Protein AF-0000000074121815 (afdb_homodimer)

Radius of gyration: 27.44 Å; Cα contacts (8 Å, |Δi|>4): 1946; chains: 2; bounding box: 55×80×61 Å

Foldseek 3Di:
DPPPPPVPCPVDPDDDQAPDPPLDDWDQDPFWIKFKKKFKFFPWLVQDDPPDDQKGKMFMWMWMWTAGPVQRAIDIGTPDAPVPTQIEMDNDFDPNDWDRWQAWEQASSFIWTAIQWQQFIWTDDPSYIDTQEWACFAQRPHPTGHRFQEWEDDPSKIKTAAFLWADDDLFQHGDGRRRQKMWIAHPNGDIGIDRCNVLSVLQCVQVVQDPQWTWTWREWYAAPLVQWIKTFTFFTDNDHHHNQCRLQGAAQWMWTAHPSSPDIDIAGADDSPRSNWHWRYKDQDPPPSSFKMKTKTWGDHPNWIWIWIWMAGPNRHTNGPTDTRDRPGHTRYMYGD/DPPPPPVVCCVPPDDDQAPDPPLDDWDQDPFWIKFKKKFKFAPWLVQDDPPDDQKGKMFMWMWMWTAGPVQRAIDIGTPDAPVPTQIEMDNDFDPNDWDRWQAWEQASSFIWTAIQWQQFIWTDDPSYIDTQEWACFAQRPHPTGHRFQEWEDDPSKIKTAAFLWADDDLFQHGDGRRRQKMWIAHPNGDIGIDRCNVLSVLQCVQVVQDPVWTWTWREWYAAPLVQWIKTFTFFTDNDHHHNQCRLQGAAQWMWTAHPSSPDIDIAGADDSPRSNWHWRYKDQDPPPSSFKMKTKTWGDHPNWIWIWIWMAGPNRHTNGPTDTRDRPGHTRYMYGD

InterPro domains:
  IPR009283 Apyrase [PF06079] (44-337)
  IPR009283 Apyrase [PTHR13023] (10-337)
  IPR036258 Apyrase superfamily [G3DSA:2.120.10.100] (3-337)
  IPR036258 Apyrase superfamily [SSF101887] (17-337)

Sequence (674 aa):
MGGQHTEVQILQKVTSYNTTYPLTRPIVTSQGMTMRIGMITDMDVSSRSGNKTYEWRSYIRYGWLSFNNRTLSISIKWEQDDVDAVEIVSGYSNHGRGMEMSEMVVFDGKVLVVDDRTGIVYHVIGNRIAPWVILSDGDGTKAKGFKGEWMTIKDETLIVGAAGKEWTTRHGVFMHRDPQWVKTIDKYGAVRHFDWTTNYRSMQRASGHLSPGYIIHESCAWSKIHNAWFFLPRRVSSLRYNDVLDQQRGGNILFKCNHDFTSVQVITIGDTTHRERGYSSFKFIPGTNDGVIVALKTVELNARTQTYVTSFTLEGNILLPDTLVSDNYKFEGFEFLMGGQHTEVQILQKVTSYNTTYPLTRPIVTSQGMTMRIGMITDMDVSSRSGNKTYEWRSYIRYGWLSFNNRTLSISIKWEQDDVDAVEIVSGYSNHGRGMEMSEMVVFDGKVLVVDDRTGIVYHVIGNRIAPWVILSDGDGTKAKGFKGEWMTIKDETLIVGAAGKEWTTRHGVFMHRDPQWVKTIDKYGAVRHFDWTTNYRSMQRASGHLSPGYIIHESCAWSKIHNAWFFLPRRVSSLRYNDVLDQQRGGNILFKCNHDFTSVQVITIGDTTHRERGYSSFKFIPGTNDGVIVALKTVELNARTQTYVTSFTLEGNILLPDTLVSDNYKFEGFEFL

Nearest PDB structures (foldseek):
  1s1d-assembly2_B  TM=9.889E-01  e=2.492E-47  Homo sapiens
  2h2u-assembly1_A  TM=9.905E-01  e=7.680E-46  Homo sapiens
  5ezo-assembly1_A  TM=4.607E-01  e=4.870E-02  Plasmodium falciparum 3D7
  3ugh-assembly2_B  TM=3.621E-01  e=2.092E+00  Pachysandra terminalis
  5i0k-assembly1_A-2  TM=1.882E-01  e=8.171E-01  Mycobacterium tuberculosis

Solvent-accessible surface area (backbone atoms only — not comparable to full-atom values): 33007 Å² total; per-residue (Å²): 135,84,76,76,74,67,60,68,57,85,59,72,78,82,71,79,82,42,80,64,72,47,72,43,80,62,50,76,56,100,55,30,42,35,33,38,31,40,33,28,20,33,47,57,81,68,7,48,43,90,85,44,88,48,31,16,29,32,37,39,43,46,31,34,41,34,41,28,72,80,78,55,39,65,49,77,49,64,76,54,55,73,92,62,32,46,65,33,61,44,36,50,24,33,55,76,34,23,42,25,23,22,23,36,42,72,56,64,70,36,43,36,36,26,17,37,46,43,14,35,32,26,39,54,54,88,70,38,42,12,49,54,37,37,36,24,22,40,85,46,70,30,64,49,34,18,44,32,21,21,54,30,58,55,93,82,23,42,35,36,28,23,37,47,32,67,40,47,50,65,71,41,48,82,75,50,58,44,33,21,26,33,36,40,31,41,94,50,42,26,55,47,67,42,83,35,56,67,48,46,47,38,53,24,58,68,70,64,24,45,85,61,14,40,48,35,31,21,17,38,41,54,36,79,84,74,54,28,38,35,36,38,30,19,27,47,35,68,51,63,49,32,67,73,64,52,41,54,23,27,35,42,44,36,39,43,21,39,85,59,38,83,46,64,45,78,39,63,33,77,73,78,85,59,23,43,38,16,29,25,22,53,43,59,42,87,92,46,80,68,40,33,38,41,33,32,26,31,30,64,52,96,91,40,35,27,16,27,38,32,25,28,35,82,85,30,50,74,50,31,66,83,35,83,67,30,74,79,44,35,45,24,11,46,31,63,47,136,82,76,76,75,66,59,70,56,85,60,72,77,82,73,81,81,40,80,62,72,47,71,43,80,62,50,74,55,97,57,30,41,34,35,40,31,38,31,28,20,33,47,57,82,69,7,48,44,89,86,42,88,48,32,16,29,32,36,38,42,47,30,35,40,34,41,26,72,82,78,54,39,67,50,75,48,65,76,53,55,72,93,63,32,47,64,33,61,45,36,49,25,34,57,76,34,23,43,25,23,22,25,38,41,73,55,66,68,37,45,34,36,27,17,36,48,43,13,35,30,26,37,53,55,88,71,38,43,12,51,54,38,38,37,24,22,41,84,45,71,30,65,50,34,19,44,32,20,21,54,32,59,55,94,82,23,42,36,36,29,23,37,47,32,67,39,47,51,65,73,42,49,81,73,52,56,43,33,20,25,34,36,40,31,40,92,49,43,26,55,48,68,41,84,36,56,67,49,47,47,38,53,24,58,65,70,64,24,44,85,61,14,41,51,33,32,20,18,38,39,55,36,79,85,74,55,27,37,35,36,37,30,18,27,47,35,68,50,62,50,30,66,72,63,50,43,54,22,28,34,42,46,36,39,44,21,39,86,60,38,85,46,63,46,79,37,63,34,77,75,77,85,60,23,43,37,16,29,24,22,52,44,60,40,86,92,46,80,69,41,34,37,41,34,30,26,31,32,64,54,96,92,42,33,27,16,27,38,32,25,28,34,82,85,29,51,73,49,32,68,83,34,86,70,30,74,80,44,34,46,23,11,47,32,64,47

pLDDT: mean 94.13, std 12.13, range [22.83, 98.94]

Secondary structure (DSSP, 8-state):
--------------PPP---SSSSPPEE-SSEEEEEEEEEE--GGGGB-SSSTT-EEEEEEEEEEEEETTTTEEEEEESS-GGGPEEEEE-EEETTB---EEEEEEETTEEEEEETTT-EEEEEETTEEEEEEE-BSTTTT-SSBP---EEEEETTEEEEE---SPEE-TT--EEE-GGGEEEEE-TT--EEEEE-HHHHHHHHHHHT--TT-EEE---EEEETTTTEEEE--SEEESSPP-TTGGGG-B--EEEEE-TTSSSEEEEE-S-SS-TTEEEEEEEEPTTSTT-EEEEEEEEEETTEEEEEEEEEETT--EEEEEEEEESS--EEEEEE-/--------------PPP----SSSPPEE-SSEEEEEEEEEE--GGGGB-SSSTT-EEEEEEEEEEEEETTTTEEEEEESS-GGGPEEEEE-EEETTB---EEEEEEETTEEEEEETTT-EEEEEETTEEEEEEE-BSTTTT-SSBP---EEEEETTEEEEE---SPEE-TT--EEE-GGGEEEEE-TT--EEEEE-HHHHHHHHHHHT--TT-EEE---EEEETTTTEEEE--SEEESSPP-TTGGGG-B--EEEEE-TTSSSEEEEE-S-SS-TTEEEEEEEEPTTSTT-EEEEEEEEEETTEEEEEEEEEETT--EEEEEEEEESS--EEEEEE-

Structure (mmCIF, N/CA/C/O backbone):
data_AF-0000000074121815-model_v1
#
loop_
_entity.id
_entity.type
_entity.pdbx_description
1 polymer 'Soluble calcium-activated nucleotidase 1'
#
loop_
_atom_site.group_PDB
_atom_site.id
_atom_site.type_symbol
_atom_site.label_atom_id
_atom_site.label_alt_id
_atom_site.label_comp_id
_atom_site.label_asym_id
_atom_site.label_entity_id
_atom_site.label_seq_id
_atom_site.pdbx_PDB_ins_code
_atom_site.Cartn_x
_atom_site.Cartn_y
_atom_site.Cartn_z
_atom_site.occupancy
_atom_site.B_iso_or_equiv
_atom_site.auth_seq_id
_atom_site.auth_comp_id
_atom_site.auth_asym_id
_atom_site.auth_atom_id
_atom_site.pdbx_PDB_model_num
ATOM 1 N N . MET A 1 1 ? 18.266 37.719 -19.984 1 22.83 1 MET A N 1
ATOM 2 C CA . MET A 1 1 ? 18.578 36.531 -19.172 1 22.83 1 MET A CA 1
ATOM 3 C C . MET A 1 1 ? 17.328 35.719 -18.875 1 22.83 1 MET A C 1
ATOM 5 O O . MET A 1 1 ? 16.422 36.219 -18.172 1 22.83 1 MET A O 1
ATOM 9 N N . GLY A 1 2 ? 16.797 34.938 -19.781 1 24.73 2 GLY A N 1
ATOM 10 C CA . GLY A 1 2 ? 15.539 34.219 -20.016 1 24.73 2 GLY A CA 1
ATOM 11 C C . GLY A 1 2 ? 15.312 33.094 -19.031 1 24.73 2 GLY A C 1
ATOM 12 O O . GLY A 1 2 ? 16 32.062 -19.109 1 24.73 2 GLY A O 1
ATOM 13 N N . GLY A 1 3 ? 15.156 33.406 -17.734 1 25.3 3 GLY A N 1
ATOM 14 C CA . GLY A 1 3 ? 15.031 32.438 -16.672 1 25.3 3 GLY A CA 1
ATOM 15 C C . GLY A 1 3 ? 14.016 31.344 -16.969 1 25.3 3 GLY A C 1
ATOM 16 O O . GLY A 1 3 ? 12.883 31.641 -17.359 1 25.3 3 GLY A O 1
ATOM 17 N N . GLN A 1 4 ? 14.477 30.188 -17.438 1 26.53 4 GLN A N 1
ATOM 18 C CA . GLN A 1 4 ? 13.719 28.969 -17.703 1 26.53 4 GLN A CA 1
ATOM 19 C C . GLN A 1 4 ? 12.836 28.594 -16.516 1 26.53 4 GLN A C 1
ATOM 21 O O . GLN A 1 4 ? 13.336 28.406 -15.406 1 26.53 4 GLN A O 1
ATOM 26 N N . HIS A 1 5 ? 11.672 29.094 -16.438 1 30.09 5 HIS A N 1
ATOM 27 C CA . HIS A 1 5 ? 10.578 28.734 -15.539 1 30.09 5 HIS A CA 1
ATOM 28 C C . HIS A 1 5 ? 10.445 27.219 -15.398 1 30.09 5 HIS A C 1
ATOM 30 O O . HIS A 1 5 ? 10.094 26.531 -16.375 1 30.09 5 HIS A O 1
ATOM 36 N N . THR A 1 6 ? 11.453 26.594 -14.836 1 32.53 6 THR A N 1
ATOM 37 C CA . THR A 1 6 ? 11.211 25.172 -14.609 1 32.53 6 THR A CA 1
ATOM 38 C C . THR A 1 6 ? 9.859 24.953 -13.93 1 32.53 6 THR A C 1
ATOM 40 O O . THR A 1 6 ? 9.68 25.312 -12.766 1 32.53 6 THR A O 1
ATOM 43 N N . GLU A 1 7 ? 8.82 25.297 -14.508 1 34.03 7 GLU A N 1
ATOM 44 C CA . GLU A 1 7 ? 7.516 24.859 -14.023 1 34.03 7 GLU A CA 1
ATOM 45 C C . GLU A 1 7 ? 7.621 23.531 -13.281 1 34.03 7 GLU A C 1
ATOM 47 O O . GLU A 1 7 ? 8.18 22.562 -13.805 1 34.03 7 GLU A O 1
ATOM 52 N N . VAL A 1 8 ? 7.84 23.516 -12.094 1 39.16 8 VAL A N 1
ATOM 53 C CA . VAL A 1 8 ? 7.668 22.281 -11.344 1 39.16 8 VAL A CA 1
ATOM 54 C C . VAL A 1 8 ? 6.582 21.422 -11.992 1 39.16 8 VAL A C 1
ATOM 56 O O . VAL A 1 8 ? 5.391 21.688 -11.812 1 39.16 8 VAL A O 1
ATOM 59 N N . GLN A 1 9 ? 6.648 21.281 -13.32 1 42 9 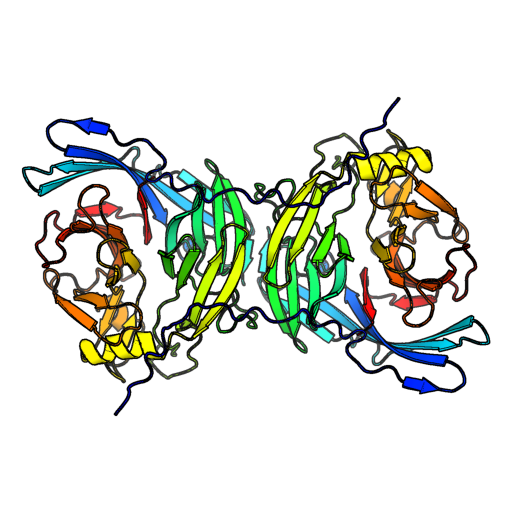GLN A N 1
ATOM 60 C CA . GLN A 1 9 ? 5.672 20.5 -14.078 1 42 9 GLN A CA 1
ATOM 61 C C . GLN A 1 9 ? 5.504 19.094 -13.477 1 42 9 GLN A C 1
ATOM 63 O O . GLN A 1 9 ? 6.434 18.297 -13.508 1 42 9 GLN A O 1
ATOM 68 N N . ILE A 1 10 ? 4.875 19.047 -12.414 1 48.5 10 ILE A N 1
ATOM 69 C CA . ILE A 1 10 ? 4.355 17.719 -12.078 1 48.5 10 ILE A CA 1
ATOM 70 C C . ILE A 1 10 ? 3.982 16.969 -13.359 1 48.5 10 ILE A C 1
ATOM 72 O O . ILE A 1 10 ? 2.801 16.844 -13.688 1 48.5 10 ILE A O 1
ATOM 76 N N . LEU A 1 11 ? 4.48 17.562 -14.602 1 48.75 11 LEU A N 1
ATOM 77 C CA . LEU A 1 11 ? 4.09 16.797 -15.789 1 48.75 11 LEU A CA 1
ATOM 78 C C . LEU A 1 11 ? 4.781 15.445 -15.812 1 48.75 11 LEU A C 1
ATOM 80 O O . LEU A 1 11 ? 6.012 15.367 -15.781 1 48.75 11 LEU A O 1
ATOM 84 N N . GLN A 1 12 ? 4.074 14.648 -15.398 1 53.44 12 GLN A N 1
ATOM 85 C CA . GLN A 1 12 ? 4.48 13.25 -15.398 1 53.44 12 GLN A CA 1
ATOM 86 C C . GLN A 1 12 ? 4.938 12.805 -16.781 1 53.44 12 GLN A C 1
ATOM 88 O O . GLN A 1 12 ? 4.188 12.922 -17.75 1 53.44 12 GLN A O 1
ATOM 93 N N . LYS A 1 13 ? 6.273 12.922 -17.094 1 56.97 13 LYS A N 1
ATOM 94 C CA . LYS A 1 13 ? 6.688 12.273 -18.344 1 56.97 13 LYS A CA 1
ATOM 95 C C . LYS A 1 13 ? 6.125 10.859 -18.438 1 56.97 13 LYS A C 1
ATOM 97 O O . LYS A 1 13 ? 6.309 10.055 -17.516 1 56.97 13 LYS A O 1
ATOM 102 N N . VAL A 1 14 ? 5.121 10.672 -19.234 1 69.69 14 VAL A N 1
ATOM 103 C CA . VAL A 1 14 ? 4.586 9.352 -19.531 1 69.69 14 VAL A CA 1
ATOM 104 C C . VAL A 1 14 ? 5.672 8.492 -20.172 1 69.69 14 VAL A C 1
ATOM 106 O O . VAL A 1 14 ? 6.262 8.875 -21.188 1 69.69 14 VAL A O 1
ATOM 109 N N . THR A 1 15 ? 6.266 7.531 -19.328 1 83 15 THR A N 1
ATOM 110 C CA . THR A 1 15 ? 7.246 6.605 -19.891 1 83 15 THR A CA 1
ATOM 111 C C . THR A 1 15 ? 6.559 5.387 -20.484 1 83 15 THR A C 1
ATOM 113 O O . THR A 1 15 ? 5.469 5.004 -20.062 1 83 15 THR A O 1
ATOM 116 N N . SER A 1 16 ? 7.18 4.918 -21.547 1 93.5 16 SER A N 1
ATOM 117 C CA . SER A 1 16 ? 6.664 3.709 -22.172 1 93.5 16 SER A CA 1
ATOM 118 C C . SER A 1 16 ? 6.867 2.49 -21.281 1 93.5 16 SER A C 1
ATOM 120 O O . SER A 1 16 ? 7.797 2.453 -20.469 1 93.5 16 SER A O 1
ATOM 122 N N . TYR A 1 17 ? 5.965 1.554 -21.406 1 96.44 17 TYR A N 1
ATOM 123 C C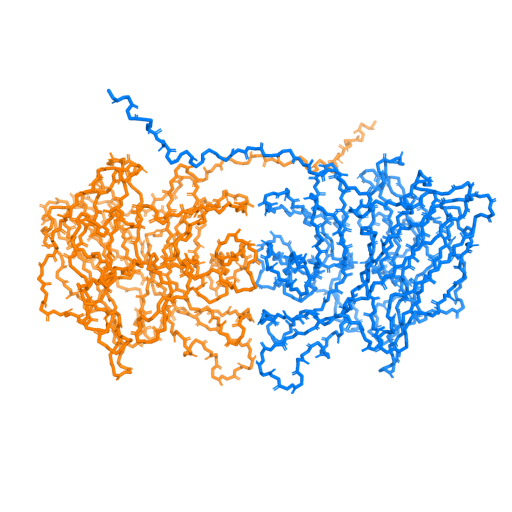A . TYR A 1 17 ? 6.066 0.274 -20.719 1 96.44 17 TYR A CA 1
ATOM 124 C C . TYR A 1 17 ? 7.312 -0.485 -21.156 1 96.44 17 TYR A C 1
ATOM 126 O O . TYR A 1 17 ? 7.586 -0.601 -22.359 1 96.44 17 TYR A O 1
ATOM 134 N N . ASN A 1 18 ? 8.156 -0.914 -20.234 1 97.69 18 ASN A N 1
ATOM 135 C CA . ASN A 1 18 ? 9.336 -1.726 -20.531 1 97.69 18 ASN A CA 1
ATOM 136 C C . ASN A 1 18 ? 8.953 -3.174 -20.828 1 97.69 18 ASN A C 1
ATOM 138 O O . ASN A 1 18 ? 8.578 -3.92 -19.922 1 97.69 18 ASN A O 1
ATOM 142 N N . THR A 1 19 ? 9.133 -3.631 -22.047 1 96.56 19 THR A N 1
ATOM 143 C CA . THR A 1 19 ? 8.672 -4.941 -22.5 1 96.56 19 THR A CA 1
ATOM 144 C C . THR A 1 19 ? 9.789 -5.977 -22.375 1 96.56 19 THR A C 1
ATOM 146 O O . THR A 1 19 ? 9.617 -7.129 -22.781 1 96.56 19 THR A O 1
ATOM 149 N N . THR A 1 20 ? 10.93 -5.609 -21.812 1 97.44 20 THR A N 1
ATOM 150 C CA . THR A 1 20 ? 12.055 -6.543 -21.719 1 97.44 20 THR A CA 1
ATOM 151 C C . THR A 1 20 ? 11.672 -7.773 -20.906 1 97.44 20 THR A C 1
ATOM 153 O O . THR A 1 20 ? 11.266 -7.652 -19.734 1 97.44 20 THR A O 1
ATOM 156 N N . TYR A 1 21 ? 11.836 -9.008 -21.516 1 97.5 21 TYR A N 1
ATOM 157 C CA . TYR A 1 21 ? 11.523 -10.266 -20.844 1 97.5 21 TYR A CA 1
ATOM 158 C C . TYR A 1 21 ? 12.141 -11.445 -21.594 1 97.5 21 TYR A C 1
ATOM 160 O O . TYR A 1 21 ? 11.969 -11.586 -22.797 1 97.5 21 TYR A O 1
ATOM 168 N N . PRO A 1 22 ? 12.875 -12.305 -20.922 1 97.94 22 PRO A N 1
ATOM 169 C CA . PRO A 1 22 ? 13.375 -12.133 -19.547 1 97.94 22 PRO A CA 1
ATOM 170 C C . PRO A 1 22 ? 14.281 -10.914 -19.406 1 97.94 22 PRO A C 1
ATOM 172 O O . PRO A 1 22 ? 14.742 -10.359 -20.406 1 97.94 22 PRO A O 1
ATOM 175 N N . LEU A 1 23 ? 14.492 -10.461 -18.203 1 98.12 23 LEU A N 1
ATOM 176 C CA . LEU A 1 23 ? 15.32 -9.289 -17.953 1 98.12 23 LEU A CA 1
ATOM 177 C C . LEU A 1 23 ? 16.781 -9.57 -18.297 1 98.12 23 LEU A C 1
ATOM 179 O O . LEU A 1 23 ? 17.484 -8.695 -18.797 1 98.12 23 LEU A O 1
ATOM 183 N N . THR A 1 24 ? 17.219 -10.758 -17.906 1 97.81 24 THR A N 1
ATOM 184 C CA . THR A 1 24 ? 18.547 -11.219 -18.312 1 97.81 24 THR A CA 1
ATOM 185 C C . THR A 1 24 ? 18.516 -11.812 -19.719 1 97.81 24 THR A C 1
ATOM 187 O O . THR A 1 24 ? 17.688 -12.672 -20.016 1 97.81 24 THR A O 1
ATOM 190 N N . ARG A 1 25 ? 19.406 -11.383 -20.547 1 97.06 25 ARG A N 1
ATOM 191 C CA . ARG A 1 25 ? 19.438 -11.883 -21.906 1 97.06 25 ARG A CA 1
ATOM 192 C C . ARG A 1 25 ? 19.625 -13.398 -21.922 1 97.06 25 ARG A C 1
ATOM 194 O O . ARG A 1 25 ? 20.578 -13.922 -21.359 1 97.06 25 ARG A O 1
ATOM 201 N N . PRO A 1 26 ? 18.75 -14.094 -22.578 1 97.06 26 PRO A N 1
ATOM 202 C CA . PRO A 1 26 ? 18.906 -15.547 -22.688 1 97.06 26 PRO A CA 1
ATOM 203 C C . PRO A 1 26 ? 20.172 -15.945 -23.453 1 97.06 26 PRO A C 1
ATOM 205 O O . PRO A 1 26 ? 20.594 -15.234 -24.359 1 97.06 26 PRO A O 1
ATOM 208 N N . ILE A 1 27 ? 20.75 -17.047 -23.078 1 96.88 27 ILE A N 1
ATOM 209 C CA . ILE A 1 27 ? 21.844 -17.641 -23.828 1 96.88 27 ILE A CA 1
ATOM 210 C C . ILE A 1 27 ? 21.297 -18.609 -24.891 1 96.88 27 ILE A C 1
ATOM 212 O O . ILE A 1 27 ? 20.719 -19.641 -24.547 1 96.88 27 ILE A O 1
ATOM 216 N N . VAL A 1 28 ? 21.516 -18.266 -26.109 1 94.88 28 VAL A N 1
ATOM 217 C CA . VAL A 1 28 ? 20.953 -19.047 -27.203 1 94.88 28 VAL A CA 1
ATOM 218 C C . VAL A 1 28 ? 22.062 -19.859 -27.875 1 94.88 28 VAL A C 1
ATOM 220 O O . VAL A 1 28 ? 23.125 -19.328 -28.172 1 94.88 28 VAL A O 1
ATOM 223 N N . THR A 1 29 ? 21.781 -21.125 -27.984 1 91.44 29 THR A N 1
ATOM 224 C CA . THR A 1 29 ? 22.672 -22.016 -28.734 1 91.44 29 THR A CA 1
ATOM 225 C C . THR A 1 29 ? 21.906 -22.734 -29.844 1 91.44 29 THR A C 1
ATOM 227 O O . THR A 1 29 ? 20.703 -22.531 -30.016 1 91.44 29 THR A O 1
ATOM 230 N N . SER A 1 30 ? 22.609 -23.578 -30.625 1 90.69 30 SER A N 1
ATOM 231 C CA . SER A 1 30 ? 21.969 -24.359 -31.672 1 90.69 30 SER A CA 1
ATOM 232 C C . SER A 1 30 ? 20.984 -25.375 -31.094 1 90.69 30 SER A C 1
ATOM 234 O O . SER A 1 30 ? 20.047 -25.812 -31.766 1 90.69 30 SER A O 1
ATOM 236 N N . GLN A 1 31 ? 21.141 -25.688 -29.828 1 88.81 31 GLN A N 1
ATOM 237 C CA . GLN A 1 31 ? 20.328 -26.734 -29.203 1 88.81 31 GLN A CA 1
ATOM 238 C C . GLN A 1 31 ? 19.109 -26.125 -28.5 1 88.81 31 GLN A C 1
ATOM 240 O O . GLN A 1 31 ? 18.125 -26.828 -28.25 1 88.81 31 GLN A O 1
ATOM 245 N N . GLY A 1 32 ? 19.266 -24.906 -28.094 1 92.5 32 GLY A N 1
ATOM 246 C CA . GLY A 1 32 ? 18.156 -24.312 -27.344 1 92.5 32 GLY A CA 1
ATOM 247 C C . GLY A 1 32 ? 18.531 -23.031 -26.625 1 92.5 32 GLY A C 1
ATOM 248 O O . GLY A 1 32 ? 19.344 -22.266 -27.125 1 92.5 32 GLY A O 1
ATOM 249 N N . MET A 1 33 ? 17.812 -22.797 -25.594 1 95.88 33 MET A N 1
ATOM 250 C CA . MET A 1 33 ? 17.969 -21.547 -24.875 1 95.88 33 MET A CA 1
ATOM 251 C C . MET A 1 33 ? 18.094 -21.781 -23.375 1 95.88 33 MET A C 1
ATOM 253 O O . MET A 1 33 ? 17.469 -22.688 -22.828 1 95.88 33 MET A O 1
ATOM 257 N N . THR A 1 34 ? 18.984 -20.984 -22.734 1 98.06 34 THR A N 1
ATOM 258 C CA . THR A 1 34 ? 19.156 -20.984 -21.297 1 98.06 34 THR A CA 1
ATOM 259 C C . THR A 1 34 ? 18.781 -19.625 -20.703 1 98.06 34 THR A C 1
ATOM 261 O O . THR A 1 34 ? 19.234 -18.578 -21.203 1 98.06 34 THR A O 1
ATOM 264 N N . MET A 1 35 ? 17.953 -19.656 -19.688 1 98.62 35 MET A N 1
ATOM 265 C CA . MET A 1 35 ? 17.406 -18.422 -19.125 1 98.62 35 MET A CA 1
ATOM 266 C C . MET A 1 35 ? 17.531 -18.422 -17.594 1 98.62 35 MET A C 1
ATOM 268 O O . MET A 1 35 ? 17.375 -19.453 -16.953 1 98.62 35 MET A O 1
ATOM 272 N N . ARG A 1 36 ? 17.797 -17.234 -17.062 1 98.69 36 ARG A N 1
ATOM 273 C CA . ARG A 1 36 ? 17.859 -17.094 -15.609 1 98.69 36 ARG A CA 1
ATOM 274 C C . ARG A 1 36 ? 16.484 -17.156 -14.977 1 98.69 36 ARG A C 1
ATOM 276 O O . ARG A 1 36 ? 15.523 -16.578 -15.508 1 98.69 36 ARG A O 1
ATOM 283 N N . ILE A 1 37 ? 16.391 -17.844 -13.859 1 98.75 37 ILE A N 1
ATOM 284 C CA . ILE A 1 37 ? 15.109 -17.984 -13.18 1 98.75 37 ILE A CA 1
ATOM 285 C C . ILE A 1 37 ? 15.266 -17.641 -11.703 1 98.75 37 ILE A C 1
ATOM 287 O O . ILE A 1 37 ? 16.375 -17.625 -11.18 1 98.75 37 ILE A O 1
ATOM 291 N N . GLY A 1 38 ? 14.195 -17.25 -11.086 1 98.44 38 GLY A N 1
ATOM 292 C CA . GLY A 1 38 ? 14.086 -17.062 -9.648 1 98.44 38 GLY A CA 1
ATOM 293 C C . GLY A 1 38 ? 12.836 -17.672 -9.055 1 98.44 38 GLY A C 1
ATOM 294 O O . GLY A 1 38 ? 11.789 -17.703 -9.703 1 98.44 38 GLY A O 1
ATOM 295 N N . MET A 1 39 ? 12.961 -18.203 -7.844 1 98.25 39 MET A N 1
ATOM 296 C CA . MET A 1 39 ? 11.844 -18.688 -7.043 1 98.25 39 MET A CA 1
ATOM 297 C C . MET A 1 39 ? 11.82 -18.016 -5.676 1 98.25 39 MET A C 1
ATOM 299 O O . MET A 1 39 ? 12.867 -17.672 -5.125 1 98.25 39 MET A O 1
ATOM 303 N N . ILE A 1 40 ? 10.648 -17.859 -5.133 1 98.44 40 ILE A N 1
ATOM 304 C CA . ILE A 1 40 ? 10.547 -17.188 -3.84 1 98.44 40 ILE A CA 1
ATOM 305 C C . ILE A 1 40 ? 9.664 -18 -2.904 1 98.44 40 ILE A C 1
ATOM 307 O O . ILE A 1 40 ? 8.742 -18.688 -3.354 1 98.44 40 ILE A O 1
ATOM 311 N N . THR A 1 41 ? 9.891 -17.859 -1.562 1 97.88 41 THR A N 1
ATOM 312 C CA . THR A 1 41 ? 9.25 -18.75 -0.602 1 97.88 41 THR A CA 1
ATOM 313 C C . THR A 1 41 ? 8.039 -18.078 0.04 1 97.88 41 THR A C 1
ATOM 315 O O . THR A 1 41 ? 8.016 -16.844 0.198 1 97.88 41 THR A O 1
ATOM 318 N N . ASP A 1 42 ? 7.105 -18.812 0.343 1 97.56 42 ASP A N 1
ATOM 319 C CA . ASP A 1 42 ? 6.086 -18.594 1.36 1 97.56 42 ASP A CA 1
ATOM 320 C C . ASP A 1 42 ? 6.289 -19.531 2.553 1 97.56 42 ASP A C 1
ATOM 322 O O . ASP A 1 42 ? 5.996 -20.719 2.473 1 97.56 42 ASP A O 1
ATOM 326 N N . MET A 1 43 ? 6.688 -18.938 3.633 1 93.38 43 MET A N 1
ATOM 327 C CA . MET A 1 43 ? 7.008 -19.781 4.781 1 93.38 43 MET A CA 1
ATOM 328 C C . MET A 1 43 ? 5.918 -19.703 5.844 1 93.38 43 MET A C 1
ATOM 330 O O . MET A 1 43 ? 6.129 -20.094 6.992 1 93.38 43 MET A O 1
ATOM 334 N N . ASP A 1 44 ? 4.789 -19.141 5.496 1 92.56 44 ASP A N 1
ATOM 335 C CA . ASP A 1 44 ? 3.686 -18.953 6.434 1 92.56 44 ASP A CA 1
ATOM 336 C C . ASP A 1 44 ? 4.18 -18.344 7.742 1 92.56 44 ASP A C 1
ATOM 338 O O . ASP A 1 44 ? 4.836 -17.297 7.742 1 92.56 44 ASP A O 1
ATOM 342 N N . VAL A 1 45 ? 3.871 -18.875 8.875 1 88.62 45 VAL A N 1
ATOM 343 C CA . VAL A 1 45 ? 4.18 -18.312 10.188 1 88.62 45 VAL A CA 1
ATOM 344 C C . VAL A 1 45 ? 5.688 -18.344 10.422 1 88.62 45 VAL A C 1
ATOM 346 O O . VAL A 1 45 ? 6.215 -17.547 11.195 1 88.62 45 VAL A O 1
ATOM 349 N N . SER A 1 46 ? 6.359 -19.203 9.695 1 88.38 46 SER A N 1
ATOM 350 C CA . SER A 1 46 ? 7.801 -19.328 9.875 1 88.38 46 SER A CA 1
ATOM 351 C C . SER A 1 46 ? 8.539 -18.172 9.203 1 88.38 46 SER A C 1
ATOM 353 O O . SER A 1 46 ? 9.766 -18.062 9.32 1 88.38 46 SER A O 1
ATOM 355 N N . SER A 1 47 ? 7.793 -17.344 8.539 1 92.31 47 SER A N 1
ATOM 356 C CA . SER A 1 47 ? 8.391 -16.141 7.965 1 92.31 47 SER A CA 1
ATOM 357 C C . SER A 1 47 ? 8.883 -15.188 9.047 1 92.31 47 SER A C 1
ATOM 359 O O . SER A 1 47 ? 9.695 -14.297 8.781 1 92.31 47 SER A O 1
ATOM 361 N N . ARG A 1 48 ? 8.336 -15.242 10.227 1 92.38 48 ARG A N 1
ATOM 362 C CA . ARG A 1 48 ? 8.773 -14.398 11.336 1 92.38 48 ARG A CA 1
ATOM 363 C C . ARG A 1 48 ? 10.234 -14.664 11.688 1 92.38 48 ARG A C 1
ATOM 365 O O . ARG A 1 48 ? 10.648 -15.82 11.781 1 92.38 48 ARG A O 1
ATOM 372 N N . SER A 1 49 ? 10.922 -13.555 11.773 1 87.31 49 SER A N 1
ATOM 373 C CA . SER A 1 49 ? 12.328 -13.703 12.117 1 87.31 49 SER A CA 1
ATOM 374 C C . SER A 1 49 ? 12.5 -14.188 13.555 1 87.31 49 SER A C 1
ATOM 376 O O . SER A 1 49 ? 11.789 -13.75 14.453 1 87.31 49 SER A O 1
ATOM 378 N N . GLY A 1 50 ? 13.219 -15.195 13.773 1 74.62 50 GLY A N 1
ATOM 379 C CA . GLY A 1 50 ? 13.445 -15.75 15.094 1 74.62 50 GLY A CA 1
ATOM 380 C C . GLY A 1 50 ? 14.219 -14.82 16.016 1 74.62 50 GLY A C 1
ATOM 381 O O . GLY A 1 50 ? 14 -14.82 17.234 1 74.62 50 GLY A O 1
ATOM 382 N N . ASN A 1 51 ? 15 -13.961 15.508 1 74.56 51 ASN A N 1
ATOM 383 C CA . ASN A 1 51 ? 15.938 -13.211 16.328 1 74.56 51 ASN A CA 1
ATOM 384 C C . ASN A 1 51 ? 15.523 -11.75 16.469 1 74.56 51 ASN A C 1
ATOM 386 O O . ASN A 1 51 ? 15.977 -11.047 17.375 1 74.56 51 ASN A O 1
ATOM 390 N N . LYS A 1 52 ? 14.797 -11.242 15.57 1 80.12 52 LYS A N 1
ATOM 391 C CA . LYS A 1 52 ? 14.406 -9.836 15.609 1 80.12 52 LYS A CA 1
ATOM 392 C C . LYS A 1 52 ? 12.891 -9.688 15.703 1 80.12 52 LYS A C 1
ATOM 394 O O . LYS A 1 52 ? 12.156 -10.297 14.922 1 80.12 52 LYS A O 1
ATOM 399 N N . THR A 1 53 ? 12.648 -8.805 16.625 1 85.12 53 THR A N 1
ATOM 400 C CA . THR A 1 53 ? 11.227 -8.531 16.844 1 85.12 53 THR A CA 1
ATOM 401 C C . THR A 1 53 ? 10.664 -7.68 15.711 1 85.12 53 THR A C 1
ATOM 403 O O . THR A 1 53 ? 11.344 -6.781 15.203 1 85.12 53 THR A O 1
ATOM 406 N N . TYR A 1 54 ? 9.602 -8.164 14.984 1 92.31 54 TYR A N 1
ATOM 407 C CA . TYR A 1 54 ? 8.805 -7.438 14 1 92.31 54 TYR A CA 1
ATOM 408 C C . TYR A 1 54 ? 9.492 -7.43 12.641 1 92.31 54 TYR A C 1
ATOM 410 O O . TYR A 1 54 ? 9.523 -6.398 11.961 1 92.31 54 TYR A O 1
ATOM 418 N N . GLU A 1 55 ? 10.242 -8.414 12.352 1 96 55 GLU A N 1
ATOM 419 C CA . GLU A 1 55 ? 10.797 -8.648 11.023 1 96 55 GLU A CA 1
ATOM 420 C C . GLU A 1 55 ? 10.336 -9.984 10.453 1 96 55 GLU A C 1
ATOM 422 O O . GLU A 1 55 ? 10.203 -10.969 11.188 1 96 55 GLU A O 1
ATOM 427 N N . TRP A 1 56 ? 10.133 -10.023 9.242 1 97.56 56 TRP A N 1
ATOM 428 C CA . TRP A 1 56 ? 9.719 -11.219 8.516 1 97.56 56 TRP A CA 1
ATOM 429 C C . TRP A 1 56 ? 10.609 -11.445 7.293 1 97.56 56 TRP A C 1
ATOM 431 O O . TRP A 1 56 ? 11.164 -10.492 6.738 1 97.56 56 TRP A O 1
ATOM 441 N N . ARG A 1 57 ? 10.711 -12.664 6.902 1 97.06 57 ARG A N 1
ATOM 442 C CA . ARG A 1 57 ? 11.672 -12.945 5.844 1 97.06 57 ARG A CA 1
ATOM 443 C C . ARG A 1 57 ? 11.094 -13.922 4.824 1 97.06 57 ARG A C 1
ATOM 445 O O . ARG A 1 57 ? 10.172 -14.68 5.137 1 97.06 57 ARG A O 1
ATOM 452 N N . SER A 1 58 ? 11.531 -13.914 3.678 1 97.5 58 SER A N 1
ATOM 453 C CA . SER A 1 58 ? 11.398 -14.867 2.584 1 97.5 58 SER A CA 1
ATOM 454 C C . SER A 1 58 ? 12.75 -15.148 1.922 1 97.5 58 SER A C 1
ATOM 456 O O . SER A 1 58 ? 13.75 -14.508 2.254 1 97.5 58 SER A O 1
ATOM 458 N N . TYR A 1 59 ? 12.797 -16.156 1.101 1 97.38 59 TYR A N 1
ATOM 459 C CA . TYR A 1 59 ? 14.031 -16.531 0.43 1 97.38 59 TYR A CA 1
ATOM 460 C C . TYR A 1 59 ? 13.836 -16.609 -1.079 1 97.38 59 TYR A C 1
ATOM 462 O O . TYR A 1 59 ? 12.805 -17.094 -1.555 1 97.38 59 TYR A O 1
ATOM 470 N N . ILE A 1 60 ? 14.812 -16.078 -1.797 1 98.12 60 ILE A N 1
ATOM 471 C CA . ILE A 1 60 ? 14.836 -16.203 -3.25 1 98.12 60 ILE A CA 1
ATOM 472 C C . ILE A 1 60 ? 15.969 -17.141 -3.674 1 98.12 60 ILE A C 1
ATOM 474 O O . ILE A 1 60 ? 17.125 -16.938 -3.275 1 98.12 60 ILE A O 1
ATOM 478 N N . ARG A 1 61 ? 15.641 -18.109 -4.434 1 97.94 61 ARG A N 1
ATOM 479 C CA . ARG A 1 61 ? 16.625 -19 -5.047 1 97.94 61 ARG A CA 1
ATOM 480 C C . ARG A 1 61 ? 16.734 -18.734 -6.543 1 97.94 61 ARG A C 1
ATOM 482 O O . ARG A 1 61 ? 15.727 -18.625 -7.242 1 97.94 61 ARG A O 1
ATOM 489 N N . TYR A 1 62 ? 17.953 -18.609 -6.988 1 98 62 TYR A N 1
ATOM 490 C CA . TYR A 1 62 ? 18.219 -18.328 -8.398 1 98 62 TYR A CA 1
ATOM 491 C C . TYR A 1 62 ? 18.781 -19.547 -9.102 1 98 62 TYR A C 1
ATOM 493 O O . TYR A 1 62 ? 19.391 -20.422 -8.469 1 98 62 TYR A O 1
ATOM 501 N N . GLY A 1 63 ? 18.562 -19.594 -10.375 1 98.19 63 GLY A N 1
ATOM 502 C CA . GLY A 1 63 ? 19.078 -20.641 -11.219 1 98.19 63 GLY A CA 1
ATOM 503 C C . GLY A 1 63 ? 18.984 -20.328 -12.703 1 98.19 63 GLY A C 1
ATOM 504 O O . GLY A 1 63 ? 18.719 -19.188 -13.078 1 98.19 63 GLY A O 1
ATOM 505 N N . TRP A 1 64 ? 19.312 -21.344 -13.477 1 98.44 64 TRP A N 1
ATOM 506 C CA . TRP A 1 64 ? 19.234 -21.266 -14.93 1 98.44 64 TRP A CA 1
ATOM 507 C C . TRP A 1 64 ? 18.453 -22.453 -15.5 1 98.44 64 TRP A C 1
ATOM 509 O O . TRP A 1 64 ? 18.766 -23.609 -15.195 1 98.44 64 TRP A O 1
ATOM 519 N N . LEU A 1 65 ? 17.422 -22.156 -16.25 1 98.56 65 LEU A N 1
ATOM 520 C CA . LEU A 1 65 ? 16.641 -23.188 -16.938 1 98.56 65 LEU A CA 1
ATOM 521 C C . LEU A 1 65 ? 17.047 -23.281 -18.406 1 98.56 65 LEU A C 1
ATOM 523 O O . LEU A 1 65 ? 17.062 -22.281 -19.125 1 98.56 65 LEU A O 1
ATOM 527 N N . SER A 1 66 ? 17.391 -24.516 -18.828 1 98.06 66 SER A N 1
ATOM 528 C CA . SER A 1 66 ? 17.734 -24.781 -20.219 1 98.06 66 SER A CA 1
ATOM 529 C C . SER A 1 66 ? 16.641 -25.594 -20.906 1 98.06 66 SER A C 1
ATOM 531 O O . SER A 1 66 ? 16.234 -26.641 -20.406 1 98.06 66 SER A O 1
ATOM 533 N N . PHE A 1 67 ? 16.234 -25.078 -21.984 1 97.69 67 PHE A N 1
ATOM 534 C CA . PHE A 1 67 ? 15.25 -25.766 -22.812 1 97.69 67 PHE A CA 1
ATOM 535 C C . PHE A 1 67 ? 15.844 -26.156 -24.156 1 97.69 67 PHE A C 1
ATOM 537 O O . PHE A 1 67 ? 16.375 -25.297 -24.875 1 97.69 67 PHE A O 1
ATOM 544 N N . ASN A 1 68 ? 15.766 -27.422 -24.484 1 95.5 68 ASN A N 1
ATOM 545 C CA . ASN A 1 68 ? 16.219 -27.938 -25.766 1 95.5 68 ASN A CA 1
ATOM 546 C C . ASN A 1 68 ? 15.055 -28.094 -26.75 1 95.5 68 ASN A C 1
ATOM 548 O O . ASN A 1 68 ? 14.188 -28.938 -26.562 1 95.5 68 ASN A O 1
ATOM 552 N N . ASN A 1 69 ? 15.07 -27.375 -27.766 1 89.81 69 ASN A N 1
ATOM 553 C CA . ASN A 1 69 ? 13.977 -27.344 -28.719 1 89.81 69 ASN A CA 1
ATOM 554 C C . ASN A 1 69 ? 13.914 -28.625 -29.547 1 89.81 69 ASN A C 1
ATOM 556 O O . ASN A 1 69 ? 12.844 -29 -30.047 1 89.81 69 ASN A O 1
ATOM 560 N N . ARG A 1 70 ? 15.016 -29.234 -29.703 1 90.44 70 ARG A N 1
ATOM 561 C CA . ARG A 1 70 ? 15.07 -30.438 -30.531 1 90.44 70 ARG A CA 1
ATOM 562 C C . ARG A 1 70 ? 14.578 -31.656 -29.75 1 90.44 70 ARG A C 1
ATOM 564 O O . ARG A 1 70 ? 13.75 -32.406 -30.25 1 90.44 70 ARG A O 1
ATOM 571 N N . THR A 1 71 ? 15.016 -31.797 -28.594 1 91.94 71 THR A N 1
ATOM 572 C CA . THR A 1 71 ? 14.688 -33 -27.812 1 91.94 71 THR A CA 1
ATOM 573 C C . THR A 1 71 ? 13.523 -32.719 -26.875 1 91.94 71 THR A C 1
ATOM 575 O O . THR A 1 71 ? 13.031 -33.625 -26.203 1 91.94 71 THR A O 1
ATOM 578 N N . LEU A 1 72 ? 13.117 -31.469 -26.734 1 91.88 72 LEU A N 1
ATOM 579 C CA . LEU A 1 72 ? 12.07 -31.031 -25.797 1 91.88 72 LEU A CA 1
ATOM 580 C C . LEU A 1 72 ? 12.422 -31.438 -24.375 1 91.88 72 LEU A C 1
ATOM 582 O O . LEU A 1 72 ? 11.594 -32.031 -23.672 1 91.88 72 LEU A O 1
ATOM 586 N N . SER A 1 73 ? 13.609 -31.25 -24.016 1 94.75 73 SER A N 1
ATOM 587 C CA . SER A 1 73 ? 14.086 -31.547 -22.672 1 94.75 73 SER A CA 1
ATOM 588 C C . SER A 1 73 ? 14.406 -30.281 -21.891 1 94.75 73 SER A C 1
ATOM 590 O O . SER A 1 73 ? 14.734 -29.25 -22.484 1 94.75 73 SER A O 1
ATOM 592 N N . ILE A 1 74 ? 14.273 -30.422 -20.594 1 96.75 74 ILE A N 1
ATOM 593 C CA . ILE A 1 74 ? 14.484 -29.297 -19.688 1 96.75 74 ILE A CA 1
ATOM 594 C C . ILE A 1 74 ? 15.469 -29.688 -18.594 1 96.75 74 ILE A C 1
ATOM 596 O O . ILE A 1 74 ? 15.422 -30.812 -18.078 1 96.75 74 ILE A O 1
ATOM 600 N N . SER A 1 75 ? 16.375 -28.797 -18.328 1 96.12 75 SER A N 1
ATOM 601 C CA . SER A 1 75 ? 17.25 -28.953 -17.188 1 96.12 75 SER A CA 1
ATOM 602 C C . SER A 1 75 ? 17.391 -27.641 -16.422 1 96.12 75 SER A C 1
ATOM 604 O O . SER A 1 75 ? 17.281 -26.562 -17 1 96.12 75 SER A O 1
ATOM 606 N N . ILE A 1 76 ? 17.594 -27.75 -15.125 1 97.56 76 ILE A N 1
ATOM 607 C CA . ILE A 1 76 ? 17.781 -26.578 -14.273 1 97.56 76 ILE A CA 1
ATOM 608 C C . ILE A 1 76 ? 19.094 -26.703 -13.492 1 97.56 76 ILE A C 1
ATOM 610 O O . ILE A 1 76 ? 19.359 -27.75 -12.898 1 97.56 76 ILE A O 1
ATOM 614 N N . LYS A 1 77 ? 19.906 -25.656 -13.57 1 97.5 77 LYS A N 1
ATOM 615 C CA . LYS A 1 77 ? 21.094 -25.516 -12.742 1 97.5 77 LYS A CA 1
ATOM 616 C C . LYS A 1 77 ? 20.922 -24.391 -11.727 1 97.5 77 LYS A C 1
ATOM 618 O O . LYS A 1 77 ? 20.734 -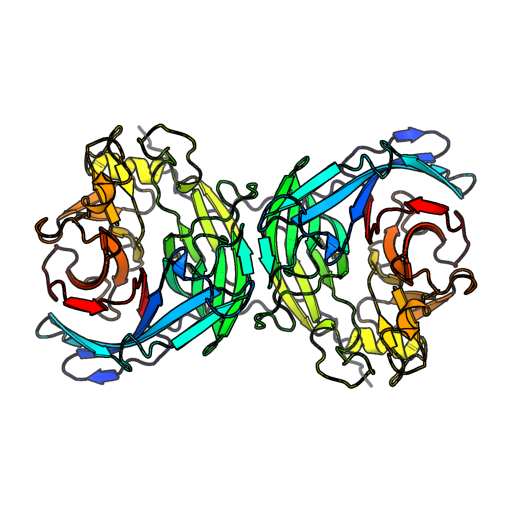23.234 -12.102 1 97.5 77 LYS A O 1
ATOM 623 N N . TRP A 1 78 ? 21.078 -24.75 -10.508 1 97.25 78 TRP A N 1
ATOM 624 C CA . TRP A 1 78 ? 20.875 -23.766 -9.453 1 97.25 78 TRP A CA 1
ATOM 625 C C . TRP A 1 78 ? 22.156 -23.016 -9.148 1 97.25 78 TRP A C 1
ATOM 627 O O . TRP A 1 78 ? 23.25 -23.594 -9.203 1 97.25 78 TRP A O 1
ATOM 637 N N . GLU A 1 79 ? 22.016 -21.75 -8.812 1 96.12 79 GLU A N 1
ATOM 638 C CA . GLU A 1 79 ? 23.172 -20.938 -8.461 1 96.12 79 GLU A CA 1
ATOM 639 C C . GLU A 1 79 ? 23.656 -21.234 -7.043 1 96.12 79 GLU A C 1
ATOM 641 O O . GLU A 1 79 ? 24.828 -21.016 -6.719 1 96.12 79 GLU A O 1
ATOM 646 N N . GLN A 1 80 ? 22.781 -21.688 -6.223 1 93.44 80 GLN A N 1
ATOM 647 C CA . GLN A 1 80 ? 23.094 -21.969 -4.824 1 93.44 80 GLN A CA 1
ATOM 648 C C . GLN A 1 80 ? 22.266 -23.141 -4.297 1 93.44 80 GLN A C 1
ATOM 650 O O . GLN A 1 80 ? 21.266 -23.531 -4.91 1 93.44 80 GLN A O 1
ATOM 655 N N . ASP A 1 81 ? 22.797 -23.609 -3.164 1 91.81 81 ASP A N 1
ATOM 656 C CA . ASP A 1 81 ? 21.969 -24.547 -2.445 1 91.81 81 ASP A CA 1
ATOM 657 C C . ASP A 1 81 ? 20.734 -23.859 -1.867 1 91.81 81 ASP A C 1
ATOM 659 O O . ASP A 1 81 ? 20.734 -22.656 -1.634 1 91.81 81 ASP A O 1
ATOM 663 N N . ASP A 1 82 ? 19.672 -24.672 -1.695 1 88.56 82 ASP A N 1
ATOM 664 C CA . ASP A 1 82 ? 18.4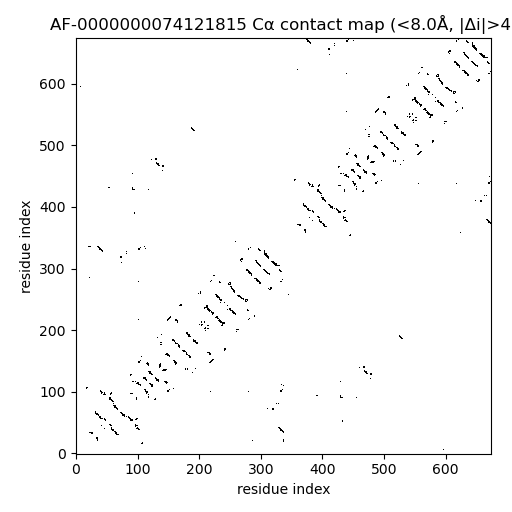22 -24.062 -1.227 1 88.56 82 ASP A CA 1
ATOM 665 C C . ASP A 1 82 ? 18.609 -23.406 0.138 1 88.56 82 ASP A C 1
ATOM 667 O O . ASP A 1 82 ? 18.047 -22.344 0.4 1 88.56 82 ASP A O 1
ATOM 671 N N . VAL A 1 83 ? 19.516 -23.938 0.986 1 90 83 VAL A N 1
ATOM 672 C CA . VAL A 1 83 ? 19.766 -23.406 2.322 1 90 83 VAL A CA 1
ATOM 673 C C . VAL A 1 83 ? 20.547 -22.094 2.223 1 90 83 VAL A C 1
ATOM 675 O O . VAL A 1 83 ? 20.609 -21.328 3.184 1 90 83 VAL A O 1
ATOM 678 N N . ASP A 1 84 ? 21.125 -21.859 1.033 1 93.31 84 ASP A N 1
ATOM 679 C CA . ASP A 1 84 ? 21.922 -20.641 0.813 1 93.31 84 ASP A CA 1
ATOM 680 C C . ASP A 1 84 ? 21.156 -19.641 -0.048 1 93.31 84 ASP A C 1
ATOM 682 O O . ASP A 1 84 ? 21.75 -18.734 -0.622 1 93.31 84 ASP A O 1
ATOM 686 N N . ALA A 1 85 ? 19.828 -19.891 -0.137 1 95.44 85 ALA A N 1
ATOM 687 C CA . ALA A 1 85 ? 19 -18.953 -0.876 1 95.44 85 ALA A CA 1
ATOM 688 C C . ALA A 1 85 ? 19.109 -17.547 -0.291 1 95.44 85 ALA A C 1
ATOM 690 O O . ALA A 1 85 ? 19.453 -17.375 0.88 1 95.44 85 ALA A O 1
ATOM 691 N N . VAL A 1 86 ? 18.875 -16.562 -1.094 1 96.81 86 VAL A N 1
ATOM 692 C CA . VAL A 1 86 ? 19.016 -15.164 -0.705 1 96.81 86 VAL A CA 1
ATOM 693 C C . VAL A 1 86 ? 17.859 -14.75 0.205 1 96.81 86 VAL A C 1
ATOM 695 O O . VAL A 1 86 ? 16.703 -14.852 -0.181 1 96.81 86 VAL A O 1
ATOM 698 N N . GLU A 1 87 ? 18.25 -14.273 1.367 1 95.88 87 GLU A N 1
ATOM 699 C CA . GLU A 1 87 ? 17.234 -13.844 2.326 1 95.88 87 GLU A CA 1
ATOM 700 C C . GLU A 1 87 ? 16.812 -12.398 2.059 1 95.88 87 GLU A C 1
ATOM 702 O O . GLU A 1 87 ? 17.641 -11.516 1.883 1 95.88 87 GLU A O 1
ATOM 707 N N . ILE A 1 88 ? 15.562 -12.195 1.938 1 96.62 88 ILE A N 1
ATOM 708 C CA . ILE A 1 88 ? 14.992 -10.859 1.852 1 96.62 88 ILE A CA 1
ATOM 709 C C . ILE A 1 88 ? 14.117 -10.586 3.074 1 96.62 88 ILE A C 1
ATOM 711 O O . ILE A 1 88 ? 13.367 -11.453 3.516 1 96.62 88 ILE A O 1
ATOM 715 N N . VAL A 1 89 ? 14.219 -9.367 3.633 1 96.38 89 VAL A N 1
ATOM 716 C CA . VAL A 1 89 ? 13.594 -9.062 4.914 1 96.38 89 VAL A CA 1
ATOM 717 C C . VAL A 1 89 ? 12.734 -7.805 4.785 1 96.38 89 VAL A C 1
ATOM 719 O O . VAL A 1 89 ? 13.062 -6.895 4.02 1 96.38 89 VAL A O 1
ATOM 722 N N . SER A 1 90 ? 11.648 -7.781 5.484 1 97.5 90 SER A N 1
ATOM 723 C CA . SER A 1 90 ? 10.781 -6.609 5.574 1 97.5 90 SER A CA 1
ATOM 724 C C . SER A 1 90 ? 10.227 -6.434 6.984 1 97.5 90 SER A C 1
ATOM 726 O O . SER A 1 90 ? 10.109 -7.406 7.734 1 97.5 90 SER A O 1
ATOM 728 N N . GLY A 1 91 ? 9.922 -5.215 7.352 1 97.31 91 GLY A N 1
ATOM 729 C CA . GLY A 1 91 ? 9.273 -4.926 8.625 1 97.31 91 GLY A CA 1
ATOM 730 C C . GLY A 1 91 ? 7.762 -4.871 8.523 1 97.31 91 GLY A C 1
ATOM 731 O O . GLY A 1 91 ? 7.07 -4.746 9.539 1 97.31 91 GLY A O 1
ATOM 732 N N . TYR A 1 92 ? 7.223 -4.949 7.324 1 98.38 92 TYR A N 1
ATOM 733 C CA . TYR A 1 92 ? 5.777 -4.848 7.145 1 98.38 92 TYR A CA 1
ATOM 734 C C . TYR A 1 92 ? 5.078 -6.129 7.578 1 98.38 92 TYR A C 1
ATOM 736 O O . TYR A 1 92 ? 5.559 -7.23 7.297 1 98.38 92 TYR A O 1
ATOM 744 N N . SER A 1 93 ? 4.016 -5.977 8.289 1 97.5 93 SER A N 1
ATOM 745 C CA . SER A 1 93 ? 3.158 -7.102 8.648 1 97.5 93 SER A CA 1
ATOM 746 C C . SER A 1 93 ? 1.707 -6.66 8.812 1 97.5 93 SER A C 1
ATOM 748 O O . SER A 1 93 ? 1.421 -5.465 8.883 1 97.5 93 SER A O 1
ATOM 750 N N . ASN A 1 94 ? 0.816 -7.52 8.695 1 97.81 94 ASN A N 1
ATOM 751 C CA . ASN A 1 94 ? -0.588 -7.395 9.07 1 97.81 94 ASN A CA 1
ATOM 752 C C . ASN A 1 94 ? -0.99 -8.461 10.094 1 97.81 94 ASN A C 1
ATOM 754 O O . ASN A 1 94 ? -0.942 -9.656 9.797 1 97.81 94 ASN A O 1
ATOM 758 N N . HIS A 1 95 ? -1.266 -8 11.281 1 96.19 95 HIS A N 1
ATOM 759 C CA . HIS A 1 95 ? -1.593 -8.859 12.414 1 96.19 95 HIS A CA 1
ATOM 760 C C . HIS A 1 95 ? -0.486 -9.883 12.664 1 96.19 95 HIS A C 1
ATOM 762 O O . HIS A 1 95 ? -0.762 -11.062 12.891 1 96.19 95 HIS A O 1
ATOM 768 N N . GLY A 1 96 ? 0.692 -9.453 12.477 1 94.81 96 GLY A N 1
ATOM 769 C CA . GLY A 1 96 ? 1.85 -10.227 12.898 1 94.81 96 GLY A CA 1
ATOM 770 C C . GLY A 1 96 ? 2.359 -11.172 11.828 1 94.81 96 GLY A C 1
ATOM 771 O O . GLY A 1 96 ? 3.209 -12.023 12.094 1 94.81 96 GLY A O 1
ATOM 772 N N . ARG A 1 97 ? 1.854 -11.07 10.633 1 96.75 97 ARG A N 1
ATOM 773 C CA . ARG A 1 97 ? 2.297 -11.93 9.539 1 96.75 97 ARG A CA 1
ATOM 774 C C . ARG A 1 97 ? 2.725 -11.102 8.328 1 96.75 97 ARG A C 1
ATOM 776 O O . ARG A 1 97 ? 2.102 -10.086 8.008 1 96.75 97 ARG A O 1
ATOM 783 N N . GLY A 1 98 ? 3.852 -11.516 7.77 1 97.88 98 GLY A N 1
ATOM 784 C CA . GLY A 1 98 ? 4.395 -10.828 6.605 1 97.88 98 GLY A CA 1
ATOM 785 C C . GLY A 1 98 ? 5.422 -11.648 5.852 1 97.88 98 GLY A C 1
ATOM 786 O O . GLY A 1 98 ? 5.879 -12.68 6.34 1 97.88 98 GLY A O 1
ATOM 787 N N . MET A 1 99 ? 5.66 -11.258 4.633 1 98.31 99 MET A N 1
ATOM 788 C CA . MET A 1 99 ? 6.672 -11.844 3.76 1 98.31 99 MET A CA 1
ATOM 789 C C . MET A 1 99 ? 6.309 -13.273 3.387 1 98.31 99 MET A C 1
ATOM 791 O O . MET A 1 99 ? 7.184 -14.141 3.281 1 98.31 99 MET A O 1
ATOM 795 N N . GLU A 1 100 ? 5.051 -13.586 3.291 1 98.31 100 GLU A N 1
ATOM 796 C CA . GLU A 1 100 ? 4.562 -14.852 2.752 1 98.31 100 GLU A CA 1
ATOM 797 C C . GLU A 1 100 ? 4.277 -14.742 1.256 1 98.31 100 GLU A C 1
ATOM 799 O O . GLU A 1 100 ? 3.131 -14.547 0.85 1 98.31 100 GLU A O 1
ATOM 804 N N . MET A 1 101 ? 5.32 -14.93 0.469 1 98.75 101 MET A N 1
ATOM 805 C CA . MET A 1 101 ? 5.293 -14.555 -0.942 1 98.75 101 MET A CA 1
ATOM 806 C C . MET A 1 101 ? 4.723 -15.68 -1.793 1 98.75 101 MET A C 1
ATOM 808 O O . MET A 1 101 ? 5.254 -16.797 -1.788 1 98.75 101 MET A O 1
ATOM 812 N N . SER A 1 102 ? 3.699 -15.336 -2.596 1 98.62 102 SER A N 1
ATOM 813 C CA . SER A 1 102 ? 2.939 -16.359 -3.291 1 98.62 102 SER A CA 1
ATOM 814 C C . SER A 1 102 ? 3.27 -16.391 -4.781 1 98.62 102 SER A C 1
ATOM 816 O O . SER A 1 102 ? 2.957 -17.359 -5.48 1 98.62 102 SER A O 1
ATOM 818 N N . GLU A 1 103 ? 3.812 -15.344 -5.289 1 98.88 103 GLU A N 1
ATOM 819 C CA . GLU A 1 103 ? 4.098 -15.281 -6.723 1 98.88 103 GLU A CA 1
ATOM 820 C C . GLU A 1 103 ? 5.195 -14.266 -7.02 1 98.88 103 GLU A C 1
ATOM 822 O O . GLU A 1 103 ? 5.453 -13.367 -6.215 1 98.88 103 GLU A O 1
ATOM 827 N N . MET A 1 104 ? 5.828 -14.438 -8.141 1 98.88 104 MET A N 1
ATOM 828 C CA . MET A 1 104 ? 6.867 -13.562 -8.672 1 98.88 104 MET A CA 1
ATOM 829 C C . MET A 1 104 ? 6.652 -13.297 -10.156 1 98.88 104 MET A C 1
ATOM 831 O O . MET A 1 104 ? 6.324 -14.211 -10.914 1 98.88 104 MET A O 1
ATOM 835 N N . VAL A 1 105 ? 6.797 -12.023 -10.625 1 98.88 105 VAL A N 1
ATOM 836 C CA . VAL A 1 105 ? 6.637 -11.711 -12.039 1 98.88 105 VAL A CA 1
ATOM 837 C C . VAL A 1 105 ? 7.594 -10.586 -12.43 1 98.88 105 VAL A C 1
ATOM 839 O O . VAL A 1 105 ? 8.047 -9.82 -11.578 1 98.88 105 VAL A O 1
ATOM 842 N N . VAL A 1 106 ? 7.941 -10.578 -13.664 1 98.75 106 VAL A N 1
ATOM 843 C CA . VAL A 1 106 ? 8.578 -9.406 -14.258 1 98.75 106 VAL A CA 1
ATOM 844 C C . VAL A 1 106 ? 7.523 -8.5 -14.883 1 98.75 106 VAL A C 1
ATOM 846 O O . VAL A 1 106 ? 6.762 -8.938 -15.758 1 98.75 106 VAL A O 1
ATOM 849 N N . PHE A 1 107 ? 7.414 -7.277 -14.43 1 98.81 107 PHE A N 1
ATOM 850 C CA . PHE A 1 107 ? 6.445 -6.289 -14.891 1 98.81 107 PHE A CA 1
ATOM 851 C C . PHE A 1 107 ? 7.105 -4.93 -15.078 1 98.81 107 PHE A C 1
ATOM 853 O O . PHE A 1 107 ? 7.672 -4.371 -14.141 1 98.81 107 PHE A O 1
ATOM 860 N N . ASP A 1 108 ? 7.109 -4.391 -16.312 1 98.25 108 ASP A N 1
ATOM 861 C CA . ASP A 1 108 ? 7.645 -3.07 -16.625 1 98.25 108 ASP A CA 1
ATOM 862 C C . ASP A 1 108 ? 9.117 -2.961 -16.234 1 98.25 108 ASP A C 1
ATOM 864 O O . ASP A 1 108 ? 9.531 -1.966 -15.641 1 98.25 108 ASP A O 1
ATOM 868 N N . GLY A 1 109 ? 9.82 -4.031 -16.469 1 97.81 109 GLY A N 1
ATOM 869 C CA . GLY A 1 109 ? 11.258 -4.051 -16.234 1 97.81 109 GLY A CA 1
ATOM 870 C C . GLY A 1 109 ? 11.625 -4.258 -14.773 1 97.81 109 GLY A C 1
ATOM 871 O O . GLY A 1 109 ? 12.789 -4.094 -14.391 1 97.81 109 GLY A O 1
ATOM 872 N N . LYS A 1 110 ? 10.664 -4.613 -13.922 1 97.94 110 LYS A N 1
ATOM 873 C CA . LYS A 1 110 ? 10.875 -4.801 -12.484 1 97.94 110 LYS A CA 1
ATOM 874 C C . LYS A 1 110 ? 10.453 -6.199 -12.047 1 97.94 110 LYS A C 1
ATOM 876 O O . LYS A 1 110 ? 9.531 -6.785 -12.625 1 97.94 110 LYS A O 1
ATOM 881 N N . VAL A 1 111 ? 11.18 -6.754 -11.047 1 98.75 111 VAL A N 1
ATOM 882 C CA . VAL A 1 111 ? 10.766 -8.008 -10.43 1 98.75 111 VAL A CA 1
ATOM 883 C C . VAL A 1 111 ? 9.82 -7.719 -9.266 1 98.75 111 VAL A C 1
ATOM 885 O O . VAL A 1 111 ? 10.18 -7.016 -8.32 1 98.75 111 VAL A O 1
ATOM 888 N N . LEU A 1 112 ? 8.609 -8.203 -9.359 1 98.88 112 LEU A N 1
ATOM 889 C CA . LEU A 1 112 ? 7.598 -7.988 -8.336 1 98.88 112 LEU A CA 1
ATOM 890 C C . LEU A 1 112 ? 7.254 -9.289 -7.625 1 98.88 112 LEU A C 1
ATOM 892 O O . LEU A 1 112 ? 7.305 -10.367 -8.234 1 98.88 112 LEU A O 1
ATOM 896 N N . VAL A 1 113 ? 6.961 -9.195 -6.379 1 98.88 113 VAL A N 1
ATOM 897 C CA . VAL A 1 113 ? 6.457 -10.305 -5.586 1 98.88 113 VAL A CA 1
ATOM 898 C C . VAL A 1 113 ? 5.238 -9.859 -4.781 1 98.88 113 VAL A C 1
ATOM 900 O O . VAL A 1 113 ? 5.074 -8.672 -4.5 1 98.88 113 VAL A O 1
ATOM 903 N N . VAL A 1 114 ? 4.348 -10.773 -4.438 1 98.94 114 VAL A N 1
ATOM 904 C CA . VAL A 1 114 ? 3.131 -10.406 -3.719 1 98.94 114 VAL A CA 1
ATOM 905 C C . VAL A 1 114 ? 3.025 -11.211 -2.426 1 98.94 114 VAL A C 1
ATOM 907 O O . VAL A 1 114 ? 3.279 -12.422 -2.418 1 98.94 114 VAL A O 1
ATOM 910 N N . ASP A 1 115 ? 2.754 -10.516 -1.341 1 98.75 115 ASP A N 1
ATOM 911 C CA . ASP A 1 115 ? 2.549 -11.094 -0.015 1 98.75 115 ASP A CA 1
ATOM 912 C C . ASP A 1 115 ? 1.078 -11.438 0.212 1 98.75 115 ASP A C 1
ATOM 914 O O . ASP A 1 115 ? 0.216 -10.555 0.182 1 98.75 115 ASP A O 1
ATOM 918 N N . ASP A 1 116 ? 0.744 -12.688 0.507 1 98.06 116 ASP A N 1
ATOM 919 C CA . ASP A 1 116 ? -0.65 -13.117 0.577 1 98.06 116 ASP A CA 1
ATOM 920 C C . ASP A 1 116 ? -1.245 -12.828 1.953 1 98.06 116 ASP A C 1
ATOM 922 O O . ASP A 1 116 ? -2.342 -13.289 2.27 1 98.06 116 ASP A O 1
ATOM 926 N N . ARG A 1 117 ? -0.51 -12.102 2.822 1 98.06 117 ARG A N 1
ATOM 927 C CA . ARG A 1 117 ? -1.02 -11.688 4.125 1 98.06 117 ARG A CA 1
ATOM 928 C C . ARG A 1 117 ? -1.279 -10.188 4.168 1 98.06 117 ARG A C 1
ATOM 930 O O . ARG A 1 117 ? -2.393 -9.75 4.473 1 98.06 117 ARG A O 1
ATOM 937 N N . THR A 1 118 ? -0.286 -9.461 3.797 1 98.5 118 THR A N 1
ATOM 938 C CA . THR A 1 118 ? -0.406 -8.008 3.857 1 98.5 118 THR A CA 1
ATOM 939 C C . THR A 1 118 ? -1.101 -7.469 2.611 1 98.5 118 THR A C 1
ATOM 941 O O . THR A 1 118 ? -1.659 -6.371 2.631 1 98.5 118 THR A O 1
ATOM 944 N N . GLY A 1 119 ? -1.045 -8.195 1.535 1 98.81 119 GLY A N 1
ATOM 945 C CA . GLY A 1 119 ? -1.547 -7.695 0.266 1 98.81 119 GLY A CA 1
ATOM 946 C C . GLY A 1 119 ? -0.587 -6.742 -0.421 1 98.81 119 GLY A C 1
ATOM 947 O O . GLY A 1 119 ? -0.914 -6.164 -1.46 1 98.81 119 GLY A O 1
ATOM 948 N N . ILE A 1 120 ? 0.606 -6.598 0.097 1 98.94 120 ILE A N 1
ATOM 949 C CA . ILE A 1 120 ? 1.584 -5.688 -0.493 1 98.94 120 ILE A CA 1
ATOM 950 C C . ILE A 1 120 ? 2.277 -6.371 -1.67 1 98.94 120 ILE A C 1
ATOM 952 O O . ILE A 1 120 ? 2.668 -7.539 -1.576 1 98.94 120 ILE A O 1
ATOM 956 N N . VAL A 1 121 ? 2.318 -5.711 -2.795 1 98.94 121 VAL A N 1
ATOM 957 C CA . VAL A 1 121 ? 3.205 -6.047 -3.904 1 98.94 121 VAL A CA 1
ATOM 958 C C . VAL A 1 121 ? 4.527 -5.293 -3.754 1 98.94 121 VAL A C 1
ATOM 960 O O . VAL A 1 121 ? 4.539 -4.066 -3.645 1 98.94 121 VAL A O 1
ATOM 963 N N . TYR A 1 122 ? 5.602 -6.051 -3.748 1 98.88 122 TYR A N 1
ATOM 964 C CA . TYR A 1 122 ? 6.922 -5.465 -3.545 1 98.88 122 TYR A CA 1
ATOM 965 C C . TYR A 1 122 ? 7.727 -5.465 -4.84 1 98.88 122 TYR A C 1
ATOM 967 O O . TYR A 1 122 ? 7.57 -6.359 -5.676 1 98.88 122 TYR A O 1
ATOM 975 N N . HIS A 1 123 ? 8.586 -4.461 -4.926 1 98.38 123 HIS A N 1
ATOM 976 C CA . HIS A 1 123 ? 9.703 -4.492 -5.859 1 98.38 123 HIS A CA 1
ATOM 977 C C . HIS A 1 123 ? 10.922 -5.172 -5.242 1 98.38 123 HIS A C 1
ATOM 979 O O . HIS A 1 123 ? 11.367 -4.793 -4.156 1 98.38 123 HIS A O 1
ATOM 985 N N . VAL A 1 124 ? 11.375 -6.145 -5.93 1 98.38 124 VAL A N 1
ATOM 986 C CA . VAL A 1 124 ? 12.648 -6.73 -5.523 1 98.38 124 VAL A CA 1
ATOM 987 C C . VAL A 1 124 ? 13.797 -5.941 -6.137 1 98.38 124 VAL A C 1
ATOM 989 O O . VAL A 1 124 ? 13.914 -5.844 -7.359 1 98.38 124 VAL A O 1
ATOM 992 N N . ILE A 1 125 ? 14.625 -5.387 -5.359 1 96.56 125 ILE A N 1
ATOM 993 C CA . ILE A 1 125 ? 15.773 -4.582 -5.773 1 96.56 125 ILE A CA 1
ATOM 994 C C . ILE A 1 125 ? 17.047 -5.164 -5.184 1 96.56 125 ILE A C 1
ATOM 996 O O . ILE A 1 125 ? 17.438 -4.832 -4.055 1 96.56 125 ILE A O 1
ATOM 1000 N N . GLY A 1 126 ? 17.734 -5.93 -5.988 1 92.81 126 GLY A N 1
ATOM 1001 C CA . GLY A 1 126 ? 18.859 -6.668 -5.426 1 92.81 126 GLY A CA 1
ATOM 1002 C C . GLY A 1 126 ? 18.453 -7.625 -4.324 1 92.81 126 GLY A C 1
ATOM 1003 O O . GLY A 1 126 ? 17.625 -8.516 -4.543 1 92.81 126 GLY A O 1
ATOM 1004 N N . ASN A 1 127 ? 18.953 -7.375 -3.125 1 93.69 127 ASN A N 1
ATOM 1005 C CA . ASN A 1 127 ? 18.625 -8.234 -1.989 1 93.69 127 ASN A CA 1
ATOM 1006 C C . ASN A 1 127 ? 17.688 -7.535 -1.008 1 93.69 127 ASN A C 1
ATOM 1008 O O . ASN A 1 127 ? 17.641 -7.887 0.172 1 93.69 127 ASN A O 1
ATOM 1012 N N . ARG A 1 128 ? 17.047 -6.547 -1.514 1 95.94 128 ARG A N 1
ATOM 1013 C CA . ARG A 1 128 ? 16.078 -5.816 -0.705 1 95.94 128 ARG A CA 1
ATOM 1014 C C . ARG A 1 128 ? 14.719 -5.773 -1.389 1 95.94 128 ARG A C 1
ATOM 1016 O O . ARG A 1 128 ? 14.594 -6.137 -2.561 1 95.94 128 ARG A O 1
ATOM 1023 N N . ILE A 1 129 ? 13.781 -5.387 -0.591 1 97.44 129 ILE A N 1
ATOM 1024 C CA . ILE A 1 129 ? 12.453 -5.219 -1.175 1 97.44 129 ILE A CA 1
ATOM 1025 C C . ILE A 1 129 ? 11.875 -3.865 -0.765 1 97.44 129 ILE A C 1
ATOM 1027 O O . ILE A 1 129 ? 12.141 -3.379 0.336 1 97.44 129 ILE A O 1
ATOM 1031 N N . ALA A 1 130 ? 11.188 -3.273 -1.618 1 98.38 130 ALA A N 1
ATOM 1032 C CA . ALA A 1 130 ? 10.477 -2.02 -1.389 1 98.38 130 ALA A CA 1
ATOM 1033 C C . ALA A 1 130 ? 8.984 -2.178 -1.661 1 98.38 130 ALA A C 1
ATOM 1035 O O . ALA A 1 130 ? 8.594 -2.727 -2.691 1 98.38 130 ALA A O 1
ATOM 1036 N N . PRO A 1 131 ? 8.125 -1.709 -0.707 1 98.81 131 PRO A N 1
ATOM 1037 C CA . PRO A 1 131 ? 6.691 -1.773 -1.002 1 98.81 131 PRO A CA 1
ATOM 1038 C C . PRO A 1 131 ? 6.289 -0.885 -2.178 1 98.81 131 PRO A C 1
ATOM 1040 O O . PRO A 1 131 ? 6.781 0.239 -2.303 1 98.81 131 PRO A O 1
ATOM 1043 N N . TRP A 1 132 ? 5.398 -1.403 -3.062 1 98.69 132 TRP A N 1
ATOM 1044 C CA . TRP A 1 132 ? 5.008 -0.662 -4.258 1 98.69 132 TRP A CA 1
ATOM 1045 C C . TRP A 1 132 ? 3.514 -0.352 -4.238 1 98.69 132 TRP A C 1
ATOM 1047 O O . TRP A 1 132 ? 3.113 0.814 -4.293 1 98.69 132 TRP A O 1
ATOM 1057 N N . VAL A 1 133 ? 2.738 -1.368 -4.066 1 98.75 133 VAL A N 1
ATOM 1058 C CA . VAL A 1 133 ? 1.283 -1.259 -4.023 1 98.75 133 VAL A CA 1
ATOM 1059 C C . VAL A 1 133 ? 0.737 -2.094 -2.867 1 98.75 133 VAL A C 1
ATOM 1061 O O . VAL A 1 133 ? 1.333 -3.104 -2.486 1 98.75 133 VAL A O 1
ATOM 1064 N N . ILE A 1 134 ? -0.354 -1.621 -2.303 1 98.88 134 ILE A N 1
ATOM 1065 C CA . ILE A 1 134 ? -1.049 -2.4 -1.284 1 98.88 134 ILE A CA 1
ATOM 1066 C C . ILE A 1 134 ? -2.477 -2.691 -1.74 1 98.88 134 ILE A C 1
ATOM 1068 O O . ILE A 1 134 ? -3.172 -1.799 -2.23 1 98.88 134 ILE A O 1
ATOM 1072 N N . LEU A 1 135 ? -2.879 -3.908 -1.654 1 98.88 135 LEU A N 1
ATOM 1073 C CA . LEU A 1 135 ? -4.18 -4.359 -2.141 1 98.88 135 LEU A CA 1
ATOM 1074 C C . LEU A 1 135 ? -5.09 -4.742 -0.979 1 98.88 135 LEU A C 1
ATOM 1076 O O . LEU A 1 135 ? -4.77 -5.648 -0.206 1 98.88 135 LEU A O 1
ATOM 1080 N N . SER A 1 136 ? -6.195 -4.094 -0.896 1 98.44 136 SER A N 1
ATOM 1081 C CA . SER A 1 136 ? -7.23 -4.449 0.069 1 98.44 136 SER A CA 1
ATOM 1082 C C . SER A 1 136 ? -8.094 -5.598 -0.442 1 98.44 136 SER A C 1
ATOM 1084 O O . SER A 1 136 ? -8.367 -5.691 -1.641 1 98.44 136 SER A O 1
ATOM 1086 N N . ASP A 1 137 ? -8.57 -6.422 0.478 1 98.25 137 ASP A N 1
ATOM 1087 C CA . ASP A 1 137 ? -9.359 -7.59 0.112 1 98.25 137 ASP A CA 1
ATOM 1088 C C . ASP A 1 137 ? -10.711 -7.18 -0.466 1 98.25 137 ASP A C 1
ATOM 1090 O O . ASP A 1 137 ? -11.125 -6.027 -0.326 1 98.25 137 ASP A O 1
ATOM 1094 N N . GLY A 1 138 ? -11.312 -8.102 -1.217 1 97.88 138 GLY A N 1
ATOM 1095 C CA . GLY A 1 138 ? -12.648 -7.879 -1.763 1 97.88 138 GLY A CA 1
ATOM 1096 C C . GLY A 1 138 ? -12.711 -6.723 -2.74 1 97.88 138 GLY A C 1
ATOM 1097 O O . GLY A 1 138 ? -11.914 -6.652 -3.678 1 97.88 138 GLY A O 1
ATOM 1098 N N . ASP A 1 139 ? -13.648 -5.828 -2.469 1 97.19 139 ASP A N 1
ATOM 1099 C CA . ASP A 1 139 ? -13.93 -4.727 -3.389 1 97.19 139 ASP A CA 1
ATOM 1100 C C . ASP A 1 139 ? -13.008 -3.537 -3.113 1 97.19 139 ASP A C 1
ATOM 1102 O O . ASP A 1 139 ? -13.25 -2.434 -3.607 1 97.19 139 ASP A O 1
ATOM 1106 N N . GLY A 1 140 ? -12.039 -3.721 -2.307 1 96.94 140 GLY A N 1
ATOM 1107 C CA . GLY A 1 140 ? -11.078 -2.662 -2.039 1 96.94 140 GLY A CA 1
ATOM 1108 C C . GLY A 1 140 ? -11.414 -1.854 -0.799 1 96.94 140 GLY A C 1
ATOM 1109 O O . GLY A 1 140 ? -10.742 -0.861 -0.501 1 96.94 140 GLY A O 1
ATOM 1110 N N . THR A 1 141 ? -12.383 -2.264 0.005 1 96.81 141 THR A N 1
ATOM 1111 C CA . THR A 1 141 ? -12.805 -1.472 1.155 1 96.81 141 THR A CA 1
ATOM 1112 C C . THR A 1 141 ? -12.594 -2.246 2.453 1 96.81 141 THR A C 1
ATOM 1114 O O . THR A 1 141 ? -13.078 -1.841 3.51 1 96.81 141 THR A O 1
ATOM 1117 N N . LYS A 1 142 ? -11.93 -3.377 2.352 1 97.12 142 LYS A N 1
ATOM 1118 C CA . LYS A 1 142 ? -11.727 -4.223 3.523 1 97.12 142 LYS A CA 1
ATOM 1119 C C . LYS A 1 142 ? -10.469 -3.809 4.285 1 97.12 142 LYS A C 1
ATOM 1121 O O . LYS A 1 142 ? -9.492 -3.361 3.684 1 97.12 142 LYS A O 1
ATOM 1126 N N . ALA A 1 143 ? -10.508 -3.996 5.586 1 95.69 143 ALA A N 1
ATOM 1127 C CA . ALA A 1 143 ? -9.336 -3.764 6.426 1 95.69 143 ALA A CA 1
ATOM 1128 C C . ALA A 1 143 ? -8.273 -4.836 6.199 1 95.69 143 ALA A C 1
ATOM 1130 O O . ALA A 1 143 ? -7.078 -4.578 6.344 1 95.69 143 ALA A O 1
ATOM 1131 N N . LYS A 1 144 ? -8.742 -5.934 5.797 1 96.25 144 LYS A N 1
ATOM 1132 C CA . LYS A 1 144 ? -7.863 -7.066 5.531 1 96.25 144 LYS A CA 1
ATOM 1133 C C . LYS A 1 144 ? -7.121 -6.891 4.207 1 96.25 144 LYS A C 1
ATOM 1135 O O . LYS A 1 144 ? -7.664 -6.324 3.256 1 96.25 144 LYS A O 1
ATOM 1140 N N . GLY A 1 145 ? -5.852 -7.395 4.18 1 98.12 145 GLY A N 1
ATOM 1141 C CA . GLY A 1 145 ? -5.09 -7.395 2.941 1 98.12 145 GLY A CA 1
ATOM 1142 C C . GLY A 1 145 ? -5.559 -8.445 1.951 1 98.12 145 GLY A C 1
ATOM 1143 O O . GLY A 1 145 ? -6.031 -9.516 2.348 1 98.12 145 GLY A O 1
ATOM 1144 N N . PHE A 1 146 ? -5.438 -8.094 0.672 1 98.69 146 PHE A N 1
ATOM 1145 C CA . PHE A 1 146 ? -5.758 -9.039 -0.395 1 98.69 146 PHE A CA 1
ATOM 1146 C C . PHE A 1 146 ? -4.809 -10.227 -0.368 1 98.69 146 PHE A C 1
ATOM 1148 O O . PHE A 1 146 ? -3.592 -10.062 -0.285 1 98.69 146 PHE A O 1
ATOM 1155 N N . LYS A 1 147 ? -5.348 -11.438 -0.359 1 98.5 147 LYS A N 1
ATOM 1156 C CA . LYS A 1 147 ? -4.523 -12.641 -0.398 1 98.5 147 LYS A CA 1
ATOM 1157 C C . LYS A 1 147 ? -4.07 -12.953 -1.821 1 98.5 147 LYS A C 1
ATOM 1159 O O . LYS A 1 147 ? -4.57 -13.891 -2.447 1 98.5 147 LYS A O 1
ATOM 1164 N N . GLY A 1 148 ? -3.152 -12.18 -2.355 1 98.75 148 GLY A N 1
ATOM 1165 C CA . GLY A 1 148 ? -2.646 -12.414 -3.699 1 98.75 148 GLY A CA 1
ATOM 1166 C C . GLY A 1 148 ? -1.931 -13.742 -3.844 1 98.75 148 GLY A C 1
ATOM 1167 O O . GLY A 1 148 ? -0.903 -13.969 -3.203 1 98.75 148 GLY A O 1
ATOM 1168 N N . GLU A 1 149 ? -2.459 -14.625 -4.707 1 98.75 149 GLU A N 1
ATOM 1169 C CA . GLU A 1 149 ? -1.922 -15.969 -4.879 1 98.75 149 GLU A CA 1
ATOM 1170 C C . GLU A 1 149 ? -1.203 -16.109 -6.215 1 98.75 149 GLU A C 1
ATOM 1172 O O . GLU A 1 149 ? -0.29 -16.922 -6.352 1 98.75 149 GLU A O 1
ATOM 1177 N N . TRP A 1 150 ? -1.656 -15.367 -7.184 1 98.88 150 TRP A N 1
ATOM 1178 C CA . TRP A 1 150 ? -1.053 -15.43 -8.508 1 98.88 150 TRP A CA 1
ATOM 1179 C C . TRP A 1 150 ? -1.018 -14.055 -9.156 1 98.88 150 TRP A C 1
ATOM 1181 O O . TRP A 1 150 ? -1.783 -13.164 -8.781 1 98.88 150 TRP A O 1
ATOM 1191 N N . MET A 1 151 ? -0.095 -13.867 -10.008 1 98.94 151 MET A N 1
ATOM 1192 C CA . MET A 1 151 ? 0.062 -12.648 -10.797 1 98.94 151 MET A CA 1
ATOM 1193 C C . MET A 1 151 ? 0.356 -12.984 -12.258 1 98.94 151 MET A C 1
ATOM 1195 O O . MET A 1 151 ? 1.078 -13.938 -12.547 1 98.94 151 MET A O 1
ATOM 1199 N N . THR A 1 152 ? -0.198 -12.211 -13.133 1 98.81 152 THR A N 1
ATOM 1200 C CA . THR A 1 152 ? 0.108 -12.312 -14.555 1 98.81 152 THR A CA 1
ATOM 1201 C C . THR A 1 152 ? -0.045 -10.961 -15.242 1 98.81 152 THR A C 1
ATOM 1203 O O . THR A 1 152 ? -0.503 -9.992 -14.633 1 98.81 152 THR A O 1
ATOM 1206 N N . ILE A 1 153 ? 0.477 -10.875 -16.453 1 98.56 153 ILE A N 1
ATOM 1207 C CA . ILE A 1 153 ? 0.435 -9.617 -17.203 1 98.56 153 ILE A CA 1
ATOM 1208 C C . ILE A 1 153 ? -0.498 -9.766 -18.406 1 98.56 153 ILE A C 1
ATOM 1210 O O . ILE A 1 153 ? -0.389 -10.727 -19.172 1 98.56 153 ILE A O 1
ATOM 1214 N N . LYS A 1 154 ? -1.395 -8.914 -18.531 1 98 154 LYS A N 1
ATOM 1215 C CA . LYS A 1 154 ? -2.242 -8.797 -19.719 1 98 154 LYS A CA 1
ATOM 1216 C C . LYS A 1 154 ? -2.328 -7.348 -20.188 1 98 154 LYS A C 1
ATOM 1218 O O . LYS A 1 154 ? -2.715 -6.461 -19.422 1 98 154 LYS A O 1
ATOM 1223 N N . ASP A 1 155 ? -1.945 -7.031 -21.438 1 96.31 155 ASP A N 1
ATOM 1224 C CA . ASP A 1 155 ? -2.064 -5.707 -22.047 1 96.31 155 ASP A CA 1
ATOM 1225 C C . ASP A 1 155 ? -1.36 -4.648 -21.203 1 96.31 155 ASP A C 1
ATOM 1227 O O . ASP A 1 155 ? -1.948 -3.617 -20.875 1 96.31 155 ASP A O 1
ATOM 1231 N N . GLU A 1 156 ? -0.166 -4.953 -20.797 1 97.19 156 GLU A N 1
ATOM 1232 C CA . GLU A 1 156 ? 0.701 -4.051 -20.047 1 97.19 156 GLU A CA 1
ATOM 1233 C C . GLU A 1 156 ? 0.093 -3.705 -18.688 1 97.19 156 GLU A C 1
ATOM 1235 O O . GLU A 1 156 ? 0.288 -2.6 -18.188 1 97.19 156 GLU A O 1
ATOM 1240 N N . THR A 1 157 ? -0.689 -4.621 -18.203 1 98.31 157 THR A N 1
ATOM 1241 C CA . THR A 1 157 ? -1.346 -4.492 -16.906 1 98.31 157 THR A CA 1
ATOM 1242 C C . THR A 1 157 ? -1.081 -5.719 -16.047 1 98.31 157 THR A C 1
ATOM 1244 O O . THR A 1 157 ? -1.192 -6.852 -16.516 1 98.31 157 THR A O 1
ATOM 1247 N N . LEU A 1 158 ? -0.653 -5.434 -14.844 1 98.81 158 LEU A N 1
ATOM 1248 C CA . LEU A 1 158 ? -0.494 -6.52 -13.883 1 98.81 158 LEU A CA 1
ATOM 1249 C C . LEU A 1 158 ? -1.846 -6.957 -13.336 1 98.81 158 LEU A C 1
ATOM 1251 O O . LEU A 1 158 ? -2.654 -6.125 -12.922 1 98.81 158 LEU A O 1
ATOM 1255 N N . ILE A 1 159 ? -2.119 -8.227 -13.391 1 98.88 159 ILE A N 1
ATOM 1256 C CA . ILE A 1 159 ? -3.336 -8.805 -12.82 1 98.88 159 ILE A CA 1
ATOM 1257 C C . ILE A 1 159 ? -2.982 -9.688 -11.633 1 98.88 159 ILE A C 1
ATOM 1259 O O . ILE A 1 159 ? -2.074 -10.516 -11.711 1 98.88 159 ILE A O 1
ATOM 1263 N N . VAL A 1 160 ? -3.59 -9.438 -10.523 1 98.94 160 VAL A N 1
ATOM 1264 C CA . VAL A 1 160 ? -3.355 -10.195 -9.305 1 98.94 160 VAL A CA 1
ATOM 1265 C C . VAL A 1 160 ? -4.652 -10.867 -8.852 1 98.94 160 VAL A C 1
ATOM 1267 O O . VAL A 1 160 ? -5.691 -10.211 -8.75 1 98.94 160 VAL A O 1
ATOM 1270 N N . GLY A 1 161 ? -4.586 -12.125 -8.602 1 98.88 161 GLY A N 1
ATOM 1271 C CA . GLY A 1 161 ? -5.758 -12.836 -8.117 1 98.88 161 GLY A CA 1
ATOM 1272 C C . GLY A 1 161 ? -5.504 -13.602 -6.828 1 98.88 161 GLY A C 1
ATOM 1273 O O . GLY A 1 161 ? -4.355 -13.797 -6.434 1 98.88 161 GLY A O 1
ATOM 1274 N N . ALA A 1 162 ? -6.613 -13.891 -6.156 1 98.56 162 ALA A N 1
ATOM 1275 C CA . ALA A 1 162 ? -6.59 -14.727 -4.957 1 98.56 162 ALA A CA 1
ATOM 1276 C C . ALA A 1 162 ? -6.918 -16.172 -5.293 1 98.56 162 ALA A C 1
ATOM 1278 O O . ALA A 1 162 ? -6.633 -16.641 -6.398 1 98.56 162 ALA A O 1
ATOM 1279 N N . ALA A 1 163 ? -7.406 -16.922 -4.305 1 98.31 163 ALA A N 1
ATOM 1280 C CA . ALA A 1 163 ? -7.551 -18.375 -4.445 1 98.31 163 ALA A CA 1
ATOM 1281 C C . ALA A 1 163 ? -8.75 -18.719 -5.332 1 98.31 163 ALA A C 1
ATOM 1283 O O . ALA A 1 163 ? -8.867 -19.859 -5.805 1 98.31 163 ALA A O 1
ATOM 1284 N N . GLY A 1 164 ? -9.648 -17.812 -5.535 1 98.44 164 GLY A N 1
ATOM 1285 C CA . GLY A 1 164 ? -10.789 -18.016 -6.418 1 98.44 164 GLY A CA 1
ATOM 1286 C C . GLY A 1 164 ? -11.859 -18.891 -5.809 1 98.44 164 GLY A C 1
ATOM 1287 O O . GLY A 1 164 ? -12.953 -19.031 -6.363 1 98.44 164 GLY A O 1
ATOM 1288 N N . LYS A 1 165 ? -11.555 -19.531 -4.742 1 97.75 165 LYS A N 1
ATOM 1289 C CA . LYS A 1 165 ? -12.539 -20.266 -3.957 1 97.75 165 LYS A CA 1
ATOM 1290 C C . LYS A 1 165 ? -13.258 -19.344 -2.979 1 97.75 165 LYS A C 1
ATOM 1292 O O . LYS A 1 165 ? -12.672 -18.375 -2.484 1 97.75 165 LYS A O 1
ATOM 1297 N N . GLU A 1 166 ? -14.547 -19.672 -2.736 1 97 166 GLU A N 1
ATOM 1298 C CA . GLU A 1 166 ? -15.227 -18.969 -1.653 1 97 166 GLU A CA 1
ATOM 1299 C C . GLU A 1 166 ? -14.484 -19.141 -0.33 1 97 166 GLU A C 1
ATOM 1301 O O . GLU A 1 166 ? -13.922 -20.203 -0.064 1 97 166 GLU A O 1
ATOM 1306 N N . TRP A 1 167 ? -14.578 -18.125 0.435 1 96.75 167 TRP A N 1
ATOM 1307 C CA . TRP A 1 167 ? -14.031 -18.25 1.783 1 96.75 167 TRP A CA 1
ATOM 1308 C C . TRP A 1 167 ? -14.977 -19.062 2.67 1 96.75 167 TRP A C 1
ATOM 1310 O O . TRP A 1 167 ? -16.172 -18.766 2.768 1 96.75 167 TRP A O 1
ATOM 1320 N N . THR A 1 168 ? -14.461 -20.078 3.297 1 97.12 168 THR A N 1
ATOM 1321 C CA . THR A 1 168 ? -15.242 -20.969 4.148 1 97.12 168 THR A CA 1
ATOM 1322 C C . THR A 1 168 ? -14.547 -21.188 5.488 1 97.12 168 THR A C 1
ATOM 1324 O O . THR A 1 168 ? -13.375 -20.844 5.645 1 97.12 168 THR A O 1
ATOM 1327 N N . THR A 1 169 ? -15.297 -21.688 6.41 1 97.06 169 THR A N 1
ATOM 1328 C CA . THR A 1 169 ? -14.664 -22.188 7.625 1 97.06 169 THR A CA 1
ATOM 1329 C C . THR A 1 169 ? -13.781 -23.391 7.328 1 97.06 169 THR A C 1
ATOM 1331 O O . THR A 1 169 ? -13.742 -23.875 6.191 1 97.06 169 THR A O 1
ATOM 1334 N N . ARG A 1 170 ? -13.125 -23.953 8.383 1 95.31 170 ARG A N 1
ATOM 1335 C CA . ARG A 1 170 ? -12.25 -25.125 8.234 1 95.31 170 ARG A CA 1
ATOM 1336 C C . ARG A 1 170 ? -13.055 -26.359 7.852 1 95.31 170 ARG A C 1
ATOM 1338 O O . ARG A 1 170 ? -12.484 -27.359 7.414 1 95.31 170 ARG A O 1
ATOM 1345 N N . HIS A 1 171 ? -14.406 -26.203 7.984 1 95.19 171 HIS A N 1
ATOM 1346 C CA . HIS A 1 171 ? -15.266 -27.344 7.676 1 95.19 171 HIS A CA 1
ATOM 1347 C C . HIS A 1 171 ? -16.109 -27.094 6.434 1 95.19 171 HIS A C 1
ATOM 1349 O O . HIS A 1 171 ? -17.031 -27.844 6.137 1 95.19 171 HIS A O 1
ATOM 1355 N N . GLY A 1 172 ? -15.859 -26.016 5.809 1 95.38 172 GLY A N 1
ATOM 1356 C CA . GLY A 1 172 ? -16.422 -25.828 4.48 1 95.38 172 GLY A CA 1
ATOM 1357 C C . GLY A 1 172 ? -17.719 -25.016 4.488 1 95.38 172 GLY A C 1
ATOM 1358 O O . GLY A 1 172 ? -18.438 -24.984 3.496 1 95.38 172 GLY A O 1
ATOM 1359 N N . VAL A 1 173 ? -18.031 -24.344 5.605 1 96.31 173 VAL A N 1
ATOM 1360 C CA . VAL A 1 173 ? -19.234 -23.5 5.652 1 96.31 173 VAL A CA 1
ATOM 1361 C C . VAL A 1 173 ? -18.938 -22.156 5.004 1 96.31 173 VAL A C 1
ATOM 1363 O O . VAL A 1 173 ? -17.984 -21.469 5.379 1 96.31 173 VAL A O 1
ATOM 1366 N N . PHE A 1 174 ? -19.844 -21.766 4.043 1 96.44 174 PHE A N 1
ATOM 1367 C CA . PHE A 1 174 ? -19.688 -20.547 3.266 1 96.44 174 PHE A CA 1
ATOM 1368 C C . PHE A 1 174 ? -19.672 -19.328 4.176 1 96.44 174 PHE A C 1
ATOM 1370 O O . PHE A 1 174 ? -20.5 -19.203 5.074 1 96.44 174 PHE A O 1
ATOM 1377 N N . MET A 1 175 ? -18.688 -18.328 3.92 1 97.38 175 MET A N 1
ATOM 1378 C CA . MET A 1 175 ? -18.641 -17.062 4.66 1 97.38 175 MET A CA 1
ATOM 1379 C C . MET A 1 175 ? -18.797 -15.875 3.723 1 97.38 175 MET A C 1
ATOM 1381 O O . MET A 1 175 ? -19.734 -15.086 3.869 1 97.38 175 MET A O 1
ATOM 1385 N N . HIS A 1 176 ? -17.953 -15.688 2.783 1 97.12 176 HIS A N 1
ATOM 1386 C CA . HIS A 1 176 ? -18.016 -14.602 1.813 1 97.12 176 HIS A CA 1
ATOM 1387 C C . HIS A 1 176 ? -17.234 -14.93 0.548 1 97.12 176 HIS A C 1
ATOM 1389 O O . HIS A 1 176 ? -16.641 -16 0.453 1 97.12 176 HIS A O 1
ATOM 1395 N N . ARG A 1 177 ? -17.203 -14.055 -0.494 1 98 177 ARG A N 1
ATOM 1396 C CA . ARG A 1 177 ? -16.609 -14.352 -1.797 1 98 177 ARG A CA 1
ATOM 1397 C C . ARG A 1 177 ? -15.438 -13.422 -2.09 1 98 177 ARG A C 1
ATOM 1399 O O . ARG A 1 177 ? -15.008 -13.297 -3.238 1 98 177 ARG A O 1
ATOM 1406 N N . ASP A 1 178 ? -14.805 -12.805 -1.065 1 98.06 178 ASP A N 1
ATOM 1407 C CA . ASP A 1 178 ? -13.734 -11.836 -1.271 1 98.06 178 ASP A CA 1
ATOM 1408 C C . ASP A 1 178 ? -12.57 -12.453 -2.035 1 98.06 178 ASP A C 1
ATOM 1410 O O . ASP A 1 178 ? -11.953 -11.797 -2.881 1 98.06 178 ASP A O 1
ATOM 1414 N N . PRO A 1 179 ? -12.32 -13.766 -1.867 1 98.25 179 PRO A N 1
ATOM 1415 C CA . PRO A 1 179 ? -11.195 -14.367 -2.588 1 98.25 179 PRO A CA 1
ATOM 1416 C C . PRO A 1 179 ? -11.461 -14.492 -4.086 1 98.25 179 PRO A C 1
ATOM 1418 O O . PRO A 1 179 ? -10.594 -14.961 -4.832 1 98.25 179 PRO A O 1
ATOM 1421 N N . GLN A 1 180 ? -12.648 -14.102 -4.52 1 98.69 180 GLN A N 1
ATOM 1422 C CA . GLN A 1 180 ? -12.984 -14.242 -5.934 1 98.69 180 GLN A CA 1
ATOM 1423 C C . GLN A 1 180 ? -12.828 -12.922 -6.672 1 98.69 180 GLN A C 1
ATOM 1425 O O . GLN A 1 180 ? -13.148 -12.82 -7.855 1 98.69 180 GLN A O 1
ATOM 1430 N N . TRP A 1 181 ? -12.328 -11.945 -5.988 1 98.56 181 TRP A N 1
ATOM 1431 C CA . TRP A 1 181 ? -11.984 -10.68 -6.637 1 98.56 181 TRP A CA 1
ATOM 1432 C C . TRP A 1 181 ? -10.602 -10.758 -7.277 1 98.56 181 TRP A C 1
ATOM 1434 O O . TRP A 1 181 ? -9.758 -11.555 -6.859 1 98.56 181 TRP A O 1
ATOM 1444 N N . VAL A 1 182 ? -10.422 -9.953 -8.289 1 98.62 182 VAL A N 1
ATOM 1445 C CA . VAL A 1 182 ? -9.148 -9.781 -8.984 1 98.62 182 VAL A CA 1
ATOM 1446 C C . VAL A 1 182 ? -8.797 -8.297 -9.055 1 98.62 182 VAL A C 1
ATOM 1448 O O . VAL A 1 182 ? -9.688 -7.445 -9.156 1 98.62 182 VAL A O 1
ATOM 1451 N N . LYS A 1 183 ? -7.477 -8.039 -8.945 1 98.75 183 LYS A N 1
ATOM 1452 C CA . LYS A 1 183 ? -6.977 -6.668 -9.023 1 98.75 183 LYS A CA 1
ATOM 1453 C C . LYS A 1 183 ? -6.195 -6.438 -10.312 1 98.75 183 LYS A C 1
ATOM 1455 O O . LYS A 1 183 ? -5.445 -7.312 -10.758 1 98.75 183 LYS A O 1
ATOM 1460 N N . THR A 1 184 ? -6.406 -5.305 -10.93 1 98.56 184 THR A N 1
ATOM 1461 C CA . THR A 1 184 ? -5.516 -4.855 -11.992 1 98.56 184 THR A CA 1
ATOM 1462 C C . THR A 1 184 ? -4.676 -3.668 -11.531 1 98.56 184 THR A C 1
ATOM 1464 O O . THR A 1 184 ? -5.164 -2.807 -10.797 1 98.56 184 THR A O 1
ATOM 1467 N N . ILE A 1 185 ? -3.451 -3.641 -11.914 1 98.62 185 ILE A N 1
ATOM 1468 C CA . ILE A 1 185 ? -2.504 -2.602 -11.523 1 98.62 185 ILE A CA 1
ATOM 1469 C C . ILE A 1 185 ? -1.761 -2.094 -12.758 1 98.62 185 ILE A C 1
ATOM 1471 O O . ILE A 1 185 ? -1.132 -2.873 -13.477 1 98.62 185 ILE A O 1
ATOM 1475 N N . ASP A 1 186 ? -1.789 -0.851 -13.055 1 97.19 186 ASP A N 1
ATOM 1476 C CA . ASP A 1 186 ? -1.01 -0.333 -14.18 1 97.19 186 ASP A CA 1
ATOM 1477 C C . ASP A 1 186 ? 0.419 -0.007 -13.75 1 97.19 186 ASP A C 1
ATOM 1479 O O . ASP A 1 186 ? 0.786 -0.206 -12.586 1 97.19 186 ASP A O 1
ATOM 1483 N N . LYS A 1 187 ? 1.23 0.415 -14.672 1 96.81 187 LYS A N 1
ATOM 1484 C CA . LYS A 1 187 ? 2.662 0.541 -14.414 1 96.81 187 LYS A CA 1
ATOM 1485 C C . LYS A 1 187 ? 2.947 1.656 -13.414 1 96.81 187 LYS A C 1
ATOM 1487 O O . LYS A 1 187 ? 4.062 1.771 -12.906 1 96.81 187 LYS A O 1
ATOM 1492 N N . TYR A 1 188 ? 1.922 2.479 -13.086 1 95.25 188 TYR A N 1
ATOM 1493 C CA . TYR A 1 188 ? 2.1 3.561 -12.117 1 95.25 188 TYR A CA 1
ATOM 1494 C C . TYR A 1 188 ? 1.514 3.184 -10.766 1 95.25 188 TYR A C 1
ATOM 1496 O O . TYR A 1 188 ? 1.6 3.957 -9.805 1 95.25 188 TYR A O 1
ATOM 1504 N N . GLY A 1 189 ? 0.872 2.037 -10.703 1 97.69 189 GLY A N 1
ATOM 1505 C CA . GLY A 1 189 ? 0.385 1.535 -9.43 1 97.69 189 GLY A CA 1
ATOM 1506 C C . GLY A 1 189 ? -1.093 1.798 -9.211 1 97.69 189 GLY A C 1
ATOM 1507 O O . GLY A 1 189 ? -1.61 1.584 -8.109 1 97.69 189 GLY A O 1
ATOM 1508 N N . ALA A 1 190 ? -1.774 2.297 -10.25 1 97.38 190 ALA A N 1
ATOM 1509 C CA . ALA A 1 190 ? -3.221 2.461 -10.133 1 97.38 190 ALA A CA 1
ATOM 1510 C C . ALA A 1 190 ? -3.916 1.107 -10 1 97.38 190 ALA A C 1
ATOM 1512 O O . ALA A 1 190 ? -3.668 0.196 -10.789 1 97.38 190 ALA A O 1
ATOM 1513 N N . VAL A 1 191 ? -4.824 0.972 -9.031 1 98.19 191 VAL A N 1
ATOM 1514 C CA . VAL A 1 191 ? -5.449 -0.312 -8.734 1 98.19 191 VAL A CA 1
ATOM 1515 C C . VAL A 1 191 ? -6.941 -0.242 -9.039 1 98.19 191 VAL A C 1
ATOM 1517 O O . VAL A 1 191 ? -7.613 0.731 -8.68 1 98.19 191 VAL A O 1
ATOM 1520 N N . ARG A 1 192 ? -7.41 -1.256 -9.695 1 97.06 192 ARG A N 1
ATOM 1521 C CA . ARG A 1 192 ? -8.844 -1.466 -9.891 1 97.06 192 ARG A CA 1
ATOM 1522 C C . ARG A 1 192 ? -9.266 -2.848 -9.414 1 97.06 192 ARG A C 1
ATOM 1524 O O . ARG A 1 192 ? -8.453 -3.771 -9.367 1 97.06 192 ARG A O 1
ATOM 1531 N N . HIS A 1 193 ? -10.531 -2.965 -9.016 1 97.62 193 HIS A N 1
ATOM 1532 C CA . HIS A 1 193 ? -11.086 -4.184 -8.43 1 97.62 193 HIS A CA 1
ATOM 1533 C C . HIS A 1 193 ? -12.172 -4.777 -9.32 1 97.62 193 HIS A C 1
ATOM 1535 O O . HIS A 1 193 ? -13.078 -4.066 -9.758 1 97.62 193 HIS A O 1
ATOM 1541 N N . PHE A 1 194 ? -12.047 -6.078 -9.562 1 97.56 194 PHE A N 1
ATOM 1542 C CA . PHE A 1 194 ? -13.023 -6.738 -10.422 1 97.56 194 PHE A CA 1
ATOM 1543 C C . PHE A 1 194 ? -13.562 -8 -9.758 1 97.56 194 PHE A C 1
ATOM 1545 O O . PHE A 1 194 ? -12.805 -8.789 -9.195 1 97.56 194 PHE A O 1
ATOM 1552 N N . ASP A 1 195 ? -14.875 -8.164 -9.836 1 97.94 195 ASP A N 1
ATOM 1553 C CA . ASP A 1 195 ? -15.523 -9.375 -9.336 1 97.94 195 ASP A CA 1
ATOM 1554 C C . ASP A 1 195 ? -15.469 -10.492 -10.375 1 97.94 195 ASP A C 1
ATOM 1556 O O . ASP A 1 195 ? -16.141 -10.422 -11.406 1 97.94 195 ASP A O 1
ATOM 1560 N N . TRP A 1 196 ? -14.734 -11.617 -10.117 1 98.38 196 TRP A N 1
ATOM 1561 C CA . TRP A 1 196 ? -14.547 -12.727 -11.055 1 98.38 196 TRP A CA 1
ATOM 1562 C C . TRP A 1 196 ? -15.359 -13.945 -10.625 1 98.38 196 TRP A C 1
ATOM 1564 O O . TRP A 1 196 ? -15.086 -15.062 -11.047 1 98.38 196 TRP A O 1
ATOM 1574 N N . THR A 1 197 ? -16.344 -13.75 -9.82 1 98 197 THR A N 1
ATOM 1575 C CA . THR A 1 197 ? -17.172 -14.844 -9.336 1 98 197 THR A CA 1
ATOM 1576 C C . THR A 1 197 ? -17.672 -15.695 -10.508 1 98 197 THR A C 1
ATOM 1578 O O . THR A 1 197 ? -17.547 -16.922 -10.469 1 98 197 THR A O 1
ATOM 1581 N N . THR A 1 198 ? -18.172 -15.062 -11.555 1 97.75 198 THR A N 1
ATOM 1582 C CA . THR A 1 198 ? -18.719 -15.789 -12.695 1 97.75 198 THR A CA 1
ATOM 1583 C C . THR A 1 198 ? -17.609 -16.531 -13.445 1 97.75 198 THR A C 1
ATOM 1585 O O . THR A 1 198 ? -17.828 -17.641 -13.945 1 97.75 198 THR A O 1
ATOM 1588 N N . ASN A 1 199 ? -16.469 -15.938 -13.531 1 98.31 199 ASN A N 1
ATOM 1589 C CA . ASN A 1 199 ? -15.344 -16.578 -14.195 1 98.31 199 ASN A CA 1
ATOM 1590 C C . ASN A 1 199 ? -14.922 -17.859 -13.492 1 98.31 199 ASN A C 1
ATOM 1592 O O . ASN A 1 199 ? -14.742 -18.891 -14.133 1 98.31 199 ASN A O 1
ATOM 1596 N N . TYR A 1 200 ? -14.805 -17.781 -12.172 1 98.44 200 TYR A N 1
ATOM 1597 C CA . TYR A 1 200 ? -14.414 -18.953 -11.398 1 98.44 200 TYR A CA 1
ATOM 1598 C C . TYR A 1 200 ? -15.484 -20.031 -11.469 1 98.44 200 TYR A C 1
ATOM 1600 O O . TYR A 1 200 ? -15.172 -21.219 -11.539 1 98.44 200 TYR A O 1
ATOM 1608 N N . ARG A 1 201 ? -16.719 -19.641 -11.492 1 97.69 201 ARG A N 1
ATOM 1609 C CA . ARG A 1 201 ? -17.812 -20.594 -11.594 1 97.69 201 ARG A CA 1
ATOM 1610 C C . ARG A 1 201 ? -17.797 -21.312 -12.938 1 97.69 201 ARG A C 1
ATOM 1612 O O . ARG A 1 201 ? -18.141 -22.5 -13.023 1 97.69 201 ARG A O 1
ATOM 1619 N N . SER A 1 202 ? -17.438 -20.578 -13.977 1 98.5 202 SER A N 1
ATOM 1620 C CA . SER A 1 202 ? -17.328 -21.188 -15.297 1 98.5 202 SER A CA 1
ATOM 1621 C C . SER A 1 202 ? -16.312 -22.328 -15.297 1 98.5 202 SER A C 1
ATOM 1623 O O . SER A 1 202 ? -16.547 -23.375 -15.898 1 98.5 202 SER A O 1
ATOM 1625 N N . MET A 1 203 ? -15.273 -22.172 -14.617 1 98.62 203 MET A N 1
ATOM 1626 C CA . MET A 1 203 ? -14.258 -23.219 -14.531 1 98.62 203 MET A CA 1
ATOM 1627 C C . MET A 1 203 ? -14.766 -24.391 -13.703 1 98.62 203 MET A C 1
ATOM 1629 O O . MET A 1 203 ? -14.523 -25.562 -14.047 1 98.62 203 MET A O 1
ATOM 1633 N N . GLN A 1 204 ? -15.445 -24.062 -12.625 1 98.44 204 GLN A N 1
ATOM 1634 C CA . GLN A 1 204 ? -16.031 -25.125 -11.82 1 98.44 204 GLN A CA 1
ATOM 1635 C C . GLN A 1 204 ? -17.016 -25.953 -12.641 1 98.44 204 GLN A C 1
ATOM 1637 O O . GLN A 1 204 ? -17.016 -27.188 -12.57 1 98.44 204 GLN A O 1
ATOM 1642 N N . ARG A 1 205 ? -17.828 -25.266 -13.414 1 98.12 205 ARG A N 1
ATOM 1643 C CA . ARG A 1 205 ? -18.812 -25.938 -14.242 1 98.12 205 ARG A CA 1
ATOM 1644 C C . ARG A 1 205 ? -18.141 -26.844 -15.281 1 98.12 205 ARG A C 1
ATOM 1646 O O . ARG A 1 205 ? -18.516 -28 -15.445 1 98.12 205 ARG A O 1
ATOM 1653 N N . ALA A 1 206 ? -17.188 -26.328 -15.938 1 98.5 206 ALA A N 1
ATOM 1654 C CA . ALA A 1 206 ? -16.516 -27.047 -17.016 1 98.5 206 ALA A CA 1
ATOM 1655 C C . ALA A 1 206 ? -15.836 -28.312 -16.484 1 98.5 206 ALA A C 1
ATOM 1657 O O . ALA A 1 206 ? -15.75 -29.312 -17.188 1 98.5 206 ALA A O 1
ATOM 1658 N N . SER A 1 207 ? -15.336 -28.266 -15.273 1 97.94 207 SER A N 1
ATOM 1659 C CA . SER A 1 207 ? -14.586 -29.391 -14.727 1 97.94 207 SER A CA 1
ATOM 1660 C C . SER A 1 207 ? -15.484 -30.297 -13.883 1 97.94 207 SER A C 1
ATOM 1662 O O . SER A 1 207 ? -15.047 -31.344 -13.414 1 97.94 207 SER A O 1
ATOM 1664 N N . GLY A 1 208 ? -16.688 -29.844 -13.586 1 97.25 208 GLY A N 1
ATOM 1665 C CA . GLY A 1 208 ? -17.625 -30.656 -12.82 1 97.25 208 GLY A CA 1
ATOM 1666 C C . GLY A 1 208 ? -17.406 -30.562 -11.32 1 97.25 208 GLY A C 1
ATOM 1667 O O . GLY A 1 208 ? -17.781 -31.453 -10.57 1 97.25 208 GLY A O 1
ATOM 1668 N N . HIS A 1 209 ? -16.781 -29.547 -10.844 1 97.81 209 HIS A N 1
ATOM 1669 C CA . HIS A 1 209 ? -16.5 -29.375 -9.422 1 97.81 209 HIS A CA 1
ATOM 1670 C C . HIS A 1 209 ? -17.359 -28.266 -8.82 1 97.81 209 HIS A C 1
ATOM 1672 O O . HIS A 1 209 ? -16.844 -27.375 -8.141 1 97.81 209 HIS A O 1
ATOM 1678 N N . LEU A 1 210 ? -18.609 -28.359 -9.008 1 95.94 210 LEU A N 1
ATOM 1679 C CA . LEU A 1 210 ? -19.562 -27.406 -8.469 1 95.94 210 LEU A CA 1
ATOM 1680 C C . LEU A 1 210 ? -19.781 -27.641 -6.977 1 95.94 210 LEU A C 1
ATOM 1682 O O . LEU A 1 210 ? -19.375 -28.688 -6.445 1 95.94 210 LEU A O 1
ATOM 1686 N N . SER A 1 211 ? -20.422 -26.703 -6.371 1 91.5 211 SER A N 1
ATOM 1687 C CA . SER A 1 211 ? -20.75 -26.844 -4.953 1 91.5 211 SER A CA 1
ATOM 1688 C C . SER A 1 211 ? -21.438 -28.172 -4.672 1 91.5 211 SER A C 1
ATOM 1690 O O . SER A 1 211 ? -22.328 -28.578 -5.41 1 91.5 211 SER A O 1
ATOM 1692 N N . PRO A 1 212 ? -20.969 -28.922 -3.633 1 95.06 212 PRO A N 1
ATOM 1693 C CA . PRO A 1 212 ? -20.094 -28.484 -2.539 1 95.06 212 PRO A CA 1
ATOM 1694 C C . PRO A 1 212 ? -18.609 -28.625 -2.883 1 95.06 212 PRO A C 1
ATOM 1696 O O . PRO A 1 212 ? -17.75 -28.375 -2.039 1 95.06 212 PRO A O 1
ATOM 1699 N N . GLY A 1 213 ? -18.297 -29.078 -4.141 1 97.31 213 GLY A N 1
ATOM 1700 C CA . GLY A 1 213 ? -16.906 -29.141 -4.578 1 97.31 213 GLY A CA 1
ATOM 1701 C C . GLY A 1 213 ? -16.25 -27.781 -4.656 1 97.31 213 GLY A C 1
ATOM 1702 O O . GLY A 1 213 ? -16.875 -26.75 -4.367 1 97.31 213 GLY A O 1
ATOM 1703 N N . TYR A 1 214 ? -14.977 -27.812 -4.945 1 98.19 214 TYR A N 1
ATOM 1704 C CA . TYR A 1 214 ? -14.273 -26.531 -5.008 1 98.19 214 TYR A CA 1
ATOM 1705 C C . TYR A 1 214 ? -12.977 -26.672 -5.797 1 98.19 214 TYR A C 1
ATOM 1707 O O . TYR A 1 214 ? -12.508 -27.781 -6.047 1 98.19 214 TYR A O 1
ATOM 1715 N N . ILE A 1 215 ? -12.508 -25.594 -6.258 1 98.62 215 ILE A N 1
ATOM 1716 C CA . ILE A 1 215 ? -11.203 -25.469 -6.891 1 98.62 215 ILE A CA 1
ATOM 1717 C C . ILE A 1 215 ? -10.43 -24.312 -6.254 1 98.62 215 ILE A C 1
ATOM 1719 O O . ILE A 1 215 ? -10.977 -23.219 -6.059 1 98.62 215 ILE A O 1
ATOM 1723 N N . ILE A 1 216 ? -9.172 -24.516 -5.832 1 98.62 216 ILE A N 1
ATOM 1724 C CA . ILE A 1 216 ? -8.297 -23.469 -5.324 1 98.62 216 ILE A CA 1
ATOM 1725 C C . ILE A 1 216 ? -7.246 -23.109 -6.375 1 98.62 216 ILE A C 1
ATOM 1727 O O . ILE A 1 216 ? -6.453 -23.969 -6.777 1 98.62 216 ILE A O 1
ATOM 1731 N N . HIS A 1 217 ? -7.312 -21.906 -6.809 1 98.69 217 HIS A N 1
ATOM 1732 C CA . HIS A 1 217 ? -6.391 -21.422 -7.828 1 98.69 217 HIS A CA 1
ATOM 1733 C C . HIS A 1 217 ? -5.219 -20.672 -7.203 1 98.69 217 HIS A C 1
ATOM 1735 O O . HIS A 1 217 ? -5.414 -19.641 -6.543 1 98.69 217 HIS A O 1
ATOM 1741 N N . GLU A 1 218 ? -3.967 -21.094 -7.41 1 98.25 218 GLU A N 1
ATOM 1742 C CA . GLU A 1 218 ? -2.791 -20.391 -6.906 1 98.25 218 GLU A CA 1
ATOM 1743 C C . GLU A 1 218 ? -1.804 -20.094 -8.031 1 98.25 218 GLU A C 1
ATOM 1745 O O . GLU A 1 218 ? -0.688 -19.625 -7.777 1 98.25 218 GLU A O 1
ATOM 1750 N N . SER A 1 219 ? -2.215 -20.344 -9.289 1 98.62 219 SER A N 1
ATOM 1751 C CA . SER A 1 219 ? -1.38 -20.031 -10.445 1 98.62 219 SER A CA 1
ATOM 1752 C C . SER A 1 219 ? -2.229 -19.703 -11.664 1 98.62 219 SER A C 1
ATOM 1754 O O . SER A 1 219 ? -3.246 -20.359 -11.914 1 98.62 219 SER A O 1
ATOM 1756 N N . CYS A 1 220 ? -1.838 -18.719 -12.359 1 98.75 220 CYS A N 1
ATOM 1757 C CA . CYS A 1 220 ? -2.555 -18.219 -13.523 1 98.75 220 CYS A CA 1
ATOM 1758 C C . CYS A 1 220 ? -1.621 -17.438 -14.445 1 98.75 220 CYS A C 1
ATOM 1760 O O . CYS A 1 220 ? -0.7 -16.766 -13.984 1 98.75 220 CYS A O 1
ATOM 1762 N N . ALA A 1 221 ? -1.87 -17.594 -15.742 1 98.75 221 ALA A N 1
ATOM 1763 C CA . ALA A 1 221 ? -1.17 -16.781 -16.734 1 98.75 221 ALA A CA 1
ATOM 1764 C C . ALA A 1 221 ? -2.082 -16.438 -17.906 1 98.75 221 ALA A C 1
ATOM 1766 O O . ALA A 1 221 ? -2.959 -17.219 -18.266 1 98.75 221 ALA A O 1
ATOM 1767 N N . TRP A 1 222 ? -1.895 -15.297 -18.438 1 98.69 222 TRP A N 1
ATOM 1768 C CA . TRP A 1 222 ? -2.471 -14.922 -19.719 1 98.69 222 TRP A CA 1
ATOM 1769 C C . TRP A 1 222 ? -1.475 -15.156 -20.844 1 98.69 222 TRP A C 1
ATOM 1771 O O . TRP A 1 222 ? -0.299 -14.805 -20.734 1 98.69 222 TRP A O 1
ATOM 1781 N N . SER A 1 223 ? -1.94 -15.727 -21.906 1 98.69 223 SER A N 1
ATOM 1782 C CA . SER A 1 223 ? -1.12 -15.898 -23.109 1 98.69 223 SER A CA 1
ATOM 1783 C C . SER A 1 223 ? -1.617 -15.023 -24.25 1 98.69 223 SER A C 1
ATOM 1785 O O . SER A 1 223 ? -2.699 -15.25 -24.781 1 98.69 223 SER A O 1
ATOM 1787 N N . LYS A 1 224 ? -0.801 -14.109 -24.594 1 97.44 224 LYS A N 1
ATOM 1788 C CA . LYS A 1 224 ? -1.128 -13.289 -25.75 1 97.44 224 LYS A CA 1
ATOM 1789 C C . LYS A 1 224 ? -1.157 -14.125 -27.031 1 97.44 224 LYS A C 1
ATOM 1791 O O . LYS A 1 224 ? -1.967 -13.867 -27.922 1 97.44 224 LYS A O 1
ATOM 1796 N N . ILE A 1 225 ? -0.337 -15.078 -27.109 1 98.06 225 ILE A N 1
ATOM 1797 C CA . ILE A 1 225 ? -0.216 -15.938 -28.281 1 98.06 225 ILE A CA 1
ATOM 1798 C C . ILE A 1 225 ? -1.505 -16.734 -28.469 1 98.06 225 ILE A C 1
ATOM 1800 O O . ILE A 1 225 ? -2.064 -16.766 -29.578 1 98.06 225 ILE A O 1
ATOM 1804 N N . HIS A 1 226 ? -1.967 -17.297 -27.422 1 98.31 226 HIS A N 1
ATOM 1805 C CA . HIS A 1 226 ? -3.172 -18.125 -27.5 1 98.31 226 HIS A CA 1
ATOM 1806 C C . HIS A 1 226 ? -4.422 -17.281 -27.266 1 98.31 226 HIS A C 1
ATOM 1808 O O . HIS A 1 226 ? -5.543 -17.766 -27.469 1 98.31 226 HIS A O 1
ATOM 1814 N N . ASN A 1 227 ? -4.199 -16.078 -26.875 1 98.12 227 ASN A N 1
ATOM 1815 C CA . ASN A 1 227 ? -5.309 -15.211 -26.484 1 98.12 227 ASN A CA 1
ATOM 1816 C C . ASN A 1 227 ? -6.246 -15.914 -25.5 1 98.12 227 ASN A C 1
ATOM 1818 O O . ASN A 1 227 ? -7.453 -15.992 -25.734 1 98.12 227 ASN A O 1
ATOM 1822 N N . ALA A 1 228 ? -5.645 -16.359 -24.391 1 98.69 228 ALA A N 1
ATOM 1823 C CA . ALA A 1 228 ? -6.398 -17.188 -23.453 1 98.69 228 ALA A CA 1
ATOM 1824 C C . ALA A 1 228 ? -5.801 -17.109 -22.047 1 98.69 228 ALA A C 1
ATOM 1826 O O . ALA A 1 228 ? -4.605 -16.859 -21.891 1 98.69 228 ALA A O 1
ATOM 1827 N N . TRP A 1 229 ? -6.691 -17.328 -21.094 1 98.81 229 TRP A N 1
ATOM 1828 C CA . TRP A 1 229 ? -6.289 -17.531 -19.703 1 98.81 229 TRP A CA 1
ATOM 1829 C C . TRP A 1 229 ? -5.938 -19 -19.453 1 98.81 229 TRP A C 1
ATOM 1831 O O . TRP A 1 229 ? -6.625 -19.891 -19.938 1 98.81 229 TRP A O 1
ATOM 1841 N N . PHE A 1 230 ? -4.895 -19.188 -18.719 1 98.94 230 PHE A N 1
ATOM 1842 C CA . PHE A 1 230 ? -4.523 -20.531 -18.281 1 98.94 230 PHE A CA 1
ATOM 1843 C C . PHE A 1 230 ? -4.465 -20.594 -16.75 1 98.94 230 PHE A C 1
ATOM 1845 O O . PHE A 1 230 ? -3.908 -19.703 -16.109 1 98.94 230 PHE A O 1
ATOM 1852 N N . PHE A 1 231 ? -5.07 -21.578 -16.188 1 98.88 231 PHE A N 1
ATOM 1853 C CA . PHE A 1 231 ? -5.023 -21.844 -14.75 1 98.88 231 PHE A CA 1
ATOM 1854 C C . PHE A 1 231 ? -4.535 -23.266 -14.477 1 98.88 231 PHE A C 1
ATOM 1856 O O . PHE A 1 231 ? -4.91 -24.203 -15.18 1 98.88 231 PHE A O 1
ATOM 1863 N N . LEU A 1 232 ? -3.695 -23.344 -13.578 1 98.44 232 LEU A N 1
ATOM 1864 C CA . LEU A 1 232 ? -3.248 -24.609 -13.008 1 98.44 232 LEU A CA 1
ATOM 1865 C C . LEU A 1 232 ? -3.574 -24.688 -11.516 1 98.44 232 LEU A C 1
ATOM 1867 O O . LEU A 1 232 ? -2.752 -24.312 -10.68 1 98.44 232 LEU A O 1
ATOM 1871 N N . PRO A 1 233 ? -4.746 -25.25 -11.164 1 98.38 233 PRO A N 1
ATOM 1872 C CA . PRO A 1 233 ? -5.223 -25.188 -9.773 1 98.38 233 PRO A CA 1
ATOM 1873 C C . PRO A 1 233 ? -4.32 -25.953 -8.805 1 98.38 233 PRO A C 1
ATOM 1875 O O . PRO A 1 233 ? -3.793 -27 -9.148 1 98.38 233 PRO A O 1
ATOM 1878 N N . ARG A 1 234 ? -4.25 -25.422 -7.609 1 98.31 234 ARG A N 1
ATOM 1879 C CA . ARG A 1 234 ? -3.539 -26.078 -6.516 1 98.31 234 ARG A CA 1
ATOM 1880 C C . ARG A 1 234 ? -4.32 -27.281 -5.988 1 98.31 234 ARG A C 1
ATOM 1882 O O . ARG A 1 234 ? -3.74 -28.328 -5.719 1 98.31 234 ARG A O 1
ATOM 1889 N N . ARG A 1 235 ? -5.598 -27.078 -5.785 1 98.31 235 ARG A N 1
ATOM 1890 C CA . ARG A 1 235 ? -6.488 -28.094 -5.227 1 98.31 235 ARG A CA 1
ATOM 1891 C C . ARG A 1 235 ? -7.762 -28.219 -6.051 1 98.31 235 ARG A C 1
ATOM 1893 O O . ARG A 1 235 ? -8.289 -27.219 -6.555 1 98.31 235 ARG A O 1
ATOM 1900 N N . VAL A 1 236 ? -8.234 -29.422 -6.172 1 97.88 236 VAL A N 1
ATOM 1901 C CA . VAL A 1 236 ? -9.492 -29.719 -6.852 1 97.88 236 VAL A CA 1
ATOM 1902 C C . VAL A 1 236 ? -10.234 -30.828 -6.105 1 97.88 236 VAL A C 1
ATOM 1904 O O . VAL A 1 236 ? -9.664 -31.891 -5.816 1 97.88 236 VAL A O 1
ATOM 1907 N N . SER A 1 237 ? -11.539 -30.547 -5.816 1 97.81 237 SER A N 1
ATOM 1908 C CA . SER A 1 237 ? -12.305 -31.562 -5.109 1 97.81 237 SER A CA 1
ATOM 1909 C C . SER A 1 237 ? -13.781 -31.5 -5.484 1 97.81 237 SER A C 1
ATOM 1911 O O . SER A 1 237 ? -14.336 -30.406 -5.664 1 97.81 237 SER A O 1
ATOM 1913 N N . SER A 1 238 ? -14.383 -32.656 -5.582 1 96.94 238 SER A N 1
ATOM 1914 C CA . SER A 1 238 ? -15.828 -32.75 -5.75 1 96.94 238 SER A CA 1
ATOM 1915 C C . SER A 1 238 ? -16.547 -32.75 -4.402 1 96.94 238 SER A C 1
ATOM 1917 O O . SER A 1 238 ? -17.766 -32.625 -4.336 1 96.94 238 SER A O 1
ATOM 1919 N N . LEU A 1 239 ? -15.734 -32.875 -3.354 1 97.06 239 LEU A N 1
ATOM 1920 C CA . LEU A 1 239 ? -16.266 -32.938 -1.998 1 97.06 239 LEU A CA 1
ATOM 1921 C C . LEU A 1 239 ? -16.109 -31.578 -1.311 1 97.06 239 LEU A C 1
ATOM 1923 O O . LEU A 1 239 ? -15.32 -30.734 -1.755 1 97.06 239 LEU A O 1
ATOM 1927 N N . ARG A 1 240 ? -16.797 -31.516 -0.194 1 97.31 240 ARG A N 1
ATOM 1928 C CA . ARG A 1 240 ? -16.781 -30.281 0.595 1 97.31 240 ARG A CA 1
ATOM 1929 C C . ARG A 1 240 ? -15.383 -30.031 1.167 1 97.31 240 ARG A C 1
ATOM 1931 O O . ARG A 1 240 ? -14.703 -30.969 1.592 1 97.31 240 ARG A O 1
ATOM 1938 N N . TYR A 1 241 ? -15.109 -28.781 1.264 1 97.81 241 TYR A N 1
ATOM 1939 C CA . TYR A 1 241 ? -13.805 -28.375 1.779 1 97.81 241 TYR A CA 1
ATOM 1940 C C . TYR A 1 241 ? -13.609 -28.859 3.213 1 97.81 241 TYR A C 1
ATOM 1942 O O . TYR A 1 241 ? -14.539 -28.797 4.027 1 97.81 241 TYR A O 1
ATOM 1950 N N . ASN A 1 242 ? -12.539 -29.359 3.459 1 97.12 242 ASN A N 1
ATOM 1951 C CA . ASN A 1 242 ? -11.984 -29.703 4.762 1 97.12 242 ASN A CA 1
ATOM 1952 C C . ASN A 1 242 ? -10.492 -29.406 4.828 1 97.12 242 ASN A C 1
ATOM 1954 O O . ASN A 1 242 ? -9.711 -29.938 4.031 1 97.12 242 ASN A O 1
ATOM 1958 N N . ASP A 1 243 ? -10.07 -28.594 5.836 1 94.5 243 ASP A N 1
ATOM 1959 C CA . ASP A 1 243 ? -8.719 -28.047 5.852 1 94.5 243 ASP A CA 1
ATOM 1960 C C . ASP A 1 243 ? -7.672 -29.156 5.941 1 94.5 243 ASP A C 1
ATOM 1962 O O . ASP A 1 243 ? -6.566 -29.016 5.418 1 94.5 243 ASP A O 1
ATOM 1966 N N . VAL A 1 244 ? -7.988 -30.234 6.543 1 93.81 244 VAL A N 1
ATOM 1967 C CA . VAL A 1 244 ? -7.062 -31.359 6.68 1 93.81 244 VAL A CA 1
ATOM 1968 C C . VAL A 1 244 ? -7.043 -32.188 5.391 1 93.81 244 VAL A C 1
ATOM 1970 O O . VAL A 1 244 ? -5.977 -32.469 4.852 1 93.81 244 VAL A O 1
ATOM 1973 N N . LEU A 1 245 ? -8.195 -32.531 4.812 1 95.38 245 LEU A N 1
ATOM 1974 C CA . LEU A 1 245 ? -8.305 -33.344 3.621 1 95.38 245 LEU A CA 1
ATOM 1975 C C . LEU A 1 245 ? -7.805 -32.625 2.387 1 95.38 245 LEU A C 1
ATOM 1977 O O . LEU A 1 245 ? -7.293 -33.219 1.45 1 95.38 245 LEU A O 1
ATOM 1981 N N . ASP A 1 246 ? -7.926 -31.328 2.451 1 96 246 ASP A N 1
ATOM 1982 C CA . ASP A 1 246 ? -7.531 -30.469 1.337 1 96 246 ASP A CA 1
ATOM 1983 C C . ASP A 1 246 ? -6.055 -30.656 1.001 1 96 246 ASP A C 1
ATOM 1985 O O . ASP A 1 246 ? -5.652 -30.5 -0.156 1 96 246 ASP A O 1
ATOM 1989 N N . GLN A 1 247 ? -5.223 -31.031 1.948 1 94.62 247 GLN A N 1
ATOM 1990 C CA . GLN A 1 247 ? -3.781 -31.156 1.776 1 94.62 247 GLN A CA 1
ATOM 1991 C C . GLN A 1 247 ? -3.443 -32.281 0.814 1 94.62 247 GLN A C 1
ATOM 1993 O O . GLN A 1 247 ? -2.322 -32.375 0.307 1 94.62 247 GLN A O 1
ATOM 1998 N N . GLN A 1 248 ? -4.438 -33.156 0.564 1 95.75 248 GLN A N 1
ATOM 1999 C CA . GLN A 1 248 ? -4.219 -34.281 -0.338 1 95.75 248 GLN A CA 1
ATOM 2000 C C . GLN A 1 248 ? -5.164 -34.219 -1.535 1 95.75 248 GLN A C 1
ATOM 2002 O O . GLN A 1 248 ? -5.609 -35.25 -2.039 1 95.75 248 GLN A O 1
ATOM 2007 N N . ARG A 1 249 ? -5.477 -33.062 -1.93 1 97 249 ARG A N 1
ATOM 2008 C CA . ARG A 1 249 ? -6.387 -32.906 -3.061 1 97 249 ARG A CA 1
ATOM 2009 C C . ARG A 1 249 ? -5.734 -32.062 -4.16 1 97 249 ARG A C 1
ATOM 2011 O O . ARG A 1 249 ? -6.383 -31.203 -4.754 1 97 249 ARG A O 1
ATOM 2018 N N . GLY A 1 250 ? -4.484 -32.312 -4.402 1 97.19 250 GLY A N 1
ATOM 2019 C CA . GLY A 1 250 ? -3.752 -31.656 -5.461 1 97.19 250 GLY A CA 1
ATOM 2020 C C . GLY A 1 250 ? -4.371 -31.844 -6.832 1 97.19 250 GLY A C 1
ATOM 2021 O O . GLY A 1 250 ? -4.844 -32.938 -7.16 1 97.19 250 GLY A O 1
ATOM 2022 N N . GLY A 1 251 ? -4.395 -30.75 -7.559 1 94.88 251 GLY A N 1
ATOM 2023 C CA . GLY A 1 251 ? -5.008 -30.781 -8.875 1 94.88 251 GLY A CA 1
ATOM 2024 C C . GLY A 1 251 ? -4.094 -31.344 -9.945 1 94.88 251 GLY A C 1
ATOM 2025 O O . GLY A 1 251 ? -2.871 -31.328 -9.789 1 94.88 251 GLY A O 1
ATOM 2026 N N . ASN A 1 252 ? -4.715 -31.875 -11.062 1 96.44 252 ASN A N 1
ATOM 2027 C CA . ASN A 1 252 ? -3.986 -32.312 -12.242 1 96.44 252 ASN A CA 1
ATOM 2028 C C . ASN A 1 252 ? -4.672 -31.875 -13.531 1 96.44 252 ASN A C 1
ATOM 2030 O O . ASN A 1 252 ? -4.715 -32.625 -14.508 1 96.44 252 ASN A O 1
ATOM 2034 N N . ILE A 1 253 ? -5.266 -30.719 -13.43 1 97 253 ILE A N 1
ATOM 2035 C CA . ILE A 1 253 ? -5.965 -30.219 -14.602 1 97 253 ILE A CA 1
ATOM 2036 C C . ILE A 1 253 ? -5.434 -28.828 -14.969 1 97 253 ILE A C 1
ATOM 2038 O O . ILE A 1 253 ? -5.039 -28.062 -14.086 1 97 253 ILE A O 1
ATOM 2042 N N . LEU A 1 254 ? -5.391 -28.594 -16.234 1 98.56 254 LEU A N 1
ATOM 2043 C CA . LEU A 1 254 ? -5.098 -27.281 -16.828 1 98.56 254 LEU A CA 1
ATOM 2044 C C . LEU A 1 254 ? -6.336 -26.703 -17.5 1 98.56 254 LEU A C 1
ATOM 2046 O O . LEU A 1 254 ? -6.984 -27.359 -18.312 1 98.56 254 LEU A O 1
ATOM 2050 N N . PHE A 1 255 ? -6.68 -25.484 -17.031 1 98.75 255 PHE A N 1
ATOM 2051 C CA . PHE A 1 255 ? -7.758 -24.781 -17.703 1 98.75 255 PHE A CA 1
ATOM 2052 C C . PHE A 1 255 ? -7.211 -23.875 -18.797 1 98.75 255 PHE A C 1
ATOM 2054 O O . PHE A 1 255 ? -6.191 -23.219 -18.609 1 98.75 255 PHE A O 1
ATOM 2061 N N . LYS A 1 256 ? -7.836 -23.922 -19.906 1 98.81 256 LYS A N 1
ATOM 2062 C CA . LYS A 1 256 ? -7.699 -22.938 -20.969 1 98.81 256 LYS A CA 1
ATOM 2063 C C . LYS A 1 256 ? -9.016 -22.219 -21.219 1 98.81 256 LYS A C 1
ATOM 2065 O O . LYS A 1 256 ? -9.992 -22.828 -21.656 1 98.81 256 LYS A O 1
ATOM 2070 N N . CYS A 1 257 ? -9.016 -20.922 -20.922 1 98.69 257 CYS A N 1
ATOM 2071 C CA . CYS A 1 257 ? -10.242 -20.125 -21 1 98.69 257 CYS A CA 1
ATOM 2072 C C . CYS A 1 257 ? -10.078 -18.969 -21.969 1 98.69 257 CYS A C 1
ATOM 2074 O O . CYS A 1 257 ? -9.031 -18.312 -22 1 98.69 257 CYS A O 1
ATOM 2076 N N . ASN A 1 258 ? -11.133 -18.75 -22.719 1 97.81 258 ASN A N 1
ATOM 2077 C CA . ASN A 1 258 ? -11.094 -17.531 -23.531 1 97.81 258 ASN A CA 1
ATOM 2078 C C . ASN A 1 258 ? -11.234 -16.281 -22.656 1 97.81 258 ASN A C 1
ATOM 2080 O O . ASN A 1 258 ? -11.281 -16.391 -21.438 1 97.81 258 ASN A O 1
ATOM 2084 N N . HIS A 1 259 ? -11.312 -15.133 -23.234 1 95.62 259 HIS A N 1
ATOM 2085 C CA . HIS A 1 259 ? -11.195 -13.852 -22.562 1 95.62 259 HIS A CA 1
ATOM 2086 C C . HIS A 1 259 ? -12.297 -13.672 -21.531 1 95.62 259 HIS A C 1
ATOM 2088 O O . HIS A 1 259 ? -12.07 -13.109 -20.453 1 95.62 259 HIS A O 1
ATOM 2094 N N . ASP A 1 260 ? -13.477 -14.164 -21.812 1 94.12 260 ASP A N 1
ATOM 2095 C CA . ASP A 1 260 ? -14.609 -13.906 -20.938 1 94.12 260 ASP A CA 1
ATOM 2096 C C . ASP A 1 260 ? -15.094 -15.195 -20.266 1 94.12 260 ASP A C 1
ATOM 2098 O O . ASP A 1 260 ? -16.172 -15.227 -19.688 1 94.12 260 ASP A O 1
ATOM 2102 N N . PHE A 1 261 ? -14.344 -16.312 -20.438 1 97.81 261 PHE A N 1
ATOM 2103 C CA . PHE A 1 261 ? -14.562 -17.594 -19.766 1 97.81 261 PHE A CA 1
ATOM 2104 C C . PHE A 1 261 ? -15.859 -18.234 -20.25 1 97.81 261 PHE A C 1
ATOM 2106 O O . PHE A 1 261 ? -16.453 -19.031 -19.531 1 97.81 261 PHE A O 1
ATOM 2113 N N . THR A 1 262 ? -16.344 -17.828 -21.406 1 96.88 262 THR A N 1
ATOM 2114 C CA . THR A 1 262 ? -17.516 -18.484 -22 1 96.88 262 THR A CA 1
ATOM 2115 C C . THR A 1 262 ? -17.125 -19.828 -22.625 1 96.88 262 THR A C 1
ATOM 2117 O O . THR A 1 262 ? -17.969 -20.688 -22.812 1 96.88 262 THR A O 1
ATOM 2120 N N . SER A 1 263 ? -15.914 -19.922 -22.984 1 98.12 263 SER A N 1
ATOM 2121 C CA . SER A 1 263 ? -15.336 -21.172 -23.453 1 98.12 263 SER A CA 1
ATOM 2122 C C . SER A 1 263 ? -14.188 -21.625 -22.547 1 98.12 263 SER A C 1
ATOM 2124 O O . SER A 1 263 ? -13.188 -20.922 -22.406 1 98.12 263 SER A O 1
ATOM 2126 N N . VAL A 1 264 ? -14.391 -22.812 -21.953 1 98.62 264 VAL A N 1
ATOM 2127 C CA . VAL A 1 264 ? -13.398 -23.344 -21.031 1 98.62 264 VAL A CA 1
ATOM 2128 C C . VAL A 1 264 ? -13.039 -24.766 -21.406 1 98.62 264 VAL A C 1
ATOM 2130 O O . VAL A 1 264 ? -13.922 -25.625 -21.5 1 98.62 264 VAL A O 1
ATOM 2133 N N . GLN A 1 265 ? -11.797 -24.953 -21.688 1 98.5 265 GLN A N 1
ATOM 2134 C CA . GLN A 1 265 ? -11.266 -26.281 -21.922 1 98.5 265 GLN A CA 1
ATOM 2135 C C . GLN A 1 265 ? -10.562 -26.828 -20.672 1 98.5 265 GLN A C 1
ATOM 2137 O O . GLN A 1 265 ? -9.844 -26.078 -20 1 98.5 265 GLN A O 1
ATOM 2142 N N . VAL A 1 266 ? -10.789 -28.094 -20.375 1 98.19 266 VAL A N 1
ATOM 2143 C CA . VAL A 1 266 ? -10.141 -28.766 -19.266 1 98.19 266 VAL A CA 1
ATOM 2144 C C . VAL A 1 266 ? -9.195 -29.844 -19.781 1 98.19 266 VAL A C 1
ATOM 2146 O O . VAL A 1 266 ? -9.617 -30.766 -20.484 1 98.19 266 VAL A O 1
ATOM 2149 N N . ILE A 1 267 ? -7.977 -29.719 -19.469 1 97.5 267 ILE A N 1
ATOM 2150 C CA . ILE A 1 267 ? -6.949 -30.641 -19.938 1 97.5 267 ILE A CA 1
ATOM 2151 C C . ILE A 1 267 ? -6.344 -31.375 -18.75 1 97.5 267 ILE A C 1
ATOM 2153 O O . ILE A 1 267 ? -5.93 -30.766 -17.766 1 97.5 267 ILE A O 1
ATOM 2157 N N . THR A 1 268 ? -6.254 -32.656 -18.828 1 96.62 268 THR A N 1
ATOM 2158 C CA . THR A 1 268 ? -5.645 -33.438 -17.75 1 96.62 268 THR A CA 1
ATOM 2159 C C . THR A 1 268 ? -4.125 -33.438 -17.891 1 96.62 268 THR A C 1
ATOM 2161 O O . THR A 1 268 ? -3.598 -33.656 -18.984 1 96.62 268 THR A O 1
ATOM 2164 N N . ILE A 1 269 ? -3.479 -33.219 -16.797 1 96.69 269 ILE A N 1
ATOM 2165 C CA . ILE A 1 269 ? -2.02 -33.219 -16.781 1 96.69 269 ILE A CA 1
ATOM 2166 C C . ILE A 1 269 ? -1.508 -34.344 -15.898 1 96.69 269 ILE A C 1
ATOM 2168 O O . ILE A 1 269 ? -1.711 -34.344 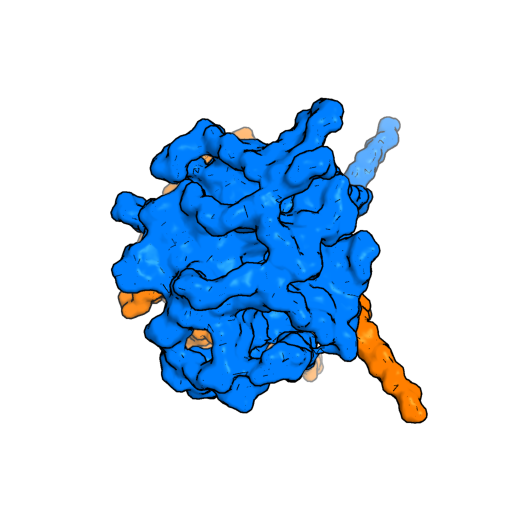-14.68 1 96.69 269 ILE A O 1
ATOM 2172 N N . GLY A 1 270 ? -0.792 -35.219 -16.516 1 93.06 270 GLY A N 1
ATOM 2173 C CA . GLY A 1 270 ? -0.18 -36.281 -15.727 1 93.06 270 GLY A CA 1
ATOM 2174 C C . GLY A 1 270 ? -1.189 -37.125 -14.961 1 93.06 270 GLY A C 1
ATOM 2175 O O . GLY A 1 270 ? -2.297 -37.375 -15.445 1 93.06 270 GLY A O 1
ATOM 2176 N N . ASP A 1 271 ? -0.675 -37.625 -13.734 1 89.94 271 ASP A N 1
ATOM 2177 C CA . ASP A 1 271 ? -1.527 -38.531 -12.961 1 89.94 271 ASP A CA 1
ATOM 2178 C C . ASP A 1 271 ? -1.771 -38 -11.555 1 89.94 271 ASP A C 1
ATOM 2180 O O . ASP A 1 271 ? -1.378 -36.875 -11.242 1 89.94 271 ASP A O 1
ATOM 2184 N N . THR A 1 272 ? -2.506 -38.75 -10.781 1 88.81 272 THR A N 1
ATOM 2185 C CA . THR A 1 272 ? -2.918 -38.312 -9.453 1 88.81 272 THR A CA 1
ATOM 2186 C C . THR A 1 272 ? -2.238 -39.156 -8.367 1 88.81 272 THR A C 1
ATOM 2188 O O . THR A 1 272 ? -2.818 -39.406 -7.309 1 88.81 272 THR A O 1
ATOM 2191 N N . THR A 1 273 ? -1.029 -39.594 -8.688 1 92.38 273 THR A N 1
ATOM 2192 C CA . THR A 1 273 ? -0.312 -40.438 -7.75 1 92.38 273 THR A CA 1
ATOM 2193 C C . THR A 1 273 ? 0.122 -39.656 -6.523 1 92.38 273 THR A C 1
ATOM 2195 O O . THR A 1 273 ? 0.116 -40.156 -5.406 1 92.38 273 THR A O 1
ATOM 2198 N N . HIS A 1 274 ? 0.493 -38.438 -6.68 1 94.44 274 HIS A N 1
ATOM 2199 C CA . HIS A 1 274 ? 0.989 -37.594 -5.605 1 94.44 274 HIS A CA 1
ATOM 2200 C C . HIS A 1 274 ? 0.049 -36.406 -5.359 1 94.44 274 HIS A C 1
ATOM 2202 O O . HIS A 1 274 ? 0.401 -35.25 -5.629 1 94.44 274 HIS A O 1
ATOM 2208 N N . ARG A 1 275 ? -0.979 -36.75 -4.617 1 95.44 275 ARG A N 1
ATOM 2209 C CA . ARG A 1 275 ? -2.061 -35.781 -4.438 1 95.44 275 ARG A CA 1
ATOM 2210 C C . ARG A 1 275 ? -1.702 -34.75 -3.375 1 95.44 275 ARG A C 1
ATOM 2212 O O . ARG A 1 275 ? -2.396 -33.75 -3.225 1 95.44 275 ARG A O 1
ATOM 2219 N N . GLU A 1 276 ? -0.641 -35 -2.67 1 96.44 276 GLU A N 1
ATOM 2220 C CA . GLU A 1 276 ? -0.167 -34 -1.705 1 96.44 276 GLU A CA 1
ATOM 2221 C C . GLU A 1 276 ? 0.531 -32.844 -2.404 1 96.44 276 GLU A C 1
ATOM 2223 O O . GLU A 1 276 ? 0.757 -31.781 -1.8 1 96.44 276 GLU A O 1
ATOM 2228 N N . ARG A 1 277 ? 0.907 -33.062 -3.697 1 96.94 277 ARG A N 1
ATOM 2229 C CA . ARG A 1 277 ? 1.557 -32 -4.473 1 96.94 277 ARG A CA 1
ATOM 2230 C C . ARG A 1 277 ? 0.526 -31.125 -5.164 1 96.94 277 ARG A C 1
ATOM 2232 O O . ARG A 1 277 ? -0.37 -31.625 -5.848 1 96.94 277 ARG A O 1
ATOM 2239 N N . GLY A 1 278 ? 0.582 -29.781 -4.91 1 97.12 278 GLY A N 1
ATOM 2240 C CA . GLY A 1 278 ? -0.298 -28.828 -5.562 1 97.12 278 GLY A CA 1
ATOM 2241 C C . GLY A 1 278 ? 0.451 -27.734 -6.297 1 97.12 278 GLY A C 1
ATOM 2242 O O . GLY A 1 278 ? 1.479 -27.25 -5.816 1 97.12 278 GLY A O 1
ATOM 2243 N N . TYR A 1 279 ? -0.064 -27.359 -7.453 1 98.38 279 TYR A N 1
ATOM 2244 C CA . TYR A 1 279 ? 0.577 -26.297 -8.234 1 98.38 279 TYR A CA 1
ATOM 2245 C C . TYR A 1 279 ? 0.52 -24.969 -7.504 1 98.38 279 TYR A C 1
ATOM 2247 O O . TYR A 1 279 ? -0.518 -24.594 -6.949 1 98.38 279 TYR A O 1
ATOM 2255 N N . SER A 1 280 ? 1.604 -24.25 -7.48 1 98.31 280 SER A N 1
ATOM 2256 C CA . SER A 1 280 ? 1.669 -22.969 -6.789 1 98.31 280 SER A CA 1
ATOM 2257 C C . SER A 1 280 ? 2.076 -21.859 -7.738 1 98.31 280 SER A C 1
ATOM 2259 O O . SER A 1 280 ? 1.926 -20.672 -7.414 1 98.31 280 SER A O 1
ATOM 2261 N N . SER A 1 281 ? 2.645 -22.156 -8.875 1 98.81 281 SER A N 1
ATOM 2262 C CA . SER A 1 281 ? 3.041 -21.188 -9.891 1 98.81 281 SER A CA 1
ATOM 2263 C C . SER A 1 281 ? 3.352 -21.875 -11.219 1 98.81 281 SER A C 1
ATOM 2265 O O . SER A 1 281 ? 3.723 -23.062 -11.242 1 98.81 281 SER A O 1
ATOM 2267 N N . PHE A 1 282 ? 3.213 -21.141 -12.281 1 98.81 282 PHE A N 1
ATOM 2268 C CA . PHE A 1 282 ? 3.719 -21.641 -13.562 1 98.81 282 PHE A CA 1
ATOM 2269 C C . PHE A 1 282 ? 4 -20.484 -14.508 1 98.81 282 PHE A C 1
ATOM 2271 O O . PHE A 1 282 ? 3.486 -19.375 -14.328 1 98.81 282 PHE A O 1
ATOM 2278 N N . LYS A 1 283 ? 4.832 -20.75 -15.484 1 98.88 283 LYS A N 1
ATOM 2279 C CA . LYS A 1 283 ? 5.16 -19.844 -16.578 1 98.88 283 LYS A CA 1
ATOM 2280 C C . LYS A 1 283 ? 5.242 -20.594 -17.906 1 98.88 283 LYS A C 1
ATOM 2282 O O . LYS A 1 283 ? 5.574 -21.781 -17.938 1 98.88 283 LYS A O 1
ATOM 2287 N N . PHE A 1 284 ? 4.898 -19.875 -18.953 1 98.69 284 PHE A N 1
ATOM 2288 C CA . PHE A 1 284 ? 5.273 -20.359 -20.281 1 98.69 284 PHE A CA 1
ATOM 2289 C C . PHE A 1 284 ? 6.766 -20.172 -20.516 1 98.69 284 PHE A C 1
ATOM 2291 O O . PHE A 1 284 ? 7.32 -19.109 -20.219 1 98.69 284 PHE A O 1
ATOM 2298 N N . ILE A 1 285 ? 7.359 -21.203 -21.031 1 98.25 285 ILE A N 1
ATOM 2299 C CA . ILE A 1 285 ? 8.781 -21.078 -21.328 1 98.25 285 ILE A CA 1
ATOM 2300 C C . ILE A 1 285 ? 8.984 -20.156 -22.531 1 98.25 285 ILE A C 1
ATOM 2302 O O . ILE A 1 285 ? 8.484 -20.438 -23.625 1 98.25 285 ILE A O 1
ATOM 2306 N N . PRO A 1 286 ? 9.75 -19.047 -22.297 1 96.56 286 PRO A N 1
ATOM 2307 C CA . PRO A 1 286 ? 10 -18.156 -23.422 1 96.56 286 PRO A CA 1
ATOM 2308 C C . PRO A 1 286 ? 10.609 -18.875 -24.625 1 96.56 286 PRO A C 1
ATOM 2310 O O . PRO A 1 286 ? 11.453 -19.75 -24.469 1 96.56 286 PRO A O 1
ATOM 2313 N N . GLY A 1 287 ? 10.133 -18.531 -25.906 1 93 287 GLY A N 1
ATOM 2314 C CA . GLY A 1 287 ? 10.656 -19.125 -27.125 1 93 287 GLY A CA 1
ATOM 2315 C C . GLY A 1 287 ? 9.859 -20.328 -27.594 1 93 287 GLY A C 1
ATOM 2316 O O . GLY A 1 287 ? 10.125 -20.859 -28.672 1 93 287 GLY A O 1
ATOM 2317 N N . THR A 1 288 ? 8.844 -20.719 -26.859 1 95.94 288 THR A N 1
ATOM 2318 C CA . THR A 1 288 ? 8.086 -21.922 -27.219 1 95.94 288 THR A CA 1
ATOM 2319 C C . THR A 1 288 ? 6.707 -21.547 -27.75 1 95.94 288 THR A C 1
ATOM 2321 O O . THR A 1 288 ? 5.816 -22.391 -27.828 1 95.94 288 THR A O 1
ATOM 2324 N N . ASN A 1 289 ? 6.484 -20.219 -28 1 96.75 289 ASN A N 1
ATOM 2325 C CA . ASN A 1 289 ? 5.172 -19.734 -28.406 1 96.75 289 ASN A CA 1
ATOM 2326 C C . ASN A 1 289 ? 4.078 -20.188 -27.438 1 96.75 289 ASN A C 1
ATOM 2328 O O . ASN A 1 289 ? 3.023 -20.656 -27.875 1 96.75 289 ASN A O 1
ATOM 2332 N N . ASP A 1 290 ? 4.418 -20.203 -26.172 1 98.06 290 ASP A N 1
ATOM 2333 C CA . ASP A 1 290 ? 3.525 -20.562 -25.078 1 98.06 290 ASP A CA 1
ATOM 2334 C C . ASP A 1 290 ? 2.992 -21.984 -25.234 1 98.06 290 ASP A C 1
ATOM 2336 O O . ASP A 1 290 ? 1.833 -22.266 -24.922 1 98.06 290 ASP A O 1
ATOM 2340 N N . GLY A 1 291 ? 3.859 -22.828 -25.734 1 97.62 291 GLY A N 1
ATOM 2341 C CA . GLY A 1 291 ? 3.471 -24.219 -25.922 1 97.62 291 GLY A CA 1
ATOM 2342 C C . GLY A 1 291 ? 3.988 -25.141 -24.828 1 97.62 291 GLY A C 1
ATOM 2343 O O . GLY A 1 291 ? 3.568 -26.297 -24.719 1 97.62 291 GLY A O 1
ATOM 2344 N N . VAL A 1 292 ? 4.93 -24.672 -24.031 1 98.06 292 VAL A N 1
ATOM 2345 C CA . VAL A 1 292 ? 5.527 -25.453 -22.953 1 98.06 292 VAL A CA 1
ATOM 2346 C C . VAL A 1 292 ? 5.457 -24.672 -21.641 1 98.06 292 VAL A C 1
ATOM 2348 O O . VAL A 1 292 ? 5.812 -23.5 -21.594 1 98.06 292 VAL A O 1
ATOM 2351 N N . ILE A 1 293 ? 4.988 -25.359 -20.609 1 98.5 293 ILE A N 1
ATOM 2352 C CA . ILE A 1 293 ? 4.844 -24.766 -19.281 1 98.5 293 ILE A CA 1
ATOM 2353 C C . ILE A 1 293 ? 5.891 -25.359 -18.344 1 98.5 293 ILE A C 1
ATOM 2355 O O . ILE A 1 293 ? 6.172 -26.562 -18.391 1 98.5 293 ILE A O 1
ATOM 2359 N N . VAL A 1 294 ? 6.539 -24.547 -17.578 1 98.75 294 VAL A N 1
ATOM 2360 C CA . VAL A 1 294 ? 7.234 -24.953 -16.375 1 98.75 294 VAL A CA 1
ATOM 2361 C C . VAL A 1 294 ? 6.414 -24.562 -15.148 1 98.75 294 VAL A C 1
ATOM 2363 O O . VAL A 1 294 ? 5.852 -23.469 -15.094 1 98.75 294 VAL A O 1
ATOM 2366 N N . ALA A 1 295 ? 6.258 -25.484 -14.164 1 98.69 295 ALA A N 1
ATOM 2367 C CA . ALA A 1 295 ? 5.387 -25.234 -13.016 1 98.69 295 ALA A CA 1
ATOM 2368 C C . ALA A 1 295 ? 6.039 -25.719 -11.727 1 98.69 295 ALA A C 1
ATOM 2370 O O . ALA A 1 295 ? 6.883 -26.609 -11.742 1 98.69 295 ALA A O 1
ATOM 2371 N N . LEU A 1 296 ? 5.645 -25.062 -10.648 1 98.62 296 LEU A N 1
ATOM 2372 C CA . LEU A 1 296 ? 6.016 -25.5 -9.305 1 98.62 296 LEU A CA 1
ATOM 2373 C C . LEU A 1 296 ? 4.863 -26.234 -8.633 1 98.62 296 LEU A C 1
ATOM 2375 O O . LEU A 1 296 ? 3.701 -25.844 -8.781 1 98.62 296 LEU A O 1
ATOM 2379 N N . LYS A 1 297 ? 5.215 -27.297 -7.957 1 97.62 297 LYS A N 1
ATOM 2380 C CA . LYS A 1 297 ? 4.312 -27.969 -7.031 1 97.62 297 LYS A CA 1
ATOM 2381 C C . LYS A 1 297 ? 4.855 -27.938 -5.605 1 97.62 297 LYS A C 1
ATOM 2383 O O . LYS A 1 297 ? 6.047 -28.156 -5.387 1 97.62 297 LYS A O 1
ATOM 2388 N N . THR A 1 298 ? 3.979 -27.625 -4.711 1 96.19 298 THR A N 1
ATOM 2389 C CA . THR A 1 298 ? 4.398 -27.531 -3.318 1 96.19 298 THR A CA 1
ATOM 2390 C C . THR A 1 298 ? 3.629 -28.516 -2.451 1 96.19 298 THR A C 1
ATOM 2392 O O . THR A 1 298 ? 2.451 -28.781 -2.697 1 96.19 298 THR A O 1
ATOM 2395 N N . VAL A 1 299 ? 4.348 -29.109 -1.501 1 95.12 299 VAL A N 1
ATOM 2396 C CA . VAL A 1 299 ? 3.768 -30.031 -0.53 1 95.12 299 VAL A CA 1
ATOM 2397 C C . VAL A 1 299 ? 3.766 -29.391 0.855 1 95.12 299 VAL A C 1
ATOM 2399 O O . VAL A 1 299 ? 4.77 -28.812 1.281 1 95.12 299 VAL A O 1
ATOM 2402 N N . GLU A 1 300 ? 2.643 -29.375 1.45 1 89.5 300 GLU A N 1
ATOM 2403 C CA . GLU A 1 300 ? 2.479 -29.047 2.865 1 89.5 300 GLU A CA 1
ATOM 2404 C C . GLU A 1 300 ? 1.713 -30.141 3.596 1 89.5 300 GLU A C 1
ATOM 2406 O O . GLU A 1 300 ? 0.48 -30.141 3.625 1 89.5 300 GLU A O 1
ATOM 2411 N N . LEU A 1 301 ? 2.432 -31.109 4.215 1 87.44 301 LEU A N 1
ATOM 2412 C CA . LEU A 1 301 ? 1.812 -32.25 4.863 1 87.44 301 LEU A CA 1
ATOM 2413 C C . LEU A 1 301 ? 2.525 -32.594 6.168 1 87.44 301 LEU A C 1
ATOM 2415 O O . LEU A 1 301 ? 3.729 -32.875 6.172 1 87.44 301 LEU A O 1
ATOM 2419 N N . ASN A 1 302 ? 1.714 -32.688 7.258 1 82.62 302 ASN A N 1
ATOM 2420 C CA . ASN A 1 302 ? 2.227 -33.062 8.57 1 82.62 302 ASN A CA 1
ATOM 2421 C C . ASN A 1 302 ? 3.504 -32.281 8.914 1 82.62 302 ASN A C 1
ATOM 2423 O O . ASN A 1 302 ? 4.52 -32.906 9.266 1 82.62 302 ASN A O 1
ATOM 2427 N N . ALA A 1 303 ? 3.605 -31 8.664 1 77.81 303 ALA A N 1
ATOM 2428 C CA . ALA A 1 303 ? 4.699 -30.094 9.008 1 77.81 303 ALA A CA 1
ATOM 2429 C C . ALA A 1 303 ? 5.855 -30.234 8.023 1 77.81 303 ALA A C 1
ATOM 2431 O O . ALA A 1 303 ? 6.859 -29.516 8.125 1 77.81 303 ALA A O 1
ATOM 2432 N N . ARG A 1 304 ? 5.691 -31.188 7.086 1 86.12 304 ARG A N 1
ATOM 2433 C CA . ARG A 1 304 ? 6.699 -31.328 6.043 1 86.12 304 ARG A CA 1
ATOM 2434 C C . ARG A 1 304 ? 6.41 -30.406 4.867 1 86.12 304 ARG A C 1
ATOM 2436 O O . ARG A 1 304 ? 5.262 -30.266 4.441 1 86.12 304 ARG A O 1
ATOM 2443 N N . THR A 1 305 ? 7.531 -29.719 4.379 1 91.81 305 THR A N 1
ATOM 2444 C CA . THR A 1 305 ? 7.422 -28.844 3.215 1 91.81 305 THR A CA 1
ATOM 2445 C C . THR A 1 305 ? 8.398 -29.281 2.125 1 91.81 305 THR A C 1
ATOM 2447 O O . THR A 1 305 ? 9.562 -29.578 2.406 1 91.81 305 THR A O 1
ATOM 2450 N N . GLN A 1 306 ? 7.875 -29.438 0.919 1 96.06 306 GLN A N 1
ATOM 2451 C CA . GLN A 1 306 ? 8.695 -29.75 -0.248 1 96.06 306 GLN A CA 1
ATOM 2452 C C . GLN A 1 306 ? 8.266 -28.922 -1.455 1 96.06 306 GLN A C 1
ATOM 2454 O O . GLN A 1 306 ? 7.117 -28.484 -1.533 1 96.06 306 GLN A O 1
ATOM 2459 N N . THR A 1 307 ? 9.156 -28.703 -2.289 1 97.81 307 THR A N 1
ATOM 2460 C CA . THR A 1 307 ? 8.875 -28.047 -3.561 1 97.81 307 THR A CA 1
ATOM 2461 C C . THR A 1 307 ? 9.414 -28.875 -4.727 1 97.81 307 THR A C 1
ATOM 2463 O O . THR A 1 307 ? 10.547 -29.359 -4.684 1 97.81 307 THR A O 1
ATOM 2466 N N . TYR A 1 308 ? 8.578 -29.031 -5.723 1 97.81 308 TYR A N 1
ATOM 2467 C CA . TYR A 1 308 ? 8.938 -29.719 -6.957 1 97.81 308 TYR A CA 1
ATOM 2468 C C . TYR A 1 308 ? 8.773 -28.797 -8.164 1 97.81 308 TYR A C 1
ATOM 2470 O O . TYR A 1 308 ? 7.953 -27.875 -8.141 1 97.81 308 TYR A O 1
ATOM 2478 N N . VAL A 1 309 ? 9.594 -29.062 -9.172 1 98.25 309 VAL A N 1
ATOM 2479 C CA . VAL A 1 309 ? 9.414 -28.422 -10.469 1 98.25 309 VAL A CA 1
ATOM 2480 C C . VAL A 1 309 ? 9.039 -29.469 -11.516 1 98.25 309 VAL A C 1
ATOM 2482 O O . VAL A 1 309 ? 9.492 -30.609 -11.445 1 98.25 309 VAL A O 1
ATOM 2485 N N . THR A 1 310 ? 8.148 -29.125 -12.422 1 98.06 310 THR A N 1
ATOM 2486 C CA . THR A 1 310 ? 7.707 -29.984 -13.508 1 98.06 310 THR A CA 1
ATOM 2487 C C . THR A 1 310 ? 7.469 -29.188 -14.781 1 98.06 310 THR A C 1
ATOM 2489 O O . THR A 1 310 ? 7.473 -27.953 -14.75 1 98.06 310 THR A O 1
ATOM 2492 N N . SER A 1 311 ? 7.43 -29.891 -15.906 1 98.31 311 SER A N 1
ATOM 2493 C CA . SER A 1 311 ? 7.148 -29.234 -17.172 1 98.31 311 SER A CA 1
ATOM 2494 C C . SER A 1 311 ? 6.355 -30.141 -18.109 1 98.31 311 SER A C 1
ATOM 2496 O O . SER A 1 311 ? 6.512 -31.359 -18.078 1 98.31 311 SER A O 1
ATOM 2498 N N . PHE A 1 312 ? 5.535 -29.578 -18.891 1 98.06 312 PHE A N 1
ATOM 2499 C CA . PHE A 1 312 ? 4.676 -30.328 -19.797 1 98.06 312 PHE A CA 1
ATOM 2500 C C . PHE A 1 312 ? 4.168 -29.438 -20.922 1 98.06 312 PHE A C 1
ATOM 2502 O O . PHE A 1 312 ? 4.242 -28.203 -20.828 1 98.06 312 PHE A O 1
ATOM 2509 N N . THR A 1 313 ? 3.729 -30 -21.969 1 96.94 313 THR A N 1
ATOM 2510 C CA . THR A 1 313 ? 3.123 -29.281 -23.078 1 96.94 313 THR A CA 1
ATOM 2511 C C . THR A 1 313 ? 1.658 -28.969 -22.797 1 96.94 313 THR A C 1
ATOM 2513 O O . THR A 1 313 ? 1.085 -29.5 -21.828 1 96.94 313 THR A O 1
ATOM 2516 N N . LEU A 1 314 ? 1.035 -28.109 -23.578 1 97 314 LEU A N 1
ATOM 2517 C CA . LEU A 1 314 ? -0.363 -27.734 -23.406 1 97 314 LEU A CA 1
ATOM 2518 C C . LEU A 1 314 ? -1.281 -28.938 -23.641 1 97 314 LEU A C 1
ATOM 2520 O O . LEU A 1 314 ? -2.453 -28.906 -23.25 1 97 314 LEU A O 1
ATOM 2524 N N . GLU A 1 315 ? -0.779 -29.938 -24.312 1 94.06 315 GLU A N 1
ATOM 2525 C CA . GLU A 1 315 ? -1.553 -31.156 -24.547 1 94.06 315 GLU A CA 1
ATOM 2526 C C . GLU A 1 315 ? -1.452 -32.125 -23.375 1 94.06 315 GLU A C 1
ATOM 2528 O O . GLU A 1 315 ? -2.148 -33.125 -23.328 1 94.06 315 GLU A O 1
ATOM 2533 N N . GLY A 1 316 ? -0.56 -31.781 -22.453 1 93.56 316 GLY A N 1
ATOM 2534 C CA . GLY A 1 316 ? -0.476 -32.594 -21.234 1 93.56 316 GLY A CA 1
ATOM 2535 C C . GLY A 1 316 ? 0.704 -33.531 -21.25 1 93.56 316 GLY A C 1
ATOM 2536 O O . GLY A 1 316 ? 0.861 -34.344 -20.328 1 93.56 316 GLY A O 1
ATOM 2537 N N . ASN A 1 317 ? 1.56 -33.438 -22.25 1 94.31 317 ASN A N 1
ATOM 2538 C CA . ASN A 1 317 ? 2.74 -34.312 -22.297 1 94.31 317 ASN A CA 1
ATOM 2539 C C . ASN A 1 317 ? 3.816 -33.844 -21.328 1 94.31 317 ASN A C 1
ATOM 2541 O O . ASN A 1 317 ? 4.297 -32.688 -21.438 1 94.31 317 ASN A O 1
ATOM 2545 N N . ILE A 1 318 ? 4.246 -34.75 -20.484 1 96.69 318 ILE A N 1
ATOM 2546 C CA . ILE A 1 318 ? 5.238 -34.406 -19.469 1 96.69 318 ILE A CA 1
ATOM 2547 C C . ILE A 1 318 ? 6.625 -34.344 -20.094 1 96.69 318 ILE A C 1
ATOM 2549 O O . ILE A 1 318 ? 7.051 -35.312 -20.766 1 96.69 318 ILE A O 1
ATOM 2553 N N . LEU A 1 319 ? 7.293 -33.25 -19.969 1 97.12 319 LEU A N 1
ATOM 2554 C CA . LEU A 1 319 ? 8.656 -33.094 -20.469 1 97.12 319 LEU A CA 1
ATOM 2555 C C . LEU A 1 319 ? 9.664 -33.219 -19.328 1 97.12 319 LEU A C 1
ATOM 2557 O O . LEU A 1 319 ? 10.797 -33.656 -19.562 1 97.12 319 LEU A O 1
ATOM 2561 N N . LEU A 1 320 ? 9.352 -32.781 -18.188 1 97.38 320 LEU A N 1
ATOM 2562 C CA . LEU A 1 320 ? 10.117 -32.938 -16.953 1 97.38 320 LEU A CA 1
ATOM 2563 C C . LEU A 1 320 ? 9.234 -33.469 -15.82 1 97.38 320 LEU A C 1
ATOM 2565 O O . LEU A 1 320 ? 8.32 -32.781 -15.359 1 97.38 320 LEU A O 1
ATOM 2569 N N . PRO A 1 321 ? 9.484 -34.719 -15.414 1 96.56 321 PRO A N 1
ATOM 2570 C CA . PRO A 1 321 ? 8.703 -35.219 -14.273 1 96.56 321 PRO A CA 1
ATOM 2571 C C . PRO A 1 321 ? 8.938 -34.406 -13.008 1 96.56 321 PRO A C 1
ATOM 2573 O O . PRO A 1 321 ? 9.891 -33.625 -12.938 1 96.56 321 PRO A O 1
ATOM 2576 N N . ASP A 1 322 ? 8.016 -34.562 -12.055 1 97.38 322 ASP A N 1
ATOM 2577 C CA . ASP A 1 322 ? 8.227 -33.906 -10.773 1 97.38 322 ASP A CA 1
ATOM 2578 C C . ASP A 1 322 ? 9.648 -34.094 -10.266 1 97.38 322 ASP A C 1
ATOM 2580 O O . ASP A 1 322 ? 10.055 -35.219 -9.984 1 97.38 322 ASP A O 1
ATOM 2584 N N . THR A 1 323 ? 10.328 -33 -10.211 1 97.31 323 THR A N 1
ATOM 2585 C CA . THR A 1 323 ? 11.719 -33.031 -9.75 1 97.31 323 THR A CA 1
ATOM 2586 C C . THR A 1 323 ? 11.875 -32.188 -8.484 1 97.31 323 THR A C 1
ATOM 2588 O O . THR A 1 323 ? 11.5 -31.016 -8.453 1 97.31 323 THR A O 1
ATOM 2591 N N . LEU A 1 324 ? 12.461 -32.781 -7.492 1 96.94 324 LEU A N 1
ATOM 2592 C CA . LEU A 1 324 ? 12.602 -32.125 -6.195 1 96.94 324 LEU A CA 1
ATOM 2593 C C . LEU A 1 324 ? 13.523 -30.922 -6.297 1 96.94 324 LEU A C 1
ATOM 2595 O O . LEU A 1 324 ? 14.633 -31.031 -6.832 1 96.94 324 LEU A O 1
ATOM 2599 N N . VAL A 1 325 ? 13.062 -29.812 -5.836 1 96 325 VAL A N 1
ATOM 2600 C CA . VAL A 1 325 ? 13.805 -28.562 -5.789 1 96 325 VAL A CA 1
ATOM 2601 C C . VAL A 1 325 ? 14.312 -28.312 -4.371 1 96 325 VAL A C 1
ATOM 2603 O O . VAL A 1 325 ? 15.438 -27.844 -4.18 1 96 325 VAL A O 1
ATOM 2606 N N . SER A 1 326 ? 13.492 -28.516 -3.412 1 96.06 326 SER A N 1
ATOM 2607 C CA . SER A 1 326 ? 13.836 -28.281 -2.016 1 96.06 326 SER A CA 1
ATOM 2608 C C . SER A 1 326 ? 12.992 -29.156 -1.084 1 96.06 326 SER A C 1
ATOM 2610 O O . SER A 1 326 ? 11.789 -29.312 -1.306 1 96.06 326 SER A O 1
ATOM 2612 N N . ASP A 1 327 ? 13.594 -29.672 -0.081 1 93.94 327 ASP A N 1
ATOM 2613 C CA . ASP A 1 327 ? 12.875 -30.359 0.993 1 93.94 327 ASP A CA 1
ATOM 2614 C C . ASP A 1 327 ? 12.867 -29.516 2.27 1 93.94 327 ASP A C 1
ATOM 2616 O O . ASP A 1 327 ? 12.445 -29.984 3.326 1 93.94 327 ASP A O 1
ATOM 2620 N N . ASN A 1 328 ? 13.352 -28.281 2.131 1 91.62 328 ASN A N 1
ATOM 2621 C CA . ASN A 1 328 ? 13.453 -27.391 3.279 1 91.62 328 ASN A CA 1
ATOM 2622 C C . ASN A 1 328 ? 12.5 -26.203 3.16 1 91.62 328 ASN A C 1
ATOM 2624 O O . ASN A 1 328 ? 12.055 -25.656 4.168 1 91.62 328 ASN A O 1
ATOM 2628 N N . TYR A 1 329 ? 12.273 -25.828 1.916 1 94.31 329 TYR A N 1
ATOM 2629 C CA . TYR A 1 329 ? 11.555 -24.562 1.714 1 94.31 329 TYR A CA 1
ATOM 2630 C C . TYR A 1 329 ? 10.367 -24.766 0.777 1 94.31 329 TYR A C 1
ATOM 2632 O O . TYR A 1 329 ? 10.438 -25.562 -0.159 1 94.31 329 TYR A O 1
ATOM 2640 N N . LYS A 1 330 ? 9.359 -24.016 1.097 1 95.56 330 LYS A N 1
ATOM 2641 C CA . LYS A 1 330 ? 8.164 -23.938 0.268 1 95.56 330 LYS A CA 1
ATOM 2642 C C . LYS A 1 330 ? 8.25 -22.781 -0.726 1 95.56 330 LYS A C 1
ATOM 2644 O O . LYS A 1 330 ? 7.852 -21.656 -0.416 1 95.56 330 LYS A O 1
ATOM 2649 N N . PHE A 1 331 ? 8.812 -23.094 -1.884 1 97.44 331 PHE A N 1
ATOM 2650 C CA . PHE A 1 331 ? 8.836 -22.094 -2.947 1 97.44 331 PHE A CA 1
ATOM 2651 C C . PHE A 1 331 ? 7.496 -22.062 -3.676 1 97.44 331 PHE A C 1
ATOM 2653 O O . PHE A 1 331 ? 7.027 -23.078 -4.176 1 97.44 331 PHE A O 1
ATOM 2660 N N . GLU A 1 332 ? 6.918 -20.812 -3.764 1 98.06 332 GLU A N 1
ATOM 2661 C CA . GLU A 1 332 ? 5.582 -20.75 -4.352 1 98.06 332 GLU A CA 1
ATOM 2662 C C . GLU A 1 332 ? 5.555 -19.812 -5.555 1 98.06 332 GLU A C 1
ATOM 2664 O O . GLU A 1 332 ? 4.621 -19.859 -6.363 1 98.06 332 GLU A O 1
ATOM 2669 N N . GLY A 1 333 ? 6.477 -18.969 -5.691 1 98.69 333 GLY A N 1
ATOM 2670 C CA . GLY A 1 333 ? 6.582 -18.109 -6.859 1 98.69 333 GLY A CA 1
ATOM 2671 C C . GLY A 1 333 ? 7.723 -18.484 -7.781 1 98.69 333 GLY A C 1
ATOM 2672 O O . GLY A 1 333 ? 8.797 -18.875 -7.32 1 98.69 333 GLY A O 1
ATOM 2673 N N . PHE A 1 334 ? 7.52 -18.344 -9.078 1 98.81 334 PHE A N 1
ATOM 2674 C CA . PHE A 1 334 ? 8.508 -18.672 -10.102 1 98.81 334 PHE A CA 1
ATOM 2675 C C . PHE A 1 334 ? 8.492 -17.641 -11.219 1 98.81 334 PHE A C 1
ATOM 2677 O O . PHE A 1 334 ? 7.422 -17.188 -11.641 1 98.81 334 PHE A O 1
ATOM 2684 N N . GLU A 1 335 ? 9.727 -17.281 -11.695 1 98.88 335 GLU A N 1
ATOM 2685 C CA . GLU A 1 335 ? 9.773 -16.312 -12.789 1 98.88 335 GLU A CA 1
ATOM 2686 C C . GLU A 1 335 ? 11.055 -16.453 -13.602 1 98.88 335 GLU A C 1
ATOM 2688 O O . GLU A 1 335 ? 12.109 -16.797 -13.055 1 98.88 335 GLU A O 1
ATOM 2693 N N . PHE A 1 336 ? 10.898 -16.25 -14.898 1 98.81 336 PHE A N 1
ATOM 2694 C CA . PHE A 1 336 ? 12.078 -16 -15.711 1 98.81 336 PHE A CA 1
ATOM 2695 C C . PHE A 1 336 ? 12.586 -14.57 -15.516 1 98.81 336 PHE A C 1
ATOM 2697 O O . PHE A 1 336 ? 11.805 -13.617 -15.578 1 98.81 336 PHE A O 1
ATOM 2704 N N . LEU A 1 337 ? 13.852 -14.461 -15.297 1 98.38 337 LEU A N 1
ATOM 2705 C CA . LEU A 1 337 ? 14.422 -13.172 -14.914 1 98.38 337 LEU A CA 1
ATOM 2706 C C . LEU A 1 337 ? 15.367 -12.648 -15.992 1 98.38 337 LEU A C 1
ATOM 2708 O O . LEU A 1 337 ? 16.078 -13.43 -16.625 1 98.38 337 LEU A O 1
ATOM 2712 N N . MET B 1 1 ? -31.25 -14.93 -30.328 1 23.22 1 MET B N 1
ATOM 2713 C CA . MET B 1 1 ? -30.938 -14.734 -28.906 1 23.22 1 MET B CA 1
ATOM 2714 C C . MET B 1 1 ? -29.547 -14.156 -28.719 1 23.22 1 MET B C 1
ATOM 2716 O O . MET B 1 1 ? -28.547 -14.797 -29.078 1 23.22 1 MET B O 1
ATOM 2720 N N . GLY B 1 2 ? -29.281 -12.867 -28.859 1 25.42 2 GLY B N 1
ATOM 2721 C CA . GLY B 1 2 ? -28.109 -12.016 -29.031 1 25.42 2 GLY B CA 1
ATOM 2722 C C . GLY B 1 2 ? -27.25 -11.93 -27.781 1 25.42 2 GLY B C 1
ATOM 2723 O O . GLY B 1 2 ? -27.641 -11.305 -26.797 1 25.42 2 GLY B O 1
ATOM 2724 N N . GLY B 1 3 ? -26.641 -13.047 -27.375 1 25.69 3 GLY B N 1
ATOM 2725 C CA . GLY B 1 3 ? -25.844 -13.148 -26.156 1 25.69 3 GLY B CA 1
ATOM 2726 C C . GLY B 1 3 ? -24.844 -12.023 -26 1 25.69 3 GLY B C 1
ATOM 2727 O O . GLY B 1 3 ? -24.031 -11.773 -26.906 1 25.69 3 GLY B O 1
ATOM 2728 N N . GLN B 1 4 ? -25.188 -10.969 -25.281 1 26.59 4 GLN B N 1
ATOM 2729 C CA . GLN B 1 4 ? -24.375 -9.812 -24.922 1 26.59 4 GLN B CA 1
ATOM 2730 C C . GLN B 1 4 ? -23.031 -10.242 -24.344 1 26.59 4 GLN B C 1
ATOM 2732 O O . GLN B 1 4 ? -22.984 -10.969 -23.344 1 26.59 4 GLN B O 1
ATOM 2737 N N . HIS B 1 5 ? -22.062 -10.453 -25.125 1 30.8 5 HIS B N 1
ATOM 2738 C CA . HIS B 1 5 ? -20.656 -10.664 -24.828 1 30.8 5 HIS B CA 1
ATOM 2739 C C . HIS B 1 5 ? -20.188 -9.703 -23.734 1 30.8 5 HIS B C 1
ATOM 2741 O O . HIS B 1 5 ? -20.141 -8.492 -23.938 1 30.8 5 HIS B O 1
ATOM 2747 N N . THR B 1 6 ? -20.688 -9.891 -22.562 1 32.84 6 THR B N 1
ATOM 2748 C CA . THR B 1 6 ? -20.109 -9.039 -21.516 1 32.84 6 THR B CA 1
ATOM 2749 C C . THR B 1 6 ? -18.578 -9.117 -21.562 1 32.84 6 THR B C 1
ATOM 2751 O O . THR B 1 6 ? -18 -10.148 -21.234 1 32.84 6 THR B O 1
ATOM 2754 N N . GLU B 1 7 ? -18 -8.734 -22.562 1 34.81 7 GLU B N 1
ATOM 2755 C CA . GLU B 1 7 ? -16.547 -8.523 -22.547 1 34.81 7 GLU B CA 1
ATOM 2756 C C . GLU B 1 7 ? -16.062 -8.188 -21.125 1 34.81 7 GLU B C 1
ATOM 2758 O O . GLU B 1 7 ? -16.578 -7.273 -20.484 1 34.81 7 GLU B O 1
ATOM 2763 N N . VAL B 1 8 ? -15.766 -9.125 -20.406 1 40.97 8 VAL B N 1
ATOM 2764 C CA . VAL B 1 8 ? -15.031 -8.797 -19.188 1 40.97 8 VAL B CA 1
ATOM 2765 C C . VAL B 1 8 ? -14.188 -7.543 -19.406 1 40.97 8 VAL B C 1
ATOM 2767 O O . VAL B 1 8 ? -13.109 -7.613 -20 1 40.97 8 VAL B O 1
ATOM 2770 N N . GLN B 1 9 ? -14.82 -6.531 -20.016 1 43.16 9 GLN B N 1
ATOM 2771 C CA . GLN B 1 9 ? -14.141 -5.281 -20.328 1 43.16 9 GLN B CA 1
ATOM 2772 C C . GLN B 1 9 ? -13.445 -4.707 -19.094 1 43.16 9 GLN B C 1
ATOM 2774 O O . GLN B 1 9 ? -14.102 -4.293 -18.141 1 43.16 9 GLN B O 1
ATOM 2779 N N . ILE B 1 10 ? -12.359 -5.348 -18.75 1 49.34 10 ILE B N 1
ATOM 2780 C CA . ILE B 1 10 ? -11.477 -4.582 -17.875 1 49.34 10 ILE B CA 1
ATOM 2781 C C . ILE B 1 10 ? -11.531 -3.102 -18.25 1 49.34 10 ILE B C 1
ATOM 2783 O O . ILE B 1 10 ? -10.633 -2.592 -18.922 1 49.34 10 ILE B O 1
ATOM 2787 N N . LEU B 1 11 ? -12.633 -2.736 -19.172 1 49.06 11 LEU B N 1
ATOM 2788 C CA . LEU B 1 11 ? -12.648 -1.318 -19.516 1 49.06 11 LEU B CA 1
ATOM 2789 C C . LEU B 1 11 ? -12.969 -0.468 -18.281 1 49.06 11 LEU B C 1
ATOM 2791 O O . LEU B 1 11 ? -13.977 -0.689 -17.609 1 49.06 11 LEU B O 1
ATOM 2795 N N . GLN B 1 12 ? -12.023 0.013 -17.875 1 53.44 12 GLN B N 1
ATOM 2796 C CA . GLN B 1 12 ? -12.008 0.954 -16.75 1 53.44 12 GLN B CA 1
ATOM 2797 C C . GLN B 1 12 ? -13.008 2.086 -16.969 1 53.44 12 GLN B C 1
ATOM 2799 O O . GLN B 1 12 ? -12.93 2.807 -17.969 1 53.44 12 GLN B O 1
ATOM 2804 N N . LYS B 1 13 ? -14.211 1.97 -16.547 1 57.84 13 LYS B N 1
ATOM 2805 C CA . LYS B 1 13 ? -15.008 3.195 -16.594 1 57.84 13 LYS B CA 1
ATOM 2806 C C . LYS B 1 13 ? -14.297 4.336 -15.875 1 57.84 13 LYS B C 1
ATOM 2808 O O . LYS B 1 13 ? -13.961 4.219 -14.695 1 57.84 13 LYS B O 1
ATOM 2813 N N . VAL B 1 14 ? -13.758 5.195 -16.672 1 68.44 14 VAL B N 1
ATOM 2814 C CA . VAL B 1 14 ? -13.195 6.422 -16.125 1 68.44 14 VAL B CA 1
ATOM 2815 C C . VAL B 1 14 ? -14.289 7.23 -15.43 1 68.44 14 VAL B C 1
ATOM 2817 O O . VAL B 1 14 ? -15.312 7.543 -16.047 1 68.44 14 VAL B O 1
ATOM 2820 N N . THR B 1 15 ? -14.289 7.203 -14.031 1 83.12 15 THR B N 1
ATOM 2821 C CA . THR B 1 15 ? -15.242 8.031 -13.305 1 83.12 15 THR B CA 1
ATOM 2822 C C . THR B 1 15 ? -14.672 9.43 -13.062 1 83.12 15 THR B C 1
ATOM 2824 O O . THR B 1 15 ? -13.453 9.594 -12.984 1 83.12 15 THR B O 1
ATOM 2827 N N . SER B 1 16 ? -15.594 10.383 -13.07 1 93.5 16 SER B N 1
ATOM 2828 C CA . SER B 1 16 ? -15.172 11.75 -12.781 1 93.5 16 SER B CA 1
ATOM 2829 C C . SER B 1 16 ? -14.758 11.906 -11.32 1 93.5 16 SER B C 1
ATOM 2831 O O . SER B 1 16 ? -15.25 11.188 -10.453 1 93.5 16 SER B O 1
ATOM 2833 N N . TYR B 1 17 ? -13.828 12.797 -11.102 1 96.44 17 TYR B N 1
ATOM 2834 C CA . TYR B 1 17 ? -13.406 13.156 -9.75 1 96.44 17 TYR B CA 1
ATOM 2835 C C . TYR B 1 17 ? -14.555 13.75 -8.953 1 96.44 17 TYR B C 1
ATOM 2837 O O . TYR B 1 17 ? -15.273 14.625 -9.445 1 96.44 17 TYR B O 1
ATOM 2845 N N . ASN B 1 18 ? -14.844 13.227 -7.766 1 97.69 18 ASN B N 1
ATOM 2846 C CA . ASN B 1 18 ? -15.867 13.766 -6.871 1 97.69 18 ASN B CA 1
ATOM 2847 C C . ASN B 1 18 ? -15.375 15.023 -6.16 1 97.69 18 ASN B C 1
ATOM 2849 O O . ASN B 1 18 ? -14.531 14.953 -5.266 1 97.69 18 ASN B O 1
ATOM 2853 N N . THR B 1 19 ? -15.945 16.172 -6.461 1 96.5 19 THR B N 1
ATOM 2854 C CA . THR B 1 19 ? -15.477 17.453 -5.969 1 96.5 19 THR B CA 1
ATOM 2855 C C . THR B 1 19 ? -16.234 17.875 -4.707 1 96.5 19 THR B C 1
ATOM 2857 O O . THR B 1 19 ? -16.031 18.969 -4.188 1 96.5 19 THR B O 1
ATOM 2860 N N . THR B 1 20 ? -17.094 17 -4.176 1 97.44 20 THR B N 1
ATOM 2861 C CA . THR B 1 20 ? -17.891 17.359 -3.004 1 97.44 20 THR B CA 1
ATOM 2862 C C . THR B 1 20 ? -16.984 17.688 -1.818 1 97.44 20 THR B C 1
ATOM 2864 O O . THR B 1 20 ? -16.172 16.844 -1.405 1 97.44 20 THR B O 1
ATOM 2867 N N . TYR B 1 21 ? -17.156 18.922 -1.223 1 97.44 21 TYR B N 1
ATOM 2868 C CA . TYR B 1 21 ? -16.359 19.359 -0.074 1 97.44 21 TYR B CA 1
ATOM 2869 C C . TYR B 1 21 ? -17 20.562 0.601 1 97.44 21 TYR B C 1
ATOM 2871 O O . TYR B 1 21 ? -17.328 21.547 -0.062 1 97.44 21 TYR B O 1
ATOM 2879 N N . PRO B 1 22 ? -17.203 20.547 1.887 1 97.88 22 PRO B N 1
ATOM 2880 C CA . PRO B 1 22 ? -17.125 19.359 2.752 1 97.88 22 PRO B CA 1
ATOM 2881 C C . PRO B 1 22 ? -18.109 18.266 2.348 1 97.88 22 PRO B C 1
ATOM 2883 O O . PRO B 1 22 ? -19.031 18.516 1.574 1 97.88 22 PRO B O 1
ATOM 2886 N N . LEU B 1 23 ? -17.875 17.062 2.797 1 98.12 23 LEU B N 1
ATOM 2887 C CA . LEU B 1 23 ? -18.734 15.938 2.445 1 98.12 23 LEU B CA 1
ATOM 2888 C C . LEU B 1 23 ? -20.125 16.094 3.059 1 98.12 23 LEU B C 1
ATOM 2890 O O . LEU B 1 23 ? -21.125 15.727 2.441 1 98.12 23 LEU B O 1
ATOM 2894 N N . THR B 1 24 ? -20.141 16.547 4.309 1 97.81 24 THR B N 1
ATOM 2895 C CA . THR B 1 24 ? -21.391 16.906 4.957 1 97.81 24 THR B CA 1
ATOM 2896 C C . THR B 1 24 ? -21.828 18.312 4.566 1 97.81 24 THR B C 1
ATOM 2898 O O . THR B 1 24 ? -21.047 19.266 4.672 1 97.81 24 THR B O 1
ATOM 2901 N N . ARG B 1 25 ? -23.047 18.438 4.16 1 97.12 25 ARG B N 1
ATOM 2902 C CA . ARG B 1 25 ? -23.547 19.75 3.76 1 97.12 25 ARG B CA 1
ATOM 2903 C C . ARG B 1 25 ? -23.438 20.75 4.902 1 97.12 25 ARG B C 1
ATOM 2905 O O . ARG B 1 25 ? -23.953 20.516 5.996 1 97.12 25 ARG B O 1
ATOM 2912 N N . PRO B 1 26 ? -22.781 21.844 4.66 1 97.06 26 PRO B N 1
ATOM 2913 C CA . PRO B 1 26 ? -22.703 22.875 5.699 1 97.06 26 PRO B CA 1
ATOM 2914 C C . PRO B 1 26 ? -24.062 23.453 6.07 1 97.06 26 PRO B C 1
ATOM 2916 O O . PRO B 1 26 ? -24.953 23.547 5.219 1 97.06 26 PRO B O 1
ATOM 2919 N N . ILE B 1 27 ? -24.219 23.828 7.301 1 96.88 27 ILE B N 1
ATOM 2920 C CA . ILE B 1 27 ? -25.406 24.562 7.754 1 96.88 27 ILE B CA 1
ATOM 2921 C C . ILE B 1 27 ? -25.156 26.062 7.605 1 96.88 27 ILE B C 1
ATOM 2923 O O . ILE B 1 27 ? -24.312 26.641 8.289 1 96.88 27 ILE B O 1
ATOM 2927 N N . VAL B 1 28 ? -25.922 26.672 6.75 1 94.88 28 VAL B N 1
ATOM 2928 C CA . VAL B 1 28 ? -25.719 28.094 6.449 1 94.88 28 VAL B CA 1
ATOM 2929 C C . VAL B 1 28 ? -26.828 28.906 7.105 1 94.88 28 VAL B C 1
ATOM 2931 O O . VAL B 1 28 ? -28.016 28.562 7 1 94.88 28 VAL B O 1
ATOM 2934 N N . THR B 1 29 ? -26.406 29.906 7.84 1 91.19 29 THR B N 1
ATOM 2935 C CA . THR B 1 29 ? -27.344 30.859 8.406 1 91.19 29 THR B CA 1
ATOM 2936 C C . THR B 1 29 ? -26.969 32.281 7.98 1 91.19 29 THR B C 1
ATOM 2938 O O . THR B 1 29 ? -26 32.5 7.238 1 91.19 29 THR B O 1
ATOM 2941 N N . SER B 1 30 ? -27.75 33.281 8.414 1 90.44 30 SER B N 1
ATOM 2942 C CA . SER B 1 30 ? -27.469 34.688 8.117 1 90.44 30 SER B CA 1
ATOM 2943 C C . SER B 1 30 ? -26.156 35.125 8.773 1 90.44 30 SER B C 1
ATOM 2945 O O . SER B 1 30 ? -25.531 36.062 8.32 1 90.44 30 SER B O 1
ATOM 2947 N N . GLN B 1 31 ? -25.719 34.406 9.781 1 88.88 31 GLN B N 1
ATOM 2948 C CA . GLN B 1 31 ? -24.547 34.812 10.547 1 88.88 31 GLN B CA 1
ATOM 2949 C C . GLN B 1 31 ? -23.281 34.125 10.023 1 88.88 31 GLN B C 1
ATOM 2951 O O . GLN B 1 31 ? -22.172 34.625 10.258 1 88.88 31 GLN B O 1
ATOM 2956 N N . GLY B 1 32 ? -23.484 33 9.422 1 92.56 32 GLY B N 1
ATOM 2957 C CA . GLY B 1 32 ? -22.312 32.281 8.969 1 92.56 32 GLY B CA 1
ATOM 2958 C C . GLY B 1 32 ? -22.594 30.828 8.625 1 92.56 32 GLY B C 1
ATOM 2959 O O . GLY B 1 32 ? -23.656 30.5 8.102 1 92.56 32 GLY B O 1
ATOM 2960 N N . MET B 1 33 ? -21.547 30.047 8.773 1 95.88 33 MET B N 1
ATOM 2961 C CA . MET B 1 33 ? -21.641 28.656 8.352 1 95.88 33 MET B CA 1
ATOM 2962 C C . MET B 1 33 ? -21.094 27.719 9.422 1 95.88 33 MET B C 1
ATOM 2964 O O . MET B 1 33 ? -20.125 28.062 10.109 1 95.88 33 MET B O 1
ATOM 2968 N N . THR B 1 34 ? -21.766 26.562 9.578 1 98.06 34 THR B N 1
ATOM 2969 C CA . THR B 1 34 ? -21.328 25.5 10.461 1 98.06 34 THR B CA 1
ATOM 2970 C C . THR B 1 34 ? -21 24.234 9.672 1 98.06 34 THR B C 1
ATOM 2972 O O . THR B 1 34 ? -21.812 23.797 8.836 1 98.06 34 THR B O 1
ATOM 2975 N N . MET B 1 35 ? -19.844 23.688 9.93 1 98.62 35 MET B N 1
ATOM 2976 C CA . MET B 1 35 ? -19.359 22.547 9.148 1 98.62 35 MET B CA 1
ATOM 2977 C C . MET B 1 35 ? -18.844 21.438 10.062 1 98.62 35 MET B C 1
ATOM 2979 O O . MET B 1 35 ? -18.234 21.703 11.102 1 98.62 35 MET B O 1
ATOM 2983 N N . ARG B 1 36 ? -19.078 20.219 9.633 1 98.69 36 ARG B N 1
ATOM 2984 C CA . ARG B 1 36 ? -18.578 19.062 10.383 1 98.69 36 ARG B CA 1
ATOM 2985 C C . ARG B 1 36 ? -17.062 18.922 10.211 1 98.69 36 ARG B C 1
ATOM 2987 O O . ARG B 1 36 ? -16.547 19.094 9.109 1 98.69 36 ARG B O 1
ATOM 2994 N N . ILE B 1 37 ? -16.406 18.609 11.305 1 98.75 37 ILE B N 1
ATOM 2995 C CA . ILE B 1 37 ? -14.953 18.469 11.258 1 98.75 37 ILE B CA 1
ATOM 2996 C C . ILE B 1 37 ? -14.539 17.141 11.914 1 98.75 37 ILE B C 1
ATOM 2998 O O . ILE B 1 37 ? -15.32 16.547 12.664 1 98.75 37 ILE B O 1
ATOM 3002 N N . GLY B 1 38 ? -13.406 16.641 11.547 1 98.44 38 GLY B N 1
ATOM 3003 C CA . GLY B 1 38 ? -12.75 15.508 12.18 1 98.44 38 GLY B CA 1
ATOM 3004 C C . GLY B 1 38 ? -11.273 15.734 12.438 1 98.44 38 GLY B C 1
ATOM 3005 O O . GLY B 1 38 ? -10.602 16.406 11.664 1 98.44 38 GLY B O 1
ATOM 3006 N N . MET B 1 39 ? -10.789 15.211 13.555 1 98.31 39 MET B N 1
ATOM 3007 C CA . MET B 1 39 ? -9.367 15.188 13.898 1 98.31 39 MET B CA 1
ATOM 3008 C C . MET B 1 39 ? -8.906 13.766 14.188 1 98.31 39 MET B C 1
ATOM 3010 O O . MET B 1 39 ? -9.672 12.945 14.703 1 98.31 39 MET B O 1
ATOM 3014 N N . ILE B 1 40 ? -7.676 13.484 13.891 1 98.44 40 ILE B N 1
ATOM 3015 C CA . ILE B 1 40 ? -7.18 12.133 14.109 1 98.44 40 ILE B CA 1
ATOM 3016 C C . ILE B 1 40 ? -5.852 12.188 14.859 1 98.44 40 ILE B C 1
ATOM 3018 O O . ILE B 1 40 ? -5.086 13.148 14.711 1 98.44 40 ILE B O 1
ATOM 3022 N N . THR B 1 41 ? -5.527 11.086 15.609 1 97.94 41 THR B N 1
ATOM 3023 C CA . THR B 1 41 ? -4.395 11.125 16.531 1 97.94 41 THR B CA 1
ATOM 3024 C C . THR B 1 41 ? -3.178 10.438 15.906 1 97.94 41 THR B C 1
ATOM 3026 O O . THR B 1 41 ? -3.318 9.508 15.117 1 97.94 41 THR B O 1
ATOM 3029 N N . ASP B 1 42 ? -2.086 10.898 16.219 1 97.5 42 ASP B N 1
ATOM 3030 C CA . ASP B 1 42 ? -0.794 10.219 16.219 1 97.5 42 ASP B CA 1
ATOM 3031 C C . ASP B 1 42 ? -0.309 9.969 17.656 1 97.5 42 ASP B C 1
ATOM 3033 O O . ASP B 1 42 ? 0.134 10.891 18.328 1 97.5 42 ASP B O 1
ATOM 3037 N N . MET B 1 43 ? -0.307 8.734 18.016 1 93.31 43 MET B N 1
ATOM 3038 C CA . MET B 1 43 ? 0.04 8.43 19.391 1 93.31 43 MET B CA 1
ATOM 3039 C C . MET B 1 43 ? 1.433 7.812 19.484 1 93.31 43 MET B C 1
ATOM 3041 O O . MET B 1 43 ? 1.788 7.215 20.5 1 93.31 43 MET B O 1
ATOM 3045 N N . ASP B 1 44 ? 2.174 7.887 18.422 1 92.38 44 ASP B N 1
ATOM 3046 C CA . ASP B 1 44 ? 3.508 7.297 18.359 1 92.38 44 ASP B CA 1
ATOM 3047 C C . ASP B 1 44 ? 3.494 5.859 18.875 1 92.38 44 ASP B C 1
ATOM 3049 O O . ASP B 1 44 ? 2.703 5.035 18.406 1 92.38 44 ASP B O 1
ATOM 3053 N N . VAL B 1 45 ? 4.348 5.477 19.781 1 88.25 45 VAL B N 1
ATOM 3054 C CA . VAL B 1 45 ? 4.508 4.105 20.25 1 88.25 45 VAL B CA 1
ATOM 3055 C C . VAL B 1 45 ? 3.266 3.678 21.031 1 88.25 45 VAL B C 1
ATOM 3057 O O . VAL B 1 45 ? 2.957 2.486 21.109 1 88.25 45 VAL B O 1
ATOM 3060 N N . SER B 1 46 ? 2.535 4.656 21.516 1 88.19 46 SER B N 1
ATOM 3061 C CA . SER B 1 46 ? 1.346 4.348 22.297 1 88.19 46 SER B CA 1
ATOM 3062 C C . SER B 1 46 ? 0.194 3.896 21.406 1 88.19 46 SER B C 1
ATOM 3064 O O . SER B 1 46 ? -0.866 3.506 21.906 1 88.19 46 SER B O 1
ATOM 3066 N N . SER B 1 47 ? 0.42 3.932 20.125 1 92.06 47 SER B N 1
ATOM 3067 C CA . SER B 1 47 ? -0.581 3.42 19.188 1 92.06 47 SER B CA 1
ATOM 3068 C C . SER B 1 47 ? -0.75 1.911 19.328 1 92.06 47 SER B C 1
ATOM 3070 O O . SER B 1 47 ? -1.749 1.348 18.875 1 92.06 47 SER B O 1
ATOM 3072 N N . ARG B 1 48 ? 0.234 1.227 19.828 1 92.12 48 ARG B N 1
ATOM 3073 C CA . ARG B 1 48 ? 0.139 -0.215 20.031 1 92.12 48 ARG B CA 1
ATOM 3074 C C . ARG B 1 48 ? -0.972 -0.552 21.016 1 92.12 48 ARG B C 1
ATOM 3076 O O . ARG B 1 48 ? -1.088 0.083 22.078 1 92.12 48 ARG B O 1
ATOM 3083 N N . SER B 1 49 ? -1.758 -1.503 20.562 1 87.25 49 SER B N 1
ATOM 3084 C CA . SER B 1 49 ? -2.852 -1.905 21.438 1 87.25 49 SER B CA 1
ATOM 3085 C C . SER B 1 49 ? -2.328 -2.633 22.672 1 87.25 49 SER B C 1
ATOM 3087 O O . SER B 1 49 ? -1.402 -3.441 22.578 1 87.25 49 SER B O 1
ATOM 3089 N N . GLY B 1 50 ? -2.689 -2.25 23.812 1 74.56 50 GLY B N 1
ATOM 3090 C CA . GLY B 1 50 ? -2.238 -2.855 25.047 1 74.56 50 GLY B CA 1
ATOM 3091 C C . GLY B 1 50 ? -2.719 -4.285 25.234 1 74.56 50 GLY B C 1
ATOM 3092 O O . GLY B 1 50 ? -2.025 -5.105 25.828 1 74.56 50 GLY B O 1
ATOM 3093 N N . ASN B 1 51 ? -3.781 -4.664 24.641 1 74.56 51 ASN B N 1
ATOM 3094 C CA . ASN B 1 51 ? -4.414 -5.938 24.969 1 74.56 51 ASN B CA 1
ATOM 3095 C C . ASN B 1 51 ? -4.266 -6.941 23.828 1 74.56 51 ASN B C 1
ATOM 3097 O O . ASN B 1 51 ? -4.449 -8.141 24.031 1 74.56 51 ASN B O 1
ATOM 3101 N N . LYS B 1 52 ? -4.055 -6.496 22.672 1 80.19 52 LYS B N 1
ATOM 3102 C CA . LYS B 1 52 ? -3.961 -7.402 21.531 1 80.19 52 LYS B CA 1
ATOM 3103 C C . LYS B 1 52 ? -2.6 -7.285 20.844 1 80.19 52 LYS B C 1
ATOM 3105 O O . LYS B 1 52 ? -2.15 -6.18 20.531 1 80.19 52 LYS B O 1
ATOM 3110 N N . THR B 1 53 ? -2.156 -8.508 20.656 1 85.06 53 THR B N 1
ATOM 3111 C CA . THR B 1 53 ? -0.858 -8.578 20 1 85.06 53 THR B CA 1
ATOM 3112 C C . THR B 1 53 ? -0.987 -8.234 18.516 1 85.06 53 THR B C 1
ATOM 3114 O O . THR B 1 53 ? -1.972 -8.602 17.859 1 85.06 53 THR B O 1
ATOM 3117 N N . TYR B 1 54 ? -0.238 -7.195 18 1 92.31 54 TYR B N 1
ATOM 3118 C CA . TYR B 1 54 ? -0.073 -6.836 16.594 1 92.31 54 TYR B CA 1
ATOM 3119 C C . TYR B 1 54 ? -1.247 -6 16.094 1 92.31 54 TYR B C 1
ATOM 3121 O O . TYR B 1 54 ? -1.749 -6.215 14.992 1 92.31 54 TYR B O 1
ATOM 3129 N N . GLU B 1 55 ? -1.857 -5.27 16.953 1 95.94 55 GLU B N 1
ATOM 3130 C CA . GLU B 1 55 ? -2.859 -4.273 16.594 1 95.94 55 GLU B CA 1
ATOM 3131 C C . GLU B 1 55 ? -2.43 -2.873 17.031 1 95.94 55 GLU B C 1
ATOM 3133 O O . GLU B 1 55 ? -1.834 -2.705 18.094 1 95.94 55 GLU B O 1
ATOM 3138 N N . TRP B 1 56 ? -2.734 -1.946 16.297 1 97.56 56 TRP B N 1
ATOM 3139 C CA . TRP B 1 56 ? -2.445 -0.541 16.562 1 97.56 56 TRP B CA 1
ATOM 3140 C C . TRP B 1 56 ? -3.697 0.313 16.391 1 97.56 56 TRP B C 1
ATOM 3142 O O . TRP B 1 56 ? -4.598 -0.043 15.625 1 97.56 56 TRP B O 1
ATOM 3152 N N . ARG B 1 57 ? -3.736 1.396 17.062 1 97 57 ARG B N 1
ATOM 3153 C CA . ARG B 1 57 ? -4.98 2.16 17.062 1 97 57 ARG B CA 1
ATOM 3154 C C . ARG B 1 57 ? -4.703 3.656 16.938 1 97 57 ARG B C 1
ATOM 3156 O O . ARG B 1 57 ? -3.613 4.121 17.281 1 97 57 ARG B O 1
ATOM 3163 N N . SER B 1 58 ? -5.562 4.391 16.453 1 97.5 58 SER B N 1
ATOM 3164 C CA . SER B 1 58 ? -5.715 5.844 16.469 1 97.5 58 SER B CA 1
ATOM 3165 C C . SER B 1 58 ? -7.137 6.246 16.844 1 97.5 58 SER B C 1
ATOM 3167 O O . SER B 1 58 ? -8.016 5.395 16.984 1 97.5 58 SER B O 1
ATOM 3169 N N . TYR B 1 59 ? -7.336 7.5 17.109 1 97.38 59 TYR B N 1
ATOM 3170 C CA . TYR B 1 59 ? -8.641 8.008 17.516 1 97.38 59 TYR B CA 1
ATOM 3171 C C . TYR B 1 59 ? -9.078 9.164 16.625 1 97.38 59 TYR B C 1
ATOM 3173 O O . TYR B 1 59 ? -8.266 10.031 16.281 1 97.38 59 TYR B O 1
ATOM 3181 N N . ILE B 1 60 ? -10.344 9.133 16.25 1 98.19 60 ILE B N 1
ATOM 3182 C CA . ILE B 1 60 ? -10.938 10.25 15.523 1 98.19 60 ILE B CA 1
ATOM 3183 C C . ILE B 1 60 ? -11.953 10.961 16.406 1 98.19 60 ILE B C 1
ATOM 3185 O O . ILE B 1 60 ? -12.852 10.328 16.969 1 98.19 60 ILE B O 1
ATOM 3189 N N . ARG B 1 61 ? -11.789 12.227 16.531 1 98 61 ARG B N 1
ATOM 3190 C CA . ARG B 1 61 ? -12.75 13.078 17.219 1 98 61 ARG B CA 1
ATOM 3191 C C . ARG B 1 61 ? -13.523 13.945 16.234 1 98 61 ARG B C 1
ATOM 3193 O O . ARG B 1 61 ? -12.922 14.562 15.352 1 98 61 ARG B O 1
ATOM 3200 N N . TYR B 1 62 ? -14.812 13.953 16.406 1 98 62 TYR B N 1
ATOM 3201 C CA . TYR B 1 62 ? -15.672 14.719 15.508 1 98 62 TYR B CA 1
ATOM 3202 C C . TYR B 1 62 ? -16.25 15.938 16.219 1 98 62 TYR B C 1
ATOM 3204 O O . TYR B 1 62 ? -16.344 15.961 17.438 1 98 62 TYR B O 1
ATOM 3212 N N . GLY B 1 63 ? -16.562 16.906 15.43 1 98.19 63 GLY B N 1
ATOM 3213 C CA . GLY B 1 63 ? -17.188 18.141 15.914 1 98.19 63 GLY B CA 1
ATOM 3214 C C . GLY B 1 63 ? -17.75 19 14.797 1 98.19 63 GLY B C 1
ATOM 3215 O O . GLY B 1 63 ? -17.891 18.531 13.664 1 98.19 63 GLY B O 1
ATOM 3216 N N . TRP B 1 64 ? -18.172 20.172 15.219 1 98.5 64 TRP B N 1
ATOM 3217 C CA . TRP B 1 64 ? -18.719 21.156 14.297 1 98.5 64 TRP B CA 1
ATOM 3218 C C . TRP B 1 64 ? -18.047 22.516 14.5 1 98.5 64 TRP B C 1
ATOM 3220 O O . TRP B 1 64 ? -18 23.016 15.625 1 98.5 64 TRP B O 1
ATOM 3230 N N . LEU B 1 65 ? -17.484 23.047 13.445 1 98.56 65 LEU B N 1
ATOM 3231 C CA . LEU B 1 65 ? -16.875 24.375 13.461 1 98.56 65 LEU B CA 1
ATOM 3232 C C . LEU B 1 65 ? -17.812 25.406 12.867 1 98.56 65 LEU B C 1
ATOM 3234 O O . LEU B 1 65 ? -18.312 25.234 11.75 1 98.56 65 LEU B O 1
ATOM 3238 N N . SER B 1 66 ? -18.094 26.469 13.648 1 98.06 66 SER B N 1
ATOM 3239 C CA . SER B 1 66 ? -18.922 27.594 13.188 1 98.06 66 SER B CA 1
ATOM 3240 C C . SER B 1 66 ? -18.078 28.828 12.93 1 98.06 66 SER B C 1
ATOM 3242 O O . SER B 1 66 ? -17.297 29.25 13.789 1 98.06 66 SER B O 1
ATOM 3244 N N . PHE B 1 67 ? -18.234 29.312 11.781 1 97.69 67 PHE B N 1
ATOM 3245 C CA . PHE B 1 67 ? -17.578 30.562 11.391 1 97.69 67 PHE B CA 1
ATOM 3246 C C . PHE B 1 67 ? -18.594 31.672 11.148 1 97.69 67 PHE B C 1
ATOM 3248 O O . PHE B 1 67 ? -19.516 31.5 10.359 1 97.69 67 PHE B O 1
ATOM 3255 N N . ASN B 1 68 ? -18.422 32.781 11.844 1 95.5 68 ASN B N 1
ATOM 3256 C CA . ASN B 1 68 ? -19.25 33.969 11.664 1 95.5 68 ASN B CA 1
ATOM 3257 C C . ASN B 1 68 ? -18.594 34.969 10.742 1 95.5 68 ASN B C 1
ATOM 3259 O O . ASN B 1 68 ? -17.578 35.594 11.102 1 95.5 68 ASN B O 1
ATOM 3263 N N . ASN B 1 69 ? -19.172 35.219 9.672 1 89.88 69 ASN B N 1
ATOM 3264 C CA . ASN B 1 69 ? -18.594 36.094 8.648 1 89.88 69 ASN B CA 1
ATOM 3265 C C . ASN B 1 69 ? -18.641 37.562 9.078 1 89.88 69 ASN B C 1
ATOM 3267 O O . ASN B 1 69 ? -17.828 38.344 8.617 1 89.88 69 ASN B O 1
ATOM 3271 N N . ARG B 1 70 ? -19.562 37.844 9.883 1 90.44 70 ARG B N 1
ATOM 3272 C CA . ARG B 1 70 ? -19.734 39.25 10.297 1 90.44 70 ARG B CA 1
ATOM 3273 C C . ARG B 1 70 ? -18.75 39.625 11.398 1 90.44 70 ARG B C 1
ATOM 3275 O O . ARG B 1 70 ? -18.078 40.656 11.312 1 90.44 70 ARG B O 1
ATOM 3282 N N . THR B 1 71 ? -18.625 38.812 12.344 1 91.94 71 THR B N 1
ATOM 3283 C CA . THR B 1 71 ? -17.781 39.125 13.5 1 91.94 71 THR B CA 1
ATOM 3284 C C . THR B 1 71 ? -16.406 38.469 13.352 1 91.94 71 THR B C 1
ATOM 3286 O O . THR B 1 71 ? -15.516 38.719 14.172 1 91.94 71 THR B O 1
ATOM 3289 N N . LEU B 1 72 ? -16.234 37.594 12.359 1 91.81 72 LEU B N 1
ATOM 3290 C CA . LEU B 1 72 ? -14.992 36.844 12.156 1 91.81 72 LEU B CA 1
ATOM 3291 C C . LEU B 1 72 ? -14.633 36.031 13.398 1 91.81 72 LEU B C 1
ATOM 3293 O O . LEU B 1 72 ? -13.5 36.094 13.875 1 91.81 72 LEU B O 1
ATOM 3297 N N . SER B 1 73 ? -15.594 35.438 13.945 1 94.69 73 SER B N 1
ATOM 3298 C CA . SER B 1 73 ? -15.398 34.594 15.125 1 94.69 73 SER B CA 1
ATOM 3299 C C . SER B 1 73 ? -15.602 33.125 14.797 1 94.69 73 SER B C 1
ATOM 3301 O O . SER B 1 73 ? -16.344 32.781 13.867 1 94.69 73 SER B O 1
ATOM 3303 N N . ILE B 1 74 ? -14.914 32.312 15.578 1 96.69 74 ILE B N 1
ATOM 3304 C CA . ILE B 1 74 ? -14.945 30.875 15.375 1 96.69 74 ILE B CA 1
ATOM 3305 C C . ILE B 1 74 ? -15.297 30.172 16.688 1 96.69 74 ILE B C 1
ATOM 3307 O O . ILE B 1 74 ? -14.836 30.578 17.75 1 96.69 74 ILE B O 1
ATOM 3311 N N . SER B 1 75 ? -16.156 29.203 16.562 1 96.12 75 SER B N 1
ATOM 3312 C CA . SER B 1 75 ? -16.438 28.328 17.688 1 96.12 75 SER B CA 1
ATOM 3313 C C . SER B 1 75 ? -16.5 26.875 17.25 1 96.12 75 SER B C 1
ATOM 3315 O O . SER B 1 75 ? -16.828 26.578 16.094 1 96.12 75 SER B O 1
ATOM 3317 N N . ILE B 1 76 ? -16.125 25.984 18.141 1 97.5 76 ILE B N 1
ATOM 3318 C CA . ILE B 1 76 ? -16.172 24.547 17.859 1 97.5 76 ILE B CA 1
ATOM 3319 C C . ILE B 1 76 ? -16.984 23.844 18.922 1 97.5 76 ILE B C 1
ATOM 3321 O O . ILE B 1 76 ? -16.781 24.062 20.125 1 97.5 76 ILE B O 1
ATOM 3325 N N . LYS B 1 77 ? -17.938 23.031 18.469 1 97.5 77 LYS B N 1
ATOM 3326 C CA . LYS B 1 77 ? -18.688 22.125 19.328 1 97.5 77 LYS B CA 1
ATOM 3327 C C . LYS B 1 77 ? -18.328 20.672 19.047 1 97.5 77 LYS B C 1
ATOM 3329 O O . LYS B 1 77 ? -18.531 20.188 17.922 1 97.5 77 LYS B O 1
ATOM 3334 N N . TRP B 1 78 ? -17.891 20.031 20.047 1 97.25 78 TRP B N 1
ATOM 3335 C CA . TRP B 1 78 ? -17.453 18.641 19.859 1 97.25 78 TRP B CA 1
ATOM 3336 C C . TRP B 1 78 ? -18.625 17.672 20.031 1 97.25 78 TRP B C 1
ATOM 3338 O O . TRP B 1 78 ? -19.516 17.906 20.859 1 97.25 78 TRP B O 1
ATOM 3348 N N . GLU B 1 79 ? -18.578 16.625 19.266 1 96.25 79 GLU B N 1
ATOM 3349 C CA . GLU B 1 79 ? -19.625 15.594 19.344 1 96.25 79 GLU B CA 1
ATOM 3350 C C . GLU B 1 79 ? -19.406 14.695 20.562 1 96.25 79 GLU B C 1
ATOM 3352 O O . GLU B 1 79 ? -20.359 14.102 21.078 1 96.25 79 GLU B O 1
ATOM 3357 N N . GLN B 1 80 ? -18.203 14.578 21 1 93.56 80 GLN B N 1
ATOM 3358 C CA . GLN B 1 80 ? -17.859 13.719 22.125 1 93.56 80 GLN B CA 1
ATOM 3359 C C . GLN B 1 80 ? -16.688 14.289 22.906 1 93.56 80 GLN B C 1
ATOM 3361 O O . GLN B 1 80 ? -15.969 15.164 22.422 1 93.56 80 GLN B O 1
ATOM 3366 N N . ASP B 1 81 ? -16.609 13.703 24.109 1 91.94 81 ASP B N 1
ATOM 3367 C CA . ASP B 1 81 ? -15.383 14 24.844 1 91.94 81 ASP B CA 1
ATOM 3368 C C . ASP B 1 81 ? -14.18 13.344 24.188 1 91.94 81 ASP B C 1
ATOM 3370 O O . ASP B 1 81 ? -14.312 12.352 23.469 1 91.94 81 ASP B O 1
ATOM 3374 N N . ASP B 1 82 ? -13.016 13.961 24.391 1 88.56 82 ASP B N 1
ATOM 3375 C CA . ASP B 1 82 ? -11.82 13.453 23.734 1 88.56 82 ASP B CA 1
ATOM 3376 C C . ASP B 1 82 ? -11.555 12 24.109 1 88.56 82 ASP B C 1
ATOM 3378 O O . ASP B 1 82 ? -11.148 11.195 23.266 1 88.56 82 ASP B O 1
ATOM 3382 N N . VAL B 1 83 ? -11.922 11.586 25.359 1 90.06 83 VAL B N 1
ATOM 3383 C CA . VAL B 1 83 ? -11.68 10.227 25.844 1 90.06 83 VAL B CA 1
ATOM 3384 C C . VAL B 1 83 ? -12.672 9.266 25.172 1 90.06 83 VAL B C 1
ATOM 3386 O O . VAL B 1 83 ? -12.469 8.055 25.203 1 90.06 83 VAL B O 1
ATOM 3389 N N . ASP B 1 84 ? -13.727 9.836 24.562 1 93.38 84 ASP B N 1
ATOM 3390 C CA . ASP B 1 84 ? -14.742 9.023 23.906 1 93.38 84 ASP B CA 1
ATOM 3391 C C . ASP B 1 84 ? -14.609 9.094 22.391 1 93.38 84 ASP B C 1
ATOM 3393 O O . ASP B 1 84 ? -15.547 8.773 21.656 1 93.38 84 ASP B O 1
ATOM 3397 N N . ALA B 1 85 ? -13.414 9.586 21.969 1 95.38 85 ALA B N 1
ATOM 3398 C CA . ALA B 1 85 ? -13.156 9.633 20.531 1 95.38 85 ALA B CA 1
ATOM 3399 C C . ALA B 1 85 ? -13.281 8.242 19.906 1 95.38 85 ALA B C 1
ATOM 3401 O O . ALA B 1 85 ? -13.141 7.23 20.609 1 95.38 85 ALA B O 1
ATOM 3402 N N . VAL B 1 86 ? -13.594 8.195 18.656 1 96.88 86 VAL B N 1
ATOM 3403 C CA . VAL B 1 86 ? -13.828 6.941 17.938 1 96.88 86 VAL B CA 1
ATOM 3404 C C . VAL B 1 86 ? -12.492 6.234 17.688 1 96.88 86 VAL B C 1
ATOM 3406 O O . VAL B 1 86 ? -11.594 6.797 17.062 1 96.88 86 VAL B O 1
ATOM 3409 N N . GLU B 1 87 ? -12.445 5.02 18.172 1 95.88 87 GLU B N 1
ATOM 3410 C CA . GLU B 1 87 ? -11.227 4.23 17.984 1 95.88 87 GLU B CA 1
ATOM 3411 C C . GLU B 1 87 ? -11.219 3.523 16.625 1 95.88 87 GLU B C 1
ATOM 3413 O O . GLU B 1 87 ? -12.211 2.891 16.25 1 95.88 87 GLU B O 1
ATOM 3418 N N . ILE B 1 88 ? -10.203 3.693 15.906 1 96.56 88 ILE B N 1
ATOM 3419 C CA . ILE B 1 88 ? -9.984 2.947 14.672 1 96.56 88 ILE B CA 1
ATOM 3420 C C . ILE B 1 88 ? -8.75 2.061 14.82 1 96.56 88 ILE B C 1
ATOM 3422 O O . ILE B 1 88 ? -7.738 2.479 15.391 1 96.56 88 ILE B O 1
ATOM 3426 N N . VAL B 1 89 ? -8.82 0.823 14.297 1 96.38 89 VAL B N 1
ATOM 3427 C CA . VAL B 1 89 ? -7.793 -0.178 14.555 1 96.38 89 VAL B CA 1
ATOM 3428 C C . VAL B 1 89 ? -7.316 -0.779 13.234 1 96.38 89 VAL B C 1
ATOM 3430 O O . VAL B 1 89 ? -8.094 -0.91 12.289 1 96.38 89 VAL B O 1
ATOM 3433 N N . SER B 1 90 ? -6.066 -1.093 13.172 1 97.44 90 SER B N 1
ATOM 3434 C CA . SER B 1 90 ? -5.48 -1.789 12.031 1 97.44 90 SER B CA 1
ATOM 3435 C C . SER B 1 90 ? -4.434 -2.803 12.477 1 97.44 90 SER B C 1
ATOM 3437 O O . SER B 1 90 ? -3.838 -2.656 13.547 1 97.44 90 SER B O 1
ATOM 3439 N N . GLY B 1 91 ? -4.223 -3.836 11.703 1 97.31 91 GLY B N 1
ATOM 3440 C CA . GLY B 1 91 ? -3.172 -4.812 11.953 1 97.31 91 GLY B CA 1
ATOM 3441 C C . GLY B 1 91 ? -1.877 -4.492 11.227 1 97.31 91 GLY B C 1
ATOM 3442 O O . GLY B 1 91 ? -0.865 -5.168 11.43 1 97.31 91 GLY B O 1
ATOM 3443 N N . TYR B 1 92 ? -1.877 -3.488 10.383 1 98.38 92 TYR B N 1
ATOM 3444 C CA . TYR B 1 92 ? -0.686 -3.156 9.609 1 98.38 92 TYR B CA 1
ATOM 3445 C C . TYR B 1 92 ? 0.355 -2.465 10.477 1 98.38 92 TYR B C 1
ATOM 3447 O O . TYR B 1 92 ? 0.018 -1.603 11.297 1 98.38 92 TYR B O 1
ATOM 3455 N N . SER B 1 93 ? 1.567 -2.879 10.344 1 97.5 93 SER B N 1
ATOM 3456 C CA . SER B 1 93 ? 2.689 -2.215 11 1 97.5 93 SER B CA 1
ATOM 3457 C C . SER B 1 93 ? 3.969 -2.355 10.18 1 97.5 93 SER B C 1
ATOM 3459 O O . SER B 1 93 ? 4.031 -3.158 9.242 1 97.5 93 SER B O 1
ATOM 3461 N N . ASN B 1 94 ? 4.871 -1.535 10.359 1 97.81 94 ASN B N 1
ATOM 3462 C CA . ASN B 1 94 ? 6.254 -1.619 9.906 1 97.81 94 ASN B CA 1
ATOM 3463 C C . ASN B 1 94 ? 7.234 -1.549 11.07 1 97.81 94 ASN B C 1
ATOM 3465 O O . ASN B 1 94 ? 7.293 -0.54 11.773 1 97.81 94 ASN B O 1
ATOM 3469 N N . HIS B 1 95 ? 7.887 -2.65 11.305 1 96.19 95 HIS B N 1
ATOM 3470 C CA . HIS B 1 95 ? 8.805 -2.809 12.43 1 96.19 95 HIS B CA 1
ATOM 3471 C C . HIS B 1 95 ? 8.109 -2.51 13.75 1 96.19 95 HIS B C 1
ATOM 3473 O O . HIS B 1 95 ? 8.672 -1.822 14.609 1 96.19 95 HIS B O 1
ATOM 3479 N N . GLY B 1 96 ? 6.91 -2.893 13.828 1 94.75 96 GLY B N 1
ATOM 3480 C CA . GLY B 1 96 ? 6.195 -2.889 15.094 1 94.75 96 GLY B CA 1
ATOM 3481 C C . GLY B 1 96 ? 5.473 -1.584 15.367 1 94.75 96 GLY B C 1
ATOM 3482 O O . GLY B 1 96 ? 4.98 -1.362 16.484 1 94.75 96 GLY B O 1
ATOM 3483 N N . ARG B 1 97 ? 5.402 -0.691 14.422 1 96.75 97 ARG B N 1
ATOM 3484 C CA . ARG B 1 97 ? 4.715 0.584 14.594 1 96.75 97 ARG B CA 1
ATOM 3485 C C . ARG B 1 97 ? 3.686 0.808 13.492 1 96.75 97 ARG B C 1
ATOM 3487 O O . ARG B 1 97 ? 3.928 0.468 12.336 1 96.75 97 ARG B O 1
ATOM 3494 N N . GLY B 1 98 ? 2.529 1.279 13.922 1 97.88 98 GLY B N 1
ATOM 3495 C CA . GLY B 1 98 ? 1.442 1.543 12.992 1 97.88 98 GLY B CA 1
ATOM 3496 C C . GLY B 1 98 ? 0.365 2.439 13.57 1 97.88 98 GLY B C 1
ATOM 3497 O O . GLY B 1 98 ? 0.353 2.707 14.773 1 97.88 98 GLY B O 1
ATOM 3498 N N . MET B 1 99 ? -0.427 3.006 12.695 1 98.31 99 MET B N 1
ATOM 3499 C CA . MET B 1 99 ? -1.581 3.834 13.031 1 98.31 99 MET B CA 1
ATOM 3500 C C . MET B 1 99 ? -1.142 5.141 13.688 1 98.31 99 MET B C 1
ATOM 3502 O O . MET B 1 99 ? -1.804 5.641 14.594 1 98.31 99 MET B O 1
ATOM 3506 N N . GLU B 1 100 ? -0.007 5.656 13.336 1 98.31 100 GLU B N 1
ATOM 3507 C CA . GLU B 1 100 ? 0.445 6.988 13.727 1 98.31 100 GLU B CA 1
ATOM 3508 C C . GLU B 1 100 ? 0.056 8.031 12.68 1 98.31 100 GLU B C 1
ATOM 3510 O O . GLU B 1 100 ? 0.874 8.406 11.836 1 98.31 100 GLU B O 1
ATOM 3515 N N . MET B 1 101 ? -1.166 8.508 12.797 1 98.75 101 MET B N 1
ATOM 3516 C CA . MET B 1 101 ? -1.794 9.266 11.719 1 98.75 101 MET B CA 1
ATOM 3517 C C . MET B 1 101 ? -1.429 10.742 11.805 1 98.75 101 MET B C 1
ATOM 3519 O O . MET B 1 101 ? -1.694 11.391 12.82 1 98.75 101 MET B O 1
ATOM 3523 N N . SER B 1 102 ? -0.904 11.266 10.68 1 98.62 102 SER B N 1
ATOM 3524 C CA . SER B 1 102 ? -0.321 12.602 10.711 1 98.62 102 SER B CA 1
ATOM 3525 C C . SER B 1 102 ? -1.229 13.617 10.023 1 98.62 102 SER B C 1
ATOM 3527 O O . SER B 1 102 ? -1.057 14.828 10.188 1 98.62 102 SER B O 1
ATOM 3529 N N . GLU B 1 103 ? -2.119 13.18 9.211 1 98.88 103 GLU B N 1
ATOM 3530 C CA . GLU B 1 103 ? -2.975 14.102 8.469 1 98.88 103 GLU B CA 1
ATOM 3531 C C . GLU B 1 103 ? -4.27 13.422 8.031 1 98.88 103 GLU B C 1
ATOM 3533 O O . GLU B 1 103 ? -4.336 12.195 7.957 1 98.88 103 GLU B O 1
ATOM 3538 N N . MET B 1 104 ? -5.27 14.219 7.777 1 98.88 104 MET B N 1
ATOM 3539 C CA . MET B 1 104 ? -6.578 13.805 7.281 1 98.88 104 MET B CA 1
ATOM 3540 C C . MET B 1 104 ? -7.051 14.727 6.16 1 98.88 104 MET B C 1
ATOM 3542 O O . MET B 1 104 ? -6.898 15.945 6.25 1 98.88 104 MET B O 1
ATOM 3546 N N . VAL B 1 105 ? -7.609 14.172 5.047 1 98.88 105 VAL B N 1
ATOM 3547 C CA . VAL B 1 105 ? -8.109 14.992 3.945 1 98.88 105 VAL B CA 1
ATOM 3548 C C . VAL B 1 105 ? -9.328 14.328 3.318 1 98.88 105 VAL B C 1
ATOM 3550 O O . VAL B 1 105 ? -9.523 13.117 3.447 1 98.88 105 VAL B O 1
ATOM 3553 N N . VAL B 1 106 ? -10.141 15.133 2.756 1 98.75 106 VAL B N 1
ATOM 3554 C CA . VAL B 1 106 ? -11.18 14.648 1.85 1 98.75 106 VAL B CA 1
ATOM 3555 C C . VAL B 1 106 ? -10.656 14.672 0.413 1 98.75 106 VAL B C 1
ATOM 3557 O O . VAL B 1 106 ? -10.258 15.727 -0.09 1 98.75 106 VAL B O 1
ATOM 3560 N N . PHE B 1 107 ? -10.609 13.539 -0.245 1 98.81 107 PHE B N 1
ATOM 3561 C CA . PHE B 1 107 ? -10.117 13.375 -1.608 1 98.81 107 PHE B CA 1
ATOM 3562 C C . PHE B 1 107 ? -11.039 12.469 -2.41 1 98.81 107 PHE B C 1
ATOM 3564 O O . PHE B 1 107 ? -11.266 11.312 -2.035 1 98.81 107 PHE B O 1
ATOM 3571 N N . ASP B 1 108 ? -11.648 12.992 -3.498 1 98.31 108 ASP B N 1
ATOM 3572 C CA . ASP B 1 108 ? -12.5 12.219 -4.398 1 98.31 108 ASP B CA 1
ATOM 3573 C C . ASP B 1 108 ? -13.672 11.594 -3.645 1 98.31 108 ASP B C 1
ATOM 3575 O O . ASP B 1 108 ? -13.984 10.414 -3.842 1 98.31 108 ASP B O 1
ATOM 3579 N N . GLY B 1 109 ? -14.195 12.336 -2.723 1 97.81 109 GLY B N 1
ATOM 3580 C CA . GLY B 1 109 ? -15.375 11.914 -1.983 1 97.81 109 GLY B CA 1
ATOM 3581 C C . GLY B 1 109 ? -15.062 10.953 -0.857 1 97.81 109 GLY B C 1
ATOM 3582 O O . GLY B 1 109 ? -15.969 10.352 -0.277 1 97.81 109 GLY B O 1
ATOM 3583 N N . LYS B 1 110 ? -13.789 10.766 -0.521 1 97.94 110 LYS B N 1
ATOM 3584 C CA . LYS B 1 110 ? -13.352 9.828 0.513 1 97.94 110 LYS B CA 1
ATOM 3585 C C . LYS B 1 110 ? -12.531 10.547 1.584 1 97.94 110 LYS B C 1
ATOM 3587 O O . LYS B 1 110 ? -11.82 11.508 1.291 1 97.94 110 LYS B O 1
ATOM 3592 N N . VAL B 1 111 ? -12.664 10.086 2.85 1 98.75 111 VAL B N 1
ATOM 3593 C CA . VAL B 1 111 ? -11.805 10.562 3.926 1 98.75 111 VAL B CA 1
ATOM 3594 C C . VAL B 1 111 ? -10.539 9.719 3.992 1 98.75 111 VAL B C 1
ATOM 3596 O O . VAL B 1 111 ? -10.602 8.5 4.18 1 98.75 111 VAL B O 1
ATOM 3599 N N . LEU B 1 112 ? -9.414 10.344 3.789 1 98.88 112 LEU B N 1
ATOM 3600 C CA . LEU B 1 112 ? -8.125 9.656 3.799 1 98.88 112 LEU B CA 1
ATOM 3601 C C . LEU B 1 112 ? -7.285 10.094 4.992 1 98.88 112 LEU B C 1
ATOM 3603 O O . LEU B 1 112 ? -7.379 11.242 5.434 1 98.88 112 LEU B O 1
ATOM 3607 N N . VAL B 1 113 ? -6.523 9.203 5.508 1 98.88 113 VAL B N 1
ATOM 3608 C CA . VAL B 1 113 ? -5.535 9.484 6.543 1 98.88 113 VAL B CA 1
ATOM 3609 C C . VAL B 1 113 ? -4.203 8.844 6.18 1 98.88 113 VAL B C 1
ATOM 3611 O O . VAL B 1 113 ? -4.16 7.867 5.426 1 98.88 113 VAL B O 1
ATOM 3614 N N . VAL B 1 114 ? -3.094 9.375 6.652 1 98.94 114 VAL B N 1
ATOM 3615 C CA . VAL B 1 114 ? -1.784 8.836 6.293 1 98.94 114 VAL B CA 1
ATOM 3616 C C . VAL B 1 114 ? -1.007 8.477 7.559 1 98.94 114 VAL B C 1
ATOM 3618 O O . VAL B 1 114 ? -1.001 9.242 8.523 1 98.94 114 VAL B O 1
ATOM 3621 N N . ASP B 1 115 ? -0.443 7.293 7.574 1 98.75 115 ASP B N 1
ATOM 3622 C CA . ASP B 1 115 ? 0.396 6.777 8.656 1 98.75 115 ASP B CA 1
ATOM 3623 C C . ASP B 1 115 ? 1.864 7.129 8.422 1 98.75 115 ASP B C 1
ATOM 3625 O O . ASP B 1 115 ? 2.453 6.723 7.418 1 98.75 115 ASP B O 1
ATOM 3629 N N . ASP B 1 116 ? 2.52 7.824 9.344 1 98.06 116 ASP B N 1
ATOM 3630 C CA . ASP B 1 116 ? 3.869 8.328 9.109 1 98.06 116 ASP B CA 1
ATOM 3631 C C . ASP B 1 116 ? 4.914 7.262 9.445 1 98.06 116 ASP B C 1
ATOM 3633 O O . ASP B 1 116 ? 6.113 7.555 9.484 1 98.06 116 ASP B O 1
ATOM 3637 N N . ARG B 1 117 ? 4.48 6.016 9.719 1 98.06 117 ARG B N 1
ATOM 3638 C CA . ARG B 1 117 ? 5.398 4.902 9.961 1 98.06 117 ARG B CA 1
ATOM 3639 C C . ARG B 1 117 ? 5.367 3.91 8.805 1 98.06 117 ARG B C 1
ATOM 3641 O O . ARG B 1 117 ? 6.402 3.615 8.203 1 98.06 117 ARG B O 1
ATOM 3648 N N . THR B 1 118 ? 4.188 3.5 8.492 1 98.5 118 THR B N 1
ATOM 3649 C CA . THR B 1 118 ? 4.047 2.494 7.445 1 98.5 118 THR B CA 1
ATOM 3650 C C . THR B 1 118 ? 4.051 3.145 6.066 1 98.5 118 THR B C 1
ATOM 3652 O O . THR B 1 118 ? 4.348 2.488 5.066 1 98.5 118 THR B O 1
ATOM 3655 N N . GLY B 1 119 ? 3.691 4.391 5.992 1 98.81 119 GLY B N 1
ATOM 3656 C CA . GLY B 1 119 ? 3.523 5.047 4.707 1 98.81 119 GLY B CA 1
ATOM 3657 C C . GLY B 1 119 ? 2.207 4.707 4.031 1 98.81 119 GLY B C 1
ATOM 3658 O O . GLY B 1 119 ? 1.964 5.109 2.893 1 98.81 119 GLY B O 1
ATOM 3659 N N . ILE B 1 120 ? 1.325 4.023 4.723 1 98.94 120 ILE B N 1
ATOM 3660 C CA . ILE B 1 120 ? 0.041 3.643 4.145 1 98.94 120 ILE B CA 1
ATOM 3661 C C . ILE B 1 120 ? -0.936 4.812 4.246 1 98.94 120 ILE B C 1
ATOM 3663 O O . ILE B 1 120 ? -1.03 5.461 5.289 1 98.94 120 ILE B O 1
ATOM 3667 N N . VAL B 1 121 ? -1.557 5.16 3.145 1 98.94 121 VAL B N 1
ATOM 3668 C CA . VAL B 1 121 ? -2.742 6.008 3.117 1 98.94 121 VAL B CA 1
ATOM 3669 C C . VAL B 1 121 ? -4 5.145 3.211 1 98.94 121 VAL B C 1
ATOM 3671 O O . VAL B 1 121 ? -4.195 4.234 2.404 1 98.94 121 VAL B O 1
ATOM 3674 N N . TYR B 1 122 ? -4.82 5.461 4.203 1 98.88 122 TYR B N 1
ATOM 3675 C CA . TYR B 1 122 ? -6.02 4.668 4.445 1 98.88 122 TYR B CA 1
ATOM 3676 C C . TYR B 1 122 ? -7.273 5.438 4.039 1 98.88 122 TYR B C 1
ATOM 3678 O O . TYR B 1 122 ? -7.309 6.668 4.133 1 98.88 122 TYR B O 1
ATOM 3686 N N . HIS B 1 123 ? -8.273 4.656 3.641 1 98.38 123 HIS B N 1
ATOM 3687 C CA . HIS B 1 123 ? -9.648 5.133 3.594 1 98.38 123 HIS B CA 1
ATOM 3688 C C . HIS B 1 123 ? -10.352 4.926 4.934 1 98.38 123 HIS B C 1
ATOM 3690 O O . HIS B 1 123 ? -10.359 3.814 5.469 1 98.38 123 HIS B O 1
ATOM 3696 N N . VAL B 1 124 ? -10.852 5.992 5.41 1 98.38 124 VAL B N 1
ATOM 3697 C CA . VAL B 1 124 ? -11.703 5.859 6.582 1 98.38 124 VAL B CA 1
ATOM 3698 C C . VAL B 1 124 ? -13.133 5.547 6.148 1 98.38 124 VAL B C 1
ATOM 3700 O O . VAL B 1 124 ? -13.758 6.328 5.43 1 98.38 124 VAL B O 1
ATOM 3703 N N . ILE B 1 125 ? -13.656 4.469 6.531 1 96.56 125 ILE B N 1
ATOM 3704 C CA . ILE B 1 125 ? -14.992 4.004 6.195 1 96.56 125 ILE B CA 1
ATOM 3705 C C . ILE B 1 125 ? -15.789 3.734 7.473 1 96.56 125 ILE B C 1
ATOM 3707 O O . ILE B 1 125 ? -15.727 2.635 8.031 1 96.56 125 ILE B O 1
ATOM 3711 N N . GLY B 1 126 ? -16.578 4.703 7.844 1 92.88 126 GLY B N 1
ATOM 3712 C CA . GLY B 1 126 ? -17.203 4.59 9.148 1 92.88 126 GLY B CA 1
ATOM 3713 C C . GLY B 1 126 ? -16.203 4.531 10.289 1 92.88 126 GLY B C 1
ATOM 3714 O O . GLY B 1 126 ? -15.398 5.441 10.461 1 92.88 126 GLY B O 1
ATOM 3715 N N . ASN B 1 127 ? -16.203 3.418 11 1 93.69 127 ASN B N 1
ATOM 3716 C CA . ASN B 1 127 ? -15.289 3.252 12.125 1 93.69 127 ASN B CA 1
ATOM 3717 C C . ASN B 1 127 ? -14.18 2.256 11.797 1 93.69 127 ASN B C 1
ATOM 3719 O O . ASN B 1 127 ? -13.586 1.668 12.703 1 93.69 127 ASN B O 1
ATOM 3723 N N . ARG B 1 128 ? -14.023 2.057 10.539 1 95.94 128 ARG B N 1
ATOM 3724 C CA . ARG B 1 128 ? -12.961 1.169 10.078 1 95.94 128 ARG B CA 1
ATOM 3725 C C . ARG B 1 128 ? -12.039 1.88 9.094 1 95.94 128 ARG B C 1
ATOM 3727 O O . ARG B 1 128 ? -12.344 2.986 8.641 1 95.94 128 ARG B O 1
ATOM 3734 N N . ILE B 1 129 ? -10.938 1.227 8.891 1 97.44 129 ILE B N 1
ATOM 3735 C CA . ILE B 1 129 ? -10.031 1.776 7.891 1 97.44 129 ILE B CA 1
ATOM 3736 C C . ILE B 1 129 ? -9.602 0.676 6.922 1 97.44 129 ILE B C 1
ATOM 3738 O O . ILE B 1 129 ? -9.477 -0.488 7.312 1 97.44 129 ILE B O 1
ATOM 3742 N N . ALA B 1 130 ? -9.445 1.012 5.742 1 98.38 130 ALA B N 1
ATOM 3743 C CA . ALA B 1 130 ? -8.945 0.131 4.688 1 98.38 130 ALA B CA 1
ATOM 3744 C C . ALA B 1 130 ? -7.695 0.71 4.031 1 98.38 130 ALA B C 1
ATOM 3746 O O . ALA B 1 130 ? -7.668 1.889 3.668 1 98.38 130 ALA B O 1
ATOM 3747 N N . PRO B 1 131 ? -6.617 -0.124 3.887 1 98.81 131 PRO B N 1
ATOM 3748 C CA . PRO B 1 131 ? -5.449 0.396 3.172 1 98.81 131 PRO B CA 1
ATOM 3749 C C . PRO B 1 131 ? -5.742 0.7 1.705 1 98.81 131 PRO B C 1
ATOM 3751 O O . PRO B 1 131 ? -6.438 -0.069 1.038 1 98.81 131 PRO B O 1
ATOM 3754 N N . TRP B 1 132 ? -5.227 1.853 1.206 1 98.69 132 TRP B N 1
ATOM 3755 C CA . TRP B 1 132 ? -5.512 2.27 -0.164 1 98.69 132 TRP B CA 1
ATOM 3756 C C . TRP B 1 132 ? -4.23 2.324 -0.991 1 98.69 132 TRP B C 1
ATOM 3758 O O . TRP B 1 132 ? -4.113 1.646 -2.014 1 98.69 132 TRP B O 1
ATOM 3768 N N . VAL B 1 133 ? -3.279 3.041 -0.495 1 98.75 133 VAL B N 1
ATOM 3769 C CA . VAL B 1 133 ? -1.985 3.213 -1.147 1 98.75 133 VAL B CA 1
ATOM 3770 C C . VAL B 1 133 ? -0.864 3.061 -0.122 1 98.75 133 VAL B C 1
ATOM 3772 O O . VAL B 1 133 ? -1.046 3.371 1.058 1 98.75 133 VAL B O 1
ATOM 3775 N N . ILE B 1 134 ? 0.253 2.531 -0.583 1 98.88 134 ILE B N 1
ATOM 3776 C CA . ILE B 1 134 ? 1.438 2.467 0.265 1 98.88 134 ILE B CA 1
ATOM 3777 C C . ILE B 1 134 ? 2.578 3.254 -0.379 1 98.88 134 ILE B C 1
ATOM 3779 O O . ILE B 1 134 ? 2.828 3.127 -1.58 1 98.88 134 ILE B O 1
ATOM 3783 N N . LEU B 1 135 ? 3.197 4.098 0.371 1 98.88 135 LEU B N 1
ATOM 3784 C CA . LEU B 1 135 ? 4.242 4.988 -0.123 1 98.88 135 LEU B CA 1
ATOM 3785 C C . LEU B 1 135 ? 5.602 4.594 0.437 1 98.88 135 LEU B C 1
ATOM 3787 O O . LEU B 1 135 ? 5.805 4.602 1.653 1 98.88 135 LEU B O 1
ATOM 3791 N N . SER B 1 136 ? 6.504 4.293 -0.43 1 98.44 136 SER B N 1
ATOM 3792 C CA . SER B 1 136 ? 7.895 4.039 -0.058 1 98.44 136 SER B CA 1
ATOM 3793 C C . SER B 1 136 ? 8.664 5.344 0.114 1 98.44 136 SER B C 1
ATOM 3795 O O . SER B 1 136 ? 8.422 6.312 -0.611 1 98.44 136 SER B O 1
ATOM 3797 N N . ASP B 1 137 ? 9.633 5.348 1.021 1 98.25 137 ASP B N 1
ATOM 3798 C CA . ASP B 1 137 ? 10.398 6.547 1.318 1 98.25 137 ASP B CA 1
ATOM 3799 C C . ASP B 1 137 ? 11.289 6.938 0.137 1 98.25 137 ASP B C 1
ATOM 3801 O O . ASP B 1 137 ? 11.492 6.141 -0.781 1 98.25 137 ASP B O 1
ATOM 3805 N N . GLY B 1 138 ? 11.695 8.195 0.121 1 97.88 138 GLY B N 1
ATOM 3806 C CA . GLY B 1 138 ? 12.617 8.688 -0.892 1 97.88 138 GLY B CA 1
ATOM 3807 C C . GLY B 1 138 ? 12.055 8.609 -2.299 1 97.88 138 GLY B C 1
ATOM 3808 O O . GLY B 1 138 ? 10.945 9.078 -2.555 1 97.88 138 GLY B O 1
ATOM 3809 N N . ASP B 1 139 ? 12.828 7.98 -3.162 1 97.25 139 ASP B N 1
ATOM 3810 C CA . ASP B 1 139 ? 12.492 7.941 -4.582 1 97.25 139 ASP B CA 1
ATOM 3811 C C . ASP B 1 139 ? 11.562 6.77 -4.891 1 97.25 139 ASP B C 1
ATOM 3813 O O . ASP B 1 139 ? 11.352 6.426 -6.055 1 97.25 139 ASP B O 1
ATOM 3817 N N . GLY B 1 140 ? 11.07 6.133 -3.906 1 97 140 GLY B N 1
ATOM 3818 C CA . GLY B 1 140 ? 10.125 5.047 -4.109 1 97 140 GLY B CA 1
ATOM 3819 C C . GLY B 1 140 ? 10.781 3.678 -4.117 1 97 140 GLY B C 1
ATOM 3820 O O . GLY B 1 140 ? 10.117 2.67 -4.383 1 97 140 GLY B O 1
ATOM 3821 N N . THR B 1 141 ? 12.055 3.564 -3.762 1 96.88 141 THR B N 1
ATOM 3822 C CA . THR B 1 141 ? 12.75 2.287 -3.846 1 96.88 141 THR B CA 1
ATOM 3823 C C . THR B 1 141 ? 13.25 1.851 -2.469 1 96.88 141 THR B C 1
ATOM 3825 O O . THR B 1 141 ? 14.047 0.922 -2.357 1 96.88 141 THR B O 1
ATOM 3828 N N . LYS B 1 142 ? 12.82 2.562 -1.453 1 97.19 142 LYS B N 1
ATOM 3829 C CA . LYS B 1 142 ? 13.281 2.268 -0.101 1 97.19 142 LYS B CA 1
ATOM 3830 C C . LYS B 1 142 ? 12.406 1.209 0.562 1 97.19 142 LYS B C 1
ATOM 3832 O O . LYS B 1 142 ? 11.203 1.145 0.306 1 97.19 142 LYS B O 1
ATOM 3837 N N . ALA B 1 143 ? 13.016 0.422 1.421 1 95.69 143 ALA B N 1
ATOM 3838 C CA . ALA B 1 143 ? 12.281 -0.554 2.217 1 95.69 143 ALA B CA 1
ATOM 3839 C C . ALA B 1 143 ? 11.438 0.136 3.289 1 95.69 143 ALA B C 1
ATOM 3841 O O . ALA B 1 143 ? 10.391 -0.372 3.684 1 95.69 143 ALA B O 1
ATOM 3842 N N . LYS B 1 144 ? 11.891 1.258 3.656 1 96.25 144 LYS B N 1
ATOM 3843 C CA . LYS B 1 144 ? 11.203 2.051 4.672 1 96.25 144 LYS B CA 1
ATOM 3844 C C . LYS B 1 144 ? 9.969 2.73 4.098 1 96.25 144 LYS B C 1
ATOM 3846 O O . LYS B 1 144 ? 9.953 3.125 2.93 1 96.25 144 LYS B O 1
ATOM 3851 N N . GLY B 1 145 ? 8.914 2.857 4.953 1 98.06 145 GLY B N 1
ATOM 3852 C CA . GLY B 1 145 ? 7.727 3.596 4.562 1 98.06 145 GLY B CA 1
ATOM 3853 C C . GLY B 1 145 ? 7.934 5.098 4.551 1 98.06 145 GLY B C 1
ATOM 3854 O O . GLY B 1 145 ? 8.727 5.629 5.336 1 98.06 145 GLY B O 1
ATOM 3855 N N . PHE B 1 146 ? 7.223 5.754 3.633 1 98.69 146 PHE B N 1
ATOM 3856 C CA . PHE B 1 146 ? 7.246 7.211 3.561 1 98.69 146 PHE B CA 1
ATOM 3857 C C . PHE B 1 146 ? 6.637 7.82 4.816 1 98.69 146 PHE B C 1
ATOM 3859 O O . PHE B 1 146 ? 5.555 7.418 5.25 1 98.69 146 PHE B O 1
ATOM 3866 N N . LYS B 1 147 ? 7.352 8.727 5.453 1 98.5 147 LYS B N 1
ATOM 3867 C CA . LYS B 1 147 ? 6.832 9.422 6.629 1 98.5 147 LYS B CA 1
ATOM 3868 C C . LYS B 1 147 ? 5.902 10.562 6.23 1 98.5 147 LYS B C 1
ATOM 3870 O O . LYS B 1 147 ? 6.266 11.734 6.344 1 98.5 147 LYS B O 1
ATOM 3875 N N . GLY B 1 148 ? 4.715 10.25 5.738 1 98.75 148 GLY B N 1
ATOM 3876 C CA . GLY B 1 148 ? 3.756 11.273 5.352 1 98.75 148 GLY B CA 1
ATOM 3877 C C . GLY B 1 148 ? 3.307 12.133 6.516 1 98.75 148 GLY B C 1
ATOM 3878 O O . GLY B 1 148 ? 2.703 11.641 7.469 1 98.75 148 GLY B O 1
ATOM 3879 N N . GLU B 1 149 ? 3.59 13.445 6.438 1 98.75 149 GLU B N 1
ATOM 3880 C CA . GLU B 1 149 ? 3.293 14.375 7.523 1 98.75 149 GLU B CA 1
ATOM 3881 C C . GLU B 1 149 ? 2.125 15.289 7.16 1 98.75 149 GLU B C 1
ATOM 3883 O O . GLU B 1 149 ? 1.407 15.766 8.047 1 98.75 149 GLU B O 1
ATOM 3888 N N . TRP B 1 150 ? 1.985 15.555 5.895 1 98.88 150 TRP B N 1
ATOM 3889 C CA . TRP B 1 150 ? 0.91 16.422 5.434 1 98.88 150 TRP B CA 1
ATOM 3890 C C . TRP B 1 150 ? 0.354 15.945 4.098 1 98.88 150 TRP B C 1
ATOM 3892 O O . TRP B 1 150 ? 1.025 15.211 3.369 1 98.88 150 TRP B O 1
ATOM 3902 N N . MET B 1 151 ? -0.857 16.25 3.859 1 98.94 151 MET B N 1
ATOM 3903 C CA . MET B 1 151 ? -1.55 15.961 2.607 1 98.94 151 MET B CA 1
ATOM 3904 C C . MET B 1 151 ? -2.352 17.172 2.135 1 98.94 151 MET B C 1
ATOM 3906 O O . MET B 1 151 ? -2.934 17.891 2.947 1 98.94 151 MET B O 1
ATOM 3910 N N . THR B 1 152 ? -2.365 17.391 0.867 1 98.81 152 THR B N 1
ATOM 3911 C CA . THR B 1 152 ? -3.205 18.406 0.259 1 98.81 152 THR B CA 1
ATOM 3912 C C . THR B 1 152 ? -3.605 18.016 -1.159 1 98.81 152 THR B C 1
ATOM 3914 O O . THR B 1 152 ? -3.125 17.016 -1.686 1 98.81 152 THR B O 1
ATOM 3917 N N . ILE B 1 153 ? -4.59 18.703 -1.691 1 98.62 153 ILE B N 1
ATOM 3918 C CA . ILE B 1 153 ? -5.094 18.406 -3.023 1 98.62 153 ILE B CA 1
ATOM 3919 C C . ILE B 1 153 ? -4.73 19.531 -3.986 1 98.62 153 ILE B C 1
ATOM 3921 O O . ILE B 1 153 ? -4.969 20.703 -3.695 1 98.62 153 ILE B O 1
ATOM 3925 N N . LYS B 1 154 ? -4.145 19.219 -5.039 1 98.06 154 LYS B N 1
ATOM 3926 C CA . LYS B 1 154 ? -3.896 20.141 -6.145 1 98.06 154 LYS B CA 1
ATOM 3927 C C . LYS B 1 154 ? -4.289 19.516 -7.48 1 98.06 154 LYS B C 1
ATOM 3929 O O . LYS B 1 154 ? -3.795 18.438 -7.836 1 98.06 154 LYS B O 1
ATOM 3934 N N . ASP B 1 155 ? -5.191 20.109 -8.258 1 96.38 155 ASP B N 1
ATOM 3935 C CA . ASP B 1 155 ? -5.582 19.672 -9.594 1 96.38 155 ASP B CA 1
ATOM 3936 C C . ASP B 1 155 ? -6.062 18.219 -9.578 1 96.38 155 ASP B C 1
ATOM 3938 O O . ASP B 1 155 ? -5.598 17.406 -10.367 1 96.38 155 ASP B O 1
ATOM 3942 N N . GLU B 1 156 ? -6.91 17.922 -8.648 1 97.25 156 GLU B N 1
ATOM 3943 C CA . GLU B 1 156 ? -7.547 16.625 -8.5 1 97.25 156 GLU B CA 1
ATOM 3944 C C . GLU B 1 156 ? -6.512 15.531 -8.227 1 97.25 156 GLU B C 1
ATOM 3946 O O . GLU B 1 156 ? -6.688 14.383 -8.641 1 97.25 156 GLU B O 1
ATOM 3951 N N . THR B 1 157 ? -5.438 15.953 -7.621 1 98.38 157 THR B N 1
ATOM 3952 C CA . THR B 1 157 ? -4.344 15.062 -7.246 1 98.38 157 THR B CA 1
ATOM 3953 C C . THR B 1 157 ? -3.994 15.227 -5.77 1 98.38 157 THR B C 1
ATOM 3955 O O . THR B 1 157 ? -3.875 16.344 -5.277 1 98.38 157 THR B O 1
ATOM 3958 N N . LEU B 1 158 ? -3.926 14.094 -5.125 1 98.81 158 LEU B N 1
ATOM 3959 C CA . LEU B 1 158 ? -3.469 14.117 -3.74 1 98.81 158 LEU B CA 1
ATOM 3960 C C . LEU B 1 158 ? -1.954 14.273 -3.67 1 98.81 158 LEU B C 1
ATOM 3962 O O . LEU B 1 158 ? -1.22 13.57 -4.363 1 98.81 158 LEU B O 1
ATOM 3966 N N . ILE B 1 159 ? -1.502 15.227 -2.91 1 98.88 159 ILE B N 1
ATOM 3967 C CA . ILE B 1 159 ? -0.077 15.445 -2.68 1 98.88 159 ILE B CA 1
ATOM 3968 C C . ILE B 1 159 ? 0.264 15.125 -1.226 1 98.88 159 ILE B C 1
ATOM 3970 O O . ILE B 1 159 ? -0.425 15.578 -0.306 1 98.88 159 ILE B O 1
ATOM 3974 N N . VAL B 1 160 ? 1.221 14.281 -1.037 1 98.94 160 VAL B N 1
ATOM 3975 C CA . VAL B 1 160 ? 1.656 13.875 0.296 1 98.94 160 VAL B CA 1
ATOM 3976 C C . VAL B 1 160 ? 3.123 14.258 0.496 1 98.94 160 VAL B C 1
ATOM 3978 O O . VAL B 1 160 ? 3.973 13.93 -0.334 1 98.94 160 VAL B O 1
ATOM 3981 N N . GLY B 1 161 ? 3.398 14.922 1.569 1 98.88 161 GLY B N 1
ATOM 3982 C CA . GLY B 1 161 ? 4.773 15.281 1.868 1 98.88 161 GLY B CA 1
ATOM 3983 C C . GLY B 1 161 ? 5.223 14.836 3.246 1 98.88 161 GLY B C 1
ATOM 3984 O O . GLY B 1 161 ? 4.398 14.477 4.086 1 98.88 161 GLY B O 1
ATOM 3985 N N . ALA B 1 162 ? 6.551 14.758 3.381 1 98.56 162 ALA B N 1
ATOM 3986 C CA . ALA B 1 162 ? 7.18 14.461 4.664 1 98.56 162 ALA B CA 1
ATOM 3987 C C . ALA B 1 162 ? 7.613 15.75 5.367 1 98.56 162 ALA B C 1
ATOM 3989 O O . ALA B 1 162 ? 7.004 16.797 5.176 1 98.56 162 ALA B O 1
ATOM 3990 N N . ALA B 1 163 ? 8.586 15.648 6.262 1 98.38 163 ALA B N 1
ATOM 3991 C CA . ALA B 1 163 ? 8.938 16.75 7.152 1 98.38 163 ALA B CA 1
ATOM 3992 C C . ALA B 1 163 ? 9.695 17.844 6.406 1 98.38 163 ALA B C 1
ATOM 3994 O O . ALA B 1 163 ? 9.812 18.969 6.891 1 98.38 163 ALA B O 1
ATOM 3995 N N . GLY B 1 164 ? 10.258 17.531 5.266 1 98.44 164 GLY B N 1
ATOM 3996 C CA . GLY B 1 164 ? 10.938 18.516 4.449 1 98.44 164 GLY B CA 1
ATOM 3997 C C . GLY B 1 164 ? 12.312 18.891 4.98 1 98.44 164 GLY B C 1
ATOM 3998 O O . GLY B 1 164 ? 13.086 19.578 4.305 1 98.44 164 GLY B O 1
ATOM 3999 N N . LYS B 1 165 ? 12.594 18.5 6.168 1 97.75 165 LYS B N 1
ATOM 4000 C CA . LYS B 1 165 ? 13.938 18.625 6.723 1 97.75 165 LYS B CA 1
ATOM 4001 C C . LYS B 1 165 ? 14.812 17.438 6.324 1 97.75 165 LYS B C 1
ATOM 4003 O O . LYS B 1 165 ? 14.305 16.312 6.152 1 97.75 165 LYS B O 1
ATOM 4008 N N . GLU B 1 166 ? 16.109 17.719 6.164 1 97 166 GLU B N 1
ATOM 4009 C CA . GLU B 1 166 ? 17.031 16.594 5.992 1 97 166 GLU B CA 1
ATOM 4010 C C . GLU B 1 166 ? 16.953 15.625 7.176 1 97 166 GLU B C 1
ATOM 4012 O O . GLU B 1 166 ? 16.766 16.047 8.32 1 97 166 GLU B O 1
ATOM 4017 N N . TRP B 1 167 ? 17.141 14.414 6.852 1 96.81 167 TRP B N 1
ATOM 4018 C CA . TRP B 1 167 ? 17.25 13.445 7.934 1 96.81 167 TRP B CA 1
ATOM 4019 C C . TRP B 1 167 ? 18.594 13.539 8.625 1 96.81 167 TRP B C 1
ATOM 4021 O O . TRP B 1 167 ? 19.641 13.484 7.969 1 96.81 167 TRP B O 1
ATOM 4031 N N . THR B 1 168 ? 18.594 13.68 9.93 1 97.12 168 THR B N 1
ATOM 4032 C CA . THR B 1 168 ? 19.812 13.812 10.727 1 97.12 168 THR B CA 1
ATOM 4033 C C . THR B 1 168 ? 19.781 12.867 11.93 1 97.12 168 THR B C 1
ATOM 4035 O O . THR B 1 168 ? 18.734 12.305 12.25 1 97.12 168 THR B O 1
ATOM 4038 N N . THR B 1 169 ? 20.938 12.703 12.5 1 97 169 THR B N 1
ATOM 4039 C CA . THR B 1 169 ? 20.953 12.047 13.805 1 97 169 THR B CA 1
ATOM 4040 C C . THR B 1 169 ? 20.266 12.914 14.859 1 97 169 THR B C 1
ATOM 4042 O O . THR B 1 169 ? 19.859 14.039 14.57 1 97 169 THR B O 1
ATOM 4045 N N . ARG B 1 170 ? 20.234 12.43 16.125 1 95.25 170 ARG B N 1
ATOM 4046 C CA . ARG B 1 170 ? 19.609 13.156 17.234 1 95.25 170 ARG B CA 1
ATOM 4047 C C . ARG B 1 170 ? 20.391 14.422 17.562 1 95.25 170 ARG B C 1
ATOM 4049 O O . ARG B 1 170 ? 19.891 15.305 18.266 1 95.25 170 ARG B O 1
ATOM 4056 N N . HIS B 1 171 ? 21.625 14.477 16.984 1 95.06 171 HIS B N 1
ATOM 4057 C CA . HIS B 1 171 ? 22.469 15.625 17.266 1 95.06 171 HIS B CA 1
ATOM 4058 C C . HIS B 1 171 ? 22.672 16.484 16.031 1 95.06 171 HIS B C 1
ATOM 4060 O O . HIS B 1 171 ? 23.516 17.391 16.016 1 95.06 171 HIS B O 1
ATOM 4066 N N . GLY B 1 172 ? 21.984 16.156 15 1 95.25 172 GLY B N 1
ATOM 4067 C CA . GLY B 1 172 ? 21.906 17.078 13.875 1 95.25 172 GLY B CA 1
ATOM 4068 C C . GLY B 1 172 ? 22.906 16.781 12.773 1 95.25 172 GLY B C 1
ATOM 4069 O O . GLY B 1 172 ? 23.141 17.609 11.898 1 95.25 172 GLY B O 1
ATOM 4070 N N . VAL B 1 173 ? 23.516 15.594 12.82 1 96.44 173 VAL B N 1
ATOM 4071 C CA . VAL B 1 173 ? 24.453 15.211 11.758 1 96.44 173 VAL B CA 1
ATOM 4072 C C . VAL B 1 173 ? 23.672 14.703 10.547 1 96.44 173 VAL B C 1
ATOM 4074 O O . VAL B 1 173 ? 22.859 13.789 10.664 1 96.44 173 VAL B O 1
ATOM 4077 N N . PHE B 1 174 ? 23.984 15.25 9.352 1 96.69 174 PHE B N 1
ATOM 4078 C CA . PHE B 1 174 ? 23.297 14.945 8.102 1 96.69 174 PHE B CA 1
ATOM 4079 C C . PHE B 1 174 ? 23.438 13.469 7.758 1 96.69 174 PHE B C 1
ATOM 4081 O O . PHE B 1 174 ? 24.516 12.906 7.852 1 96.69 174 PHE B O 1
ATOM 4088 N N . MET B 1 175 ? 22.281 12.836 7.289 1 97.38 175 MET B N 1
ATOM 4089 C CA . MET B 1 175 ? 22.312 11.445 6.836 1 97.38 175 MET B CA 1
ATOM 4090 C C . MET B 1 175 ? 21.844 11.336 5.391 1 97.38 175 MET B C 1
ATOM 4092 O O . MET B 1 175 ? 22.594 10.867 4.527 1 97.38 175 MET B O 1
ATOM 4096 N N . HIS B 1 176 ? 20.672 11.719 5.062 1 97.06 176 HIS B N 1
ATOM 4097 C CA . HIS B 1 176 ? 20.125 11.695 3.709 1 97.06 176 HIS B CA 1
ATOM 4098 C C . HIS B 1 176 ? 18.969 12.672 3.555 1 97.06 176 HIS B C 1
ATOM 4100 O O . HIS B 1 176 ? 18.594 13.344 4.512 1 97.06 176 HIS B O 1
ATOM 4106 N N . ARG B 1 177 ? 18.359 12.82 2.359 1 98 177 ARG B N 1
ATOM 4107 C CA . ARG B 1 177 ? 17.344 13.828 2.074 1 98 177 ARG B CA 1
ATOM 4108 C C . ARG B 1 177 ? 16.016 13.188 1.729 1 98 177 ARG B C 1
ATOM 4110 O O . ARG B 1 177 ? 15.125 13.844 1.169 1 98 177 ARG B O 1
ATOM 4117 N N . ASP B 1 178 ? 15.742 11.922 2.125 1 98.12 178 ASP B N 1
ATOM 4118 C CA . ASP B 1 178 ? 14.523 11.211 1.76 1 98.12 178 ASP B CA 1
ATOM 4119 C C . ASP B 1 178 ? 13.281 11.961 2.246 1 98.12 178 ASP B C 1
ATOM 4121 O O . ASP B 1 178 ? 12.266 12 1.556 1 98.12 178 ASP B O 1
ATOM 4125 N N . PRO B 1 179 ? 13.383 12.695 3.377 1 98.31 179 PRO B N 1
ATOM 4126 C CA . PRO B 1 179 ? 12.195 13.398 3.859 1 98.31 179 PRO B CA 1
ATOM 4127 C C . PRO B 1 179 ? 11.828 14.602 2.988 1 98.31 179 PRO B C 1
ATOM 4129 O O . PRO B 1 179 ? 10.844 15.289 3.256 1 98.31 179 PRO B O 1
ATOM 4132 N N . GLN B 1 180 ? 12.648 14.867 1.975 1 98.69 180 GLN B N 1
ATOM 4133 C CA . GLN B 1 180 ? 12.391 16.031 1.133 1 98.69 180 GLN B CA 1
ATOM 4134 C C . GLN B 1 180 ? 11.695 15.633 -0.163 1 98.69 180 GLN B C 1
ATOM 4136 O O . GLN B 1 180 ? 11.477 16.469 -1.043 1 98.69 180 GLN B O 1
ATOM 4141 N N . TRP B 1 181 ? 11.336 14.383 -0.267 1 98.56 181 TRP B N 1
ATOM 4142 C CA . TRP B 1 181 ? 10.531 13.93 -1.391 1 98.56 181 TRP B CA 1
ATOM 4143 C C . TRP B 1 181 ? 9.047 14.18 -1.132 1 98.56 181 TRP B C 1
ATOM 4145 O O . TRP B 1 181 ? 8.617 14.258 0.022 1 98.56 181 TRP B O 1
ATOM 4155 N N . VAL B 1 182 ? 8.328 14.32 -2.199 1 98.69 182 VAL B N 1
ATOM 4156 C CA . VAL B 1 182 ? 6.871 14.453 -2.191 1 98.69 182 VAL B CA 1
ATOM 4157 C C . VAL B 1 182 ? 6.25 13.438 -3.146 1 98.69 182 VAL B C 1
ATOM 4159 O O . VAL B 1 182 ? 6.844 13.102 -4.172 1 98.69 182 VAL B O 1
ATOM 4162 N N . LYS B 1 183 ? 5.066 12.938 -2.729 1 98.75 183 LYS B N 1
ATOM 4163 C CA . LYS B 1 183 ? 4.332 11.969 -3.539 1 98.75 183 LYS B CA 1
ATOM 4164 C C . LYS B 1 183 ? 3.062 12.586 -4.117 1 98.75 183 LYS B C 1
ATOM 4166 O O . LYS B 1 183 ? 2.377 13.359 -3.439 1 98.75 183 LYS B O 1
ATOM 4171 N N . THR B 1 184 ? 2.785 12.289 -5.359 1 98.62 184 THR B N 1
ATOM 4172 C CA . THR B 1 184 ? 1.467 12.578 -5.914 1 98.62 184 THR B CA 1
ATOM 4173 C C . THR B 1 184 ? 0.686 11.289 -6.148 1 98.62 184 THR B C 1
ATOM 4175 O O . THR B 1 184 ? 1.26 10.266 -6.539 1 98.62 184 THR B O 1
ATOM 4178 N N . ILE B 1 185 ? -0.574 11.312 -5.879 1 98.62 185 ILE B N 1
ATOM 4179 C CA . ILE B 1 185 ? -1.455 10.156 -6.008 1 98.62 185 ILE B CA 1
ATOM 4180 C C . ILE B 1 185 ? -2.717 10.555 -6.77 1 98.62 185 ILE B C 1
ATOM 4182 O O . ILE B 1 185 ? -3.428 11.477 -6.367 1 98.62 185 ILE B O 1
ATOM 4186 N N . ASP B 1 186 ? -3.039 9.93 -7.836 1 97.31 186 ASP B N 1
ATOM 4187 C CA . ASP B 1 186 ? -4.289 10.234 -8.523 1 97.31 186 ASP B CA 1
ATOM 4188 C C . ASP B 1 186 ? -5.453 9.445 -7.926 1 97.31 186 ASP B C 1
ATOM 4190 O O . ASP B 1 186 ? -5.266 8.688 -6.973 1 97.31 186 ASP B O 1
ATOM 4194 N N . LYS B 1 187 ? -6.633 9.664 -8.422 1 96.88 187 LYS B N 1
ATOM 4195 C CA . LYS B 1 187 ? -7.828 9.133 -7.781 1 96.88 187 LYS B CA 1
ATOM 4196 C C . LYS B 1 187 ? -7.879 7.613 -7.887 1 96.88 187 LYS B C 1
ATOM 4198 O O . LYS B 1 187 ? -8.688 6.965 -7.223 1 96.88 187 LYS B O 1
ATOM 4203 N N . TYR B 1 188 ? -6.98 7.016 -8.711 1 95.25 188 TYR B N 1
ATOM 4204 C CA . TYR B 1 188 ? -6.941 5.566 -8.859 1 95.25 188 TYR B CA 1
ATOM 4205 C C . TYR B 1 188 ? -5.797 4.965 -8.055 1 95.25 188 TYR B C 1
ATOM 4207 O O . TYR B 1 188 ? -5.629 3.744 -8.023 1 95.25 188 TYR B O 1
ATOM 4215 N N . GLY B 1 189 ? -4.98 5.805 -7.473 1 97.69 189 GLY B N 1
ATOM 4216 C CA . GLY B 1 189 ? -3.93 5.328 -6.594 1 97.69 189 GLY B CA 1
ATOM 4217 C C . GLY B 1 189 ? -2.57 5.27 -7.262 1 97.69 189 GLY B C 1
ATOM 4218 O O . GLY B 1 189 ? -1.616 4.727 -6.699 1 97.69 189 GLY B O 1
ATOM 4219 N N . ALA B 1 190 ? -2.482 5.805 -8.477 1 97.44 190 ALA B N 1
ATOM 4220 C CA . ALA B 1 190 ? -1.175 5.883 -9.125 1 97.44 190 ALA B CA 1
ATOM 4221 C C . ALA B 1 190 ? -0.248 6.836 -8.375 1 97.44 190 ALA B C 1
ATOM 4223 O O . ALA B 1 190 ? -0.626 7.969 -8.07 1 97.44 190 ALA B O 1
ATOM 4224 N N . VAL B 1 191 ? 0.983 6.414 -8.102 1 98.19 191 VAL B N 1
ATOM 4225 C CA . VAL B 1 191 ? 1.905 7.188 -7.281 1 98.19 191 VAL B CA 1
ATOM 4226 C C . VAL B 1 191 ? 3.098 7.637 -8.125 1 98.19 191 VAL B C 1
ATOM 4228 O O . VAL B 1 191 ? 3.658 6.848 -8.883 1 98.19 191 VAL B O 1
ATOM 4231 N N . ARG B 1 192 ? 3.439 8.875 -7.953 1 97.25 192 ARG B N 1
ATOM 4232 C CA . ARG B 1 192 ? 4.676 9.43 -8.508 1 97.25 192 ARG B CA 1
ATOM 4233 C C . ARG B 1 192 ? 5.508 10.102 -7.418 1 97.25 192 ARG B C 1
ATOM 4235 O O . ARG B 1 192 ? 4.973 10.539 -6.398 1 97.25 192 ARG B O 1
ATOM 4242 N N . HIS B 1 193 ? 6.816 10.125 -7.629 1 97.69 193 HIS B N 1
ATOM 4243 C CA . HIS B 1 193 ? 7.777 10.641 -6.656 1 97.69 193 HIS B CA 1
ATOM 4244 C C . HIS B 1 193 ? 8.492 11.875 -7.188 1 97.69 193 HIS B C 1
ATOM 4246 O O . HIS B 1 193 ? 8.992 11.875 -8.312 1 97.69 193 HIS B O 1
ATOM 4252 N N . PHE B 1 194 ? 8.523 12.906 -6.344 1 97.69 194 PHE B N 1
ATOM 4253 C CA . PHE B 1 194 ? 9.164 14.148 -6.762 1 97.69 194 PHE B CA 1
ATOM 4254 C C . PHE B 1 194 ? 10.156 14.633 -5.711 1 97.69 194 PHE B C 1
ATOM 4256 O O . PHE B 1 194 ? 9.859 14.625 -4.516 1 97.69 194 PHE B O 1
ATOM 4263 N N . ASP B 1 195 ? 11.328 15.039 -6.191 1 98 195 ASP B N 1
ATOM 4264 C CA . ASP B 1 195 ? 12.336 15.633 -5.316 1 98 195 ASP B CA 1
ATOM 4265 C C . ASP B 1 195 ? 12.07 17.109 -5.086 1 98 195 ASP B C 1
ATOM 4267 O O . ASP B 1 195 ? 12.227 17.938 -6 1 98 195 ASP B O 1
ATOM 4271 N N . TRP B 1 196 ? 11.727 17.562 -3.83 1 98.38 196 TRP B N 1
ATOM 4272 C CA . TRP B 1 196 ? 11.383 18.938 -3.492 1 98.38 196 TRP B CA 1
ATOM 4273 C C . TRP B 1 196 ? 12.508 19.609 -2.725 1 98.38 196 TRP B C 1
ATOM 4275 O O . TRP B 1 196 ? 12.297 20.625 -2.053 1 98.38 196 TRP B O 1
ATOM 4285 N N . THR B 1 197 ? 13.68 19.078 -2.807 1 98 197 THR B N 1
ATOM 4286 C CA . THR B 1 197 ? 14.828 19.625 -2.104 1 98 197 THR B CA 1
ATOM 4287 C C . THR B 1 197 ? 14.945 21.125 -2.359 1 98 197 THR B C 1
ATOM 4289 O O . THR B 1 197 ? 15.078 21.922 -1.421 1 98 197 THR B O 1
ATOM 4292 N N . THR B 1 198 ? 14.836 21.547 -3.607 1 97.81 198 THR B N 1
ATOM 4293 C CA . THR B 1 198 ? 15 22.953 -3.965 1 97.81 198 THR B CA 1
ATOM 4294 C C . THR B 1 198 ? 13.844 23.781 -3.414 1 97.81 198 THR B C 1
ATOM 4296 O O . THR B 1 198 ? 14.031 24.922 -3.006 1 97.81 198 THR B O 1
ATOM 4299 N N . ASN B 1 199 ? 12.68 23.234 -3.416 1 98.31 199 ASN B N 1
ATOM 4300 C CA . ASN B 1 199 ? 11.508 23.922 -2.881 1 98.31 199 ASN B CA 1
ATOM 4301 C C . ASN B 1 199 ? 11.664 24.203 -1.391 1 98.31 199 ASN B C 1
ATOM 4303 O O . ASN B 1 199 ? 11.43 25.328 -0.945 1 98.31 199 ASN B O 1
ATOM 4307 N N . TYR B 1 200 ? 12.102 23.203 -0.646 1 98.5 200 TYR B N 1
ATOM 4308 C CA . TYR B 1 200 ? 12.289 23.375 0.789 1 98.5 200 TYR B CA 1
ATOM 4309 C C . TYR B 1 200 ? 13.422 24.359 1.074 1 98.5 200 TYR B C 1
ATOM 4311 O O . TYR B 1 200 ? 13.336 25.156 2.012 1 98.5 200 TYR B O 1
ATOM 4319 N N . ARG B 1 201 ? 14.43 24.344 0.281 1 97.75 201 ARG B N 1
ATOM 4320 C CA . ARG B 1 201 ? 15.547 25.266 0.441 1 97.75 201 ARG B CA 1
ATOM 4321 C C . ARG B 1 201 ? 15.102 26.703 0.196 1 97.75 201 ARG B C 1
ATOM 4323 O O . ARG B 1 201 ? 15.594 27.625 0.846 1 97.75 201 ARG B O 1
ATOM 4330 N N . SER B 1 202 ? 14.219 26.875 -0.766 1 98.5 202 SER B N 1
ATOM 4331 C CA . SER B 1 202 ? 13.688 28.203 -1.038 1 98.5 202 SER B CA 1
ATOM 4332 C C . SER B 1 202 ? 13 28.797 0.191 1 98.5 202 SER B C 1
ATOM 4334 O O . SER B 1 202 ? 13.156 29.984 0.487 1 98.5 202 SER B O 1
ATOM 4336 N N . MET B 1 203 ? 12.328 28 0.894 1 98.69 203 MET B N 1
ATOM 4337 C CA . MET B 1 203 ? 11.656 28.469 2.104 1 98.69 203 MET B CA 1
ATOM 4338 C C . MET B 1 203 ? 12.664 28.766 3.205 1 98.69 203 MET B C 1
ATOM 4340 O O . MET B 1 203 ? 12.523 29.75 3.93 1 98.69 203 MET B O 1
ATOM 4344 N N . GLN B 1 204 ? 13.656 27.906 3.297 1 98.44 204 GLN B N 1
ATOM 4345 C CA . GLN B 1 204 ? 14.711 28.172 4.27 1 98.44 204 GLN B CA 1
ATOM 4346 C C . GLN B 1 204 ? 15.406 29.5 3.979 1 98.44 204 GLN B C 1
ATOM 4348 O O . GLN B 1 204 ? 15.664 30.281 4.895 1 98.44 204 GLN B O 1
ATOM 4353 N N . ARG B 1 205 ? 15.672 29.719 2.727 1 98.12 205 ARG B N 1
ATOM 4354 C CA . ARG B 1 205 ? 16.344 30.953 2.324 1 98.12 205 ARG B CA 1
ATOM 4355 C C . ARG B 1 205 ? 15.477 32.188 2.646 1 98.12 205 ARG B C 1
ATOM 4357 O O . ARG B 1 205 ? 15.969 33.156 3.211 1 98.12 205 ARG B O 1
ATOM 4364 N N . ALA B 1 206 ? 14.273 32.125 2.307 1 98.5 206 ALA B N 1
ATOM 4365 C CA . ALA B 1 206 ? 13.359 33.25 2.482 1 98.5 206 ALA B CA 1
ATOM 4366 C C . ALA B 1 206 ? 13.203 33.594 3.959 1 98.5 206 ALA B C 1
ATOM 4368 O O . ALA B 1 206 ? 13.031 34.781 4.309 1 98.5 206 ALA B O 1
ATOM 4369 N N . SER B 1 207 ? 13.25 32.625 4.836 1 97.94 207 SER B N 1
ATOM 4370 C CA . SER B 1 207 ? 13.016 32.844 6.258 1 97.94 207 SER B CA 1
ATOM 4371 C C . SER B 1 207 ? 14.328 33.031 7.012 1 97.94 207 SER B C 1
ATOM 4373 O O . SER B 1 207 ? 14.328 33.344 8.203 1 97.94 207 SER B O 1
ATOM 4375 N N . GLY B 1 208 ? 15.445 32.75 6.363 1 97.19 208 GLY B N 1
ATOM 4376 C CA . GLY B 1 208 ? 16.75 32.906 6.984 1 97.19 208 GLY B CA 1
ATOM 4377 C C . GLY B 1 208 ? 17.156 31.75 7.863 1 97.19 208 GLY B C 1
ATOM 4378 O O . GLY B 1 208 ? 17.984 31.891 8.766 1 97.19 208 GLY B O 1
ATOM 4379 N N . HIS B 1 209 ? 16.609 30.594 7.668 1 97.81 209 HIS B N 1
ATOM 4380 C CA . HIS B 1 209 ? 16.906 29.422 8.469 1 97.81 209 HIS B CA 1
ATOM 4381 C C . HIS B 1 209 ? 17.719 28.406 7.676 1 97.81 209 HIS B C 1
ATOM 4383 O O . HIS B 1 209 ? 17.359 27.219 7.641 1 97.81 209 HIS B O 1
ATOM 4389 N N . LEU B 1 210 ? 18.766 28.828 7.129 1 95.94 210 LEU B N 1
ATOM 4390 C CA . LEU B 1 210 ? 19.672 27.984 6.363 1 95.94 210 LEU B CA 1
ATOM 4391 C C . LEU B 1 210 ? 20.516 27.109 7.289 1 95.94 210 LEU B C 1
ATOM 4393 O O . LEU B 1 210 ? 20.562 27.359 8.5 1 95.94 210 LEU B O 1
ATOM 4397 N N . SER B 1 211 ? 21.172 26.172 6.691 1 91.62 211 SER B N 1
ATOM 4398 C CA . SER B 1 211 ? 22.078 25.328 7.461 1 91.62 211 SER B CA 1
ATOM 4399 C C . SER B 1 211 ? 23.047 26.141 8.289 1 91.62 211 SER B C 1
ATOM 4401 O O . SER B 1 211 ? 23.625 27.125 7.801 1 91.62 211 SER B O 1
ATOM 4403 N N . PRO B 1 212 ? 23.203 25.844 9.617 1 95.06 212 PRO B N 1
ATOM 4404 C CA . PRO B 1 212 ? 22.797 24.609 10.289 1 95.06 212 PRO B CA 1
ATOM 4405 C C . PRO B 1 212 ? 21.359 24.672 10.805 1 95.06 212 PRO B C 1
ATOM 4407 O O . PRO B 1 212 ? 20.891 23.719 11.453 1 95.06 212 PRO B O 1
ATOM 4410 N N . GLY B 1 213 ? 20.641 25.812 10.539 1 97.38 213 GLY B N 1
ATOM 4411 C CA . GLY B 1 213 ? 19.234 25.891 10.898 1 97.38 213 GLY B CA 1
ATOM 4412 C C . GLY B 1 213 ? 18.359 24.906 10.148 1 97.38 213 GLY B C 1
ATOM 4413 O O . GLY B 1 213 ? 18.859 24.141 9.32 1 97.38 213 GLY B O 1
ATOM 4414 N N . TYR B 1 214 ? 17.109 24.891 10.523 1 98.19 214 TYR B N 1
ATOM 4415 C CA . TYR B 1 214 ? 16.219 23.938 9.875 1 98.19 214 TYR B CA 1
ATOM 4416 C C . TYR B 1 214 ? 14.758 24.344 10.055 1 98.19 214 TYR B C 1
ATOM 4418 O O . TYR B 1 214 ? 14.445 25.188 10.898 1 98.19 214 TYR B O 1
ATOM 4426 N N . ILE B 1 215 ? 13.953 23.844 9.227 1 98.62 215 ILE B N 1
ATOM 4427 C CA . ILE B 1 215 ? 12.5 23.969 9.312 1 98.62 215 ILE B CA 1
ATOM 4428 C C . ILE B 1 215 ? 11.859 22.578 9.172 1 98.62 215 ILE B C 1
ATOM 4430 O O . ILE B 1 215 ? 12.227 21.812 8.281 1 98.62 215 ILE B O 1
ATOM 4434 N N . ILE B 1 216 ? 10.953 22.188 10.07 1 98.62 216 ILE B N 1
ATOM 4435 C CA . ILE B 1 216 ? 10.188 20.953 9.977 1 98.62 216 ILE B CA 1
ATOM 4436 C C . ILE B 1 216 ? 8.75 21.266 9.562 1 98.62 216 ILE B C 1
ATOM 4438 O O . ILE B 1 216 ? 8.039 21.969 10.273 1 98.62 216 ILE B O 1
ATOM 4442 N N . HIS B 1 217 ? 8.406 20.766 8.43 1 98.69 217 HIS B N 1
ATOM 4443 C CA . HIS B 1 217 ? 7.07 21 7.879 1 98.69 217 HIS B CA 1
ATOM 4444 C C . HIS B 1 217 ? 6.145 19.828 8.188 1 98.69 217 HIS B C 1
ATOM 4446 O O . HIS B 1 217 ? 6.395 18.703 7.746 1 98.69 217 HIS B O 1
ATOM 4452 N N . GLU B 1 218 ? 5.023 20.031 8.883 1 98.25 218 GLU B N 1
ATOM 4453 C CA . GLU B 1 218 ? 4.051 18.969 9.148 1 98.25 218 GLU B CA 1
ATOM 4454 C C . GLU B 1 218 ? 2.65 19.391 8.711 1 98.25 218 GLU B C 1
ATOM 4456 O O . GLU B 1 218 ? 1.671 18.703 9.008 1 98.25 218 GLU B O 1
ATOM 4461 N N . SER B 1 219 ? 2.545 20.516 8.008 1 98.62 219 SER B N 1
ATOM 4462 C CA . SER B 1 219 ? 1.266 20.969 7.465 1 98.62 219 SER B CA 1
ATOM 4463 C C . SER B 1 219 ? 1.46 21.781 6.188 1 98.62 219 SER B C 1
ATOM 4465 O O . SER B 1 219 ? 2.389 22.594 6.094 1 98.62 219 SER B O 1
ATOM 4467 N N . CYS B 1 220 ? 0.642 21.531 5.258 1 98.75 220 CYS B N 1
ATOM 4468 C CA . CYS B 1 220 ? 0.703 22.172 3.941 1 98.75 220 CYS B CA 1
ATOM 4469 C C . CYS B 1 220 ? -0.656 22.125 3.254 1 98.75 220 CYS B C 1
ATOM 4471 O O . CYS B 1 220 ? -1.411 21.172 3.418 1 98.75 220 CYS B O 1
ATOM 4473 N N . ALA B 1 221 ? -0.94 23.188 2.527 1 98.75 221 ALA B N 1
ATOM 4474 C CA . ALA B 1 221 ? -2.127 23.219 1.675 1 98.75 221 ALA B CA 1
ATOM 4475 C C . ALA B 1 221 ? -1.862 23.984 0.389 1 98.75 221 ALA B C 1
ATOM 4477 O O . ALA B 1 221 ? -1.095 24.953 0.386 1 98.75 221 ALA B O 1
ATOM 4478 N N . TRP B 1 222 ? -2.459 23.547 -0.653 1 98.69 222 TRP B N 1
ATOM 4479 C CA . TRP B 1 222 ? -2.545 24.328 -1.887 1 98.69 222 TRP B CA 1
ATOM 4480 C C . TRP B 1 222 ? -3.855 25.109 -1.951 1 98.69 222 TRP B C 1
ATOM 4482 O O . TRP B 1 222 ? -4.922 24.562 -1.657 1 98.69 222 TRP B O 1
ATOM 4492 N N . SER B 1 223 ? -3.773 26.344 -2.334 1 98.69 223 SER B N 1
ATOM 4493 C CA . SER B 1 223 ? -4.965 27.156 -2.551 1 98.69 223 SER B CA 1
ATOM 4494 C C . SER B 1 223 ? -5.156 27.469 -4.031 1 98.69 223 SER B C 1
ATOM 4496 O O . SER B 1 223 ? -4.375 28.219 -4.617 1 98.69 223 SER B O 1
ATOM 4498 N N . LYS B 1 224 ? -6.195 26.953 -4.539 1 97.44 224 LYS B N 1
ATOM 4499 C CA . LYS B 1 224 ? -6.535 27.281 -5.922 1 97.44 224 LYS B CA 1
ATOM 4500 C C . LYS B 1 224 ? -6.883 28.766 -6.059 1 97.44 224 LYS B C 1
ATOM 4502 O O . LYS B 1 224 ? -6.586 29.375 -7.086 1 97.44 224 LYS B O 1
ATOM 4507 N N . ILE B 1 225 ? -7.465 29.312 -5.086 1 98.06 225 ILE B N 1
ATOM 4508 C CA . ILE B 1 225 ? -7.898 30.703 -5.082 1 98.06 225 ILE B CA 1
ATOM 4509 C C . ILE B 1 225 ? -6.68 31.625 -5.156 1 98.06 225 ILE B C 1
ATOM 4511 O O . ILE B 1 225 ? -6.633 32.531 -5.98 1 98.06 225 ILE B O 1
ATOM 4515 N N . HIS B 1 226 ? -5.723 31.344 -4.355 1 98.31 226 HIS B N 1
ATOM 4516 C CA . HIS B 1 226 ? -4.527 32.188 -4.316 1 98.31 226 HIS B CA 1
ATOM 4517 C C . HIS B 1 226 ? -3.471 31.672 -5.297 1 98.31 226 HIS B C 1
ATOM 4519 O O . HIS B 1 226 ? -2.469 32.344 -5.535 1 98.31 226 HIS B O 1
ATOM 4525 N N . ASN B 1 227 ? -3.734 30.531 -5.844 1 98.12 227 ASN B N 1
ATOM 4526 C CA . ASN B 1 227 ? -2.746 29.875 -6.691 1 98.12 227 ASN B CA 1
ATOM 4527 C C . ASN B 1 227 ? -1.376 29.828 -6.02 1 98.12 227 ASN B C 1
ATOM 4529 O O . ASN B 1 227 ? -0.383 30.281 -6.594 1 98.12 227 ASN B O 1
ATOM 4533 N N . ALA B 1 228 ? -1.374 29.219 -4.816 1 98.75 228 ALA B N 1
ATOM 4534 C CA . ALA B 1 228 ? -0.158 29.25 -4.008 1 98.75 228 ALA B CA 1
ATOM 4535 C C . ALA B 1 228 ? -0.128 28.094 -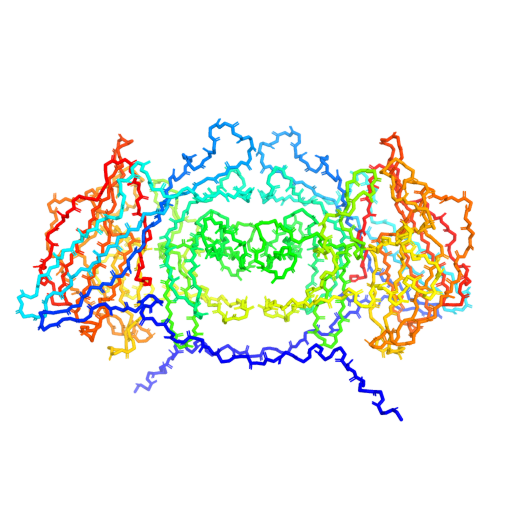3.021 1 98.75 228 ALA B C 1
ATOM 4537 O O . ALA B 1 228 ? -1.177 27.578 -2.617 1 98.75 228 ALA B O 1
ATOM 4538 N N . TRP B 1 229 ? 1.099 27.734 -2.695 1 98.81 229 TRP B N 1
ATOM 4539 C CA . TRP B 1 229 ? 1.35 26.812 -1.595 1 98.81 229 TRP B CA 1
ATOM 4540 C C . TRP B 1 229 ? 1.411 27.547 -0.264 1 98.81 229 TRP B C 1
ATOM 4542 O O . TRP B 1 229 ? 1.991 28.641 -0.178 1 98.81 229 TRP B O 1
ATOM 4552 N N . PHE B 1 230 ? 0.822 26.969 0.723 1 98.94 230 PHE B N 1
ATOM 4553 C CA . PHE B 1 230 ? 0.927 27.484 2.08 1 98.94 230 PHE B CA 1
ATOM 4554 C C . PHE B 1 230 ? 1.513 26.438 3.02 1 98.94 230 PHE B C 1
ATOM 4556 O O . PHE B 1 230 ? 1.121 25.266 2.975 1 98.94 230 PHE B O 1
ATOM 4563 N N . PHE B 1 231 ? 2.477 26.812 3.791 1 98.88 231 PHE B N 1
ATOM 4564 C CA . PHE B 1 231 ? 3.074 25.953 4.809 1 98.88 231 PHE B CA 1
ATOM 4565 C C . PHE B 1 231 ? 3.021 26.625 6.176 1 98.88 231 PHE B C 1
ATOM 4567 O O . PHE B 1 231 ? 3.24 27.828 6.289 1 98.88 231 PHE B O 1
ATOM 4574 N N . LEU B 1 232 ? 2.66 25.891 7.094 1 98.44 232 LEU B N 1
ATOM 4575 C CA . LEU B 1 232 ? 2.736 26.25 8.508 1 98.44 232 LEU B CA 1
ATOM 4576 C C . LEU B 1 232 ? 3.65 25.297 9.266 1 98.44 232 LEU B C 1
ATOM 4578 O O . LEU B 1 232 ? 3.189 24.297 9.82 1 98.44 232 LEU B O 1
ATOM 4582 N N . PRO B 1 233 ? 4.945 25.641 9.391 1 98.38 233 PRO B N 1
ATOM 4583 C CA . PRO B 1 233 ? 5.926 24.703 9.93 1 98.38 233 PRO B CA 1
ATOM 4584 C C . PRO B 1 233 ? 5.668 24.359 11.398 1 98.38 233 PRO B C 1
ATOM 4586 O O . PRO B 1 233 ? 5.258 25.219 12.172 1 98.38 233 PRO B O 1
ATOM 4589 N N . ARG B 1 234 ? 6.012 23.156 11.742 1 98.38 234 ARG B N 1
ATOM 4590 C CA . ARG B 1 234 ? 5.945 22.688 13.125 1 98.38 234 ARG B CA 1
ATOM 4591 C C . ARG B 1 234 ? 7.082 23.266 13.953 1 98.38 234 ARG B C 1
ATOM 4593 O O . ARG B 1 234 ? 6.875 23.703 15.086 1 98.38 234 ARG B O 1
ATOM 4600 N N . ARG B 1 235 ? 8.266 23.219 13.398 1 98.31 235 ARG B N 1
ATOM 4601 C CA . ARG B 1 235 ? 9.484 23.672 14.078 1 98.31 235 ARG B CA 1
ATOM 4602 C C . ARG B 1 235 ? 10.305 24.594 13.172 1 98.31 235 ARG B C 1
ATOM 4604 O O . ARG B 1 235 ? 10.367 24.375 11.961 1 98.31 235 ARG B O 1
ATOM 4611 N N . VAL B 1 236 ? 10.906 25.578 13.758 1 97.88 236 VAL B N 1
ATOM 4612 C CA . VAL B 1 236 ? 11.797 26.5 13.07 1 97.88 236 VAL B CA 1
ATOM 4613 C C . VAL B 1 236 ? 12.977 26.859 13.969 1 97.88 236 VAL B C 1
ATOM 4615 O O . VAL B 1 236 ? 12.781 27.25 15.125 1 97.88 236 VAL B O 1
ATOM 4618 N N . SER B 1 237 ? 14.195 26.703 13.398 1 97.88 237 SER B N 1
ATOM 4619 C CA . SER B 1 237 ? 15.359 27.031 14.211 1 97.88 237 SER B CA 1
ATOM 4620 C C . SER B 1 237 ? 16.516 27.531 13.336 1 97.88 237 SER B C 1
ATOM 4622 O O . SER B 1 237 ? 16.719 27.031 12.234 1 97.88 237 SER B O 1
ATOM 4624 N N . SER B 1 238 ? 17.219 28.5 13.852 1 96.94 238 SER B N 1
ATOM 4625 C CA . SER B 1 238 ? 18.453 28.938 13.211 1 96.94 238 SER B CA 1
ATOM 4626 C C . SER B 1 238 ? 19.656 28.125 13.711 1 96.94 238 SER B C 1
ATOM 4628 O O . SER B 1 238 ? 20.734 28.219 13.141 1 96.94 238 SER B O 1
ATOM 4630 N N . LEU B 1 239 ? 19.391 27.312 14.727 1 97.12 239 LEU B N 1
ATOM 4631 C CA . LEU B 1 239 ? 20.438 26.484 15.305 1 97.12 239 LEU B CA 1
ATOM 4632 C C . LEU B 1 239 ? 20.328 25.047 14.805 1 97.12 239 LEU B C 1
ATOM 4634 O O . LEU B 1 239 ? 19.281 24.641 14.281 1 97.12 239 LEU B O 1
ATOM 4638 N N . ARG B 1 240 ? 21.391 24.344 15.102 1 97.31 240 ARG B N 1
ATOM 4639 C CA . ARG B 1 240 ? 21.469 22.938 14.695 1 97.31 240 ARG B CA 1
ATOM 4640 C C . ARG B 1 240 ? 20.422 22.109 15.414 1 97.31 240 ARG B C 1
ATOM 4642 O O . ARG B 1 240 ? 20.156 22.312 16.594 1 97.31 240 ARG B O 1
ATOM 4649 N N . TYR B 1 241 ? 19.969 21.141 14.711 1 97.81 241 TYR B N 1
ATOM 4650 C CA . TYR B 1 241 ? 18.953 20.25 15.25 1 97.81 241 TYR B CA 1
ATOM 4651 C C . TYR B 1 241 ? 19.453 19.516 16.484 1 97.81 241 TYR B C 1
ATOM 4653 O O . TYR B 1 241 ? 20.609 19.078 16.531 1 97.81 241 TYR B O 1
ATOM 4661 N N . ASN B 1 242 ? 18.703 19.484 17.422 1 97.12 242 ASN B N 1
ATOM 4662 C CA . ASN B 1 242 ? 18.797 18.688 18.641 1 97.12 242 ASN B CA 1
ATOM 4663 C C . ASN B 1 242 ? 17.438 18.156 19.078 1 97.12 242 ASN B C 1
ATOM 4665 O O . ASN B 1 242 ? 16.516 18.938 19.328 1 97.12 242 ASN B O 1
ATOM 4669 N N . ASP B 1 243 ? 17.328 16.812 19.234 1 94.5 243 ASP B N 1
ATOM 4670 C CA . ASP B 1 243 ? 16.016 16.188 19.422 1 94.5 243 ASP B CA 1
ATOM 4671 C C . ASP B 1 243 ? 15.336 16.672 20.688 1 94.5 243 ASP B C 1
ATOM 4673 O O . ASP B 1 243 ? 14.109 16.75 20.75 1 94.5 243 ASP B O 1
ATOM 4677 N N . VAL B 1 244 ? 16.078 17.031 21.656 1 93.75 244 VAL B N 1
ATOM 4678 C CA . VAL B 1 244 ? 15.516 17.531 22.922 1 93.75 244 VAL B CA 1
ATOM 4679 C C . VAL B 1 244 ? 15.117 19 22.781 1 93.75 244 VAL B C 1
ATOM 4681 O O . VAL B 1 244 ? 14 19.375 23.125 1 93.75 244 VAL B O 1
ATOM 4684 N N . LEU B 1 245 ? 15.969 19.859 22.219 1 95.38 245 LEU B N 1
ATOM 4685 C CA . LEU B 1 245 ? 15.727 21.297 22.094 1 95.38 245 LEU B CA 1
ATOM 4686 C C . LEU B 1 245 ? 14.633 21.578 21.078 1 95.38 245 LEU B C 1
ATOM 4688 O O . LEU B 1 245 ? 13.906 22.562 21.188 1 95.38 245 LEU B O 1
ATOM 4692 N N . ASP B 1 246 ? 14.523 20.672 20.156 1 96 246 ASP B N 1
ATOM 4693 C CA . ASP B 1 246 ? 13.555 20.812 19.062 1 96 246 ASP B CA 1
ATOM 4694 C C . ASP B 1 246 ? 12.133 20.891 19.609 1 96 246 ASP B C 1
ATOM 4696 O O . ASP B 1 246 ? 11.266 21.547 19.016 1 96 246 ASP B O 1
ATOM 4700 N N . GLN B 1 247 ? 11.852 20.312 20.75 1 94.62 247 GLN B N 1
ATOM 4701 C CA . GLN B 1 247 ? 10.523 20.25 21.344 1 94.62 247 GLN B CA 1
ATOM 4702 C C . GLN B 1 247 ? 10.031 21.641 21.75 1 94.62 247 GLN B C 1
ATOM 4704 O O . GLN B 1 247 ? 8.836 21.844 21.969 1 94.62 247 GLN B O 1
ATOM 4709 N N . GLN B 1 248 ? 10.984 22.609 21.812 1 95.81 248 GLN B N 1
ATOM 4710 C CA . GLN B 1 248 ? 10.633 23.969 22.188 1 95.81 248 GLN B CA 1
ATOM 4711 C C . GLN B 1 248 ? 10.969 24.953 21.078 1 95.81 248 GLN B C 1
ATOM 4713 O O . GLN B 1 248 ? 11.352 26.094 21.344 1 95.81 248 GLN B O 1
ATOM 4718 N N . ARG B 1 249 ? 10.867 24.516 19.906 1 97.06 249 ARG B N 1
ATOM 4719 C CA . ARG B 1 249 ? 11.18 25.375 18.766 1 97.06 249 ARG B CA 1
ATOM 4720 C C . ARG B 1 249 ? 9.992 25.484 17.812 1 97.06 249 ARG B C 1
ATOM 4722 O O . ARG B 1 249 ? 10.156 25.438 16.594 1 97.06 249 ARG B O 1
ATOM 4729 N N . GLY B 1 250 ? 8.82 25.578 18.375 1 97.25 250 GLY B N 1
ATOM 4730 C CA . GLY B 1 250 ? 7.602 25.734 17.594 1 97.25 250 GLY B CA 1
ATOM 4731 C C . GLY B 1 250 ? 7.625 26.969 16.703 1 97.25 250 GLY B C 1
ATOM 4732 O O . GLY B 1 250 ? 8.117 28.016 17.094 1 97.25 250 GLY B O 1
ATOM 4733 N N . GLY B 1 251 ? 7.148 26.75 15.5 1 95 251 GLY B N 1
ATOM 4734 C CA . GLY B 1 251 ? 7.156 27.812 14.516 1 95 251 GLY B CA 1
ATOM 4735 C C . GLY B 1 251 ? 6 28.781 14.68 1 95 251 GLY B C 1
ATOM 4736 O O . GLY B 1 251 ? 4.977 28.438 15.273 1 95 251 GLY B O 1
ATOM 4737 N N . ASN B 1 252 ? 6.199 30.047 14.172 1 96.44 252 ASN B N 1
ATOM 4738 C CA . ASN B 1 252 ? 5.145 31.062 14.117 1 96.44 252 ASN B CA 1
ATOM 4739 C C . ASN B 1 252 ? 5.141 31.797 12.781 1 96.44 252 ASN B C 1
ATOM 4741 O O . ASN B 1 252 ? 4.914 33 12.742 1 96.44 252 ASN B O 1
ATOM 4745 N N . ILE B 1 253 ? 5.5 31.062 11.781 1 97 253 ILE B N 1
ATOM 4746 C CA . ILE B 1 253 ? 5.551 31.688 10.461 1 97 253 ILE B CA 1
ATOM 4747 C C . ILE B 1 253 ? 4.668 30.906 9.484 1 97 253 ILE B C 1
ATOM 4749 O O . ILE B 1 253 ? 4.543 29.688 9.594 1 97 253 ILE B O 1
ATOM 4753 N N . LEU B 1 254 ? 4.059 31.641 8.625 1 98.56 254 LEU B N 1
ATOM 4754 C CA . LEU B 1 254 ? 3.303 31.141 7.484 1 98.56 254 LEU B CA 1
ATOM 4755 C C . LEU B 1 254 ? 4.023 31.438 6.176 1 98.56 254 LEU B C 1
ATOM 4757 O O . LEU B 1 254 ? 4.387 32.594 5.922 1 98.56 254 LEU B O 1
ATOM 4761 N N . PHE B 1 255 ? 4.297 30.359 5.438 1 98.75 255 PHE B N 1
ATOM 4762 C CA . PHE B 1 255 ? 4.848 30.547 4.105 1 98.75 255 PHE B CA 1
ATOM 4763 C C . PHE B 1 255 ? 3.736 30.625 3.064 1 98.75 255 PHE B C 1
ATOM 4765 O O . PHE B 1 255 ? 2.779 29.844 3.117 1 98.75 255 PHE B O 1
ATOM 4772 N N . LYS B 1 256 ? 3.84 31.562 2.211 1 98.81 256 LYS B N 1
ATOM 4773 C CA . LYS B 1 256 ? 3.096 31.625 0.956 1 98.81 256 LYS B CA 1
ATOM 4774 C C . LYS B 1 256 ? 4.035 31.562 -0.245 1 98.81 256 LYS B C 1
ATOM 4776 O O . LYS B 1 256 ? 4.84 32.469 -0.458 1 98.81 256 LYS B O 1
ATOM 4781 N N . CYS B 1 257 ? 3.912 30.469 -0.999 1 98.75 257 CYS B N 1
ATOM 4782 C CA . CYS B 1 257 ? 4.828 30.219 -2.107 1 98.75 257 CYS B CA 1
ATOM 4783 C C . CYS B 1 257 ? 4.066 30.094 -3.422 1 98.75 257 CYS B C 1
ATOM 4785 O O . CYS B 1 257 ? 2.998 29.484 -3.469 1 98.75 257 CYS B O 1
ATOM 4787 N N . ASN B 1 258 ? 4.652 30.688 -4.441 1 97.88 258 ASN B N 1
ATOM 4788 C CA . ASN B 1 258 ? 4.059 30.422 -5.746 1 97.88 258 ASN B CA 1
ATOM 4789 C C . ASN B 1 258 ? 4.309 28.984 -6.199 1 97.88 258 ASN B C 1
ATOM 4791 O O . ASN B 1 258 ? 4.871 28.188 -5.449 1 97.88 258 ASN B O 1
ATOM 4795 N N . HIS B 1 259 ? 3.924 28.625 -7.375 1 95.75 259 HIS B N 1
ATOM 4796 C CA . HIS B 1 259 ? 3.861 27.25 -7.852 1 95.75 259 HIS B CA 1
ATOM 4797 C C . HIS B 1 259 ? 5.242 26.609 -7.852 1 95.75 259 HIS B C 1
ATOM 4799 O O . HIS B 1 259 ? 5.375 25.422 -7.543 1 95.75 259 HIS B O 1
ATOM 4805 N N . ASP B 1 260 ? 6.254 27.359 -8.156 1 94.38 260 ASP B N 1
ATOM 4806 C CA . ASP B 1 260 ? 7.578 26.781 -8.305 1 94.38 260 ASP B CA 1
ATOM 4807 C C . ASP B 1 260 ? 8.523 27.266 -7.215 1 94.38 260 ASP B C 1
ATOM 4809 O O . ASP B 1 260 ? 9.742 27.062 -7.297 1 94.38 260 ASP B O 1
ATOM 4813 N N . PHE B 1 261 ? 8.008 28.016 -6.207 1 97.88 261 PHE B N 1
ATOM 4814 C CA . PHE B 1 261 ? 8.719 28.438 -5.008 1 97.88 261 PHE B CA 1
ATOM 4815 C C . PHE B 1 261 ? 9.789 29.469 -5.355 1 97.88 261 PHE B C 1
ATOM 4817 O O . PHE B 1 261 ? 10.773 29.609 -4.621 1 97.88 261 PHE B O 1
ATOM 4824 N N . THR B 1 262 ? 9.672 30.094 -6.508 1 96.94 262 THR B N 1
ATOM 4825 C CA . THR B 1 262 ? 10.586 31.188 -6.855 1 96.94 262 THR B CA 1
ATOM 4826 C C . THR B 1 262 ? 10.234 32.469 -6.094 1 96.94 262 THR B C 1
ATOM 4828 O O . THR B 1 262 ? 11.07 33.344 -5.945 1 96.94 262 THR B O 1
ATOM 4831 N N . SER B 1 263 ? 9.023 32.562 -5.723 1 98.19 263 SER B N 1
ATOM 4832 C CA . SER B 1 263 ? 8.547 33.625 -4.855 1 98.19 263 SER B CA 1
ATOM 4833 C C . SER B 1 263 ? 7.988 33.062 -3.549 1 98.19 263 SER B C 1
ATOM 4835 O O . SER B 1 263 ? 7.027 32.312 -3.561 1 98.19 263 SER B O 1
ATOM 4837 N N . VAL B 1 264 ? 8.625 33.5 -2.451 1 98.62 264 VAL B N 1
ATOM 4838 C CA . VAL B 1 264 ? 8.227 33 -1.135 1 98.62 264 VAL B CA 1
ATOM 4839 C C . VAL B 1 264 ? 8.016 34.188 -0.186 1 98.62 264 VAL B C 1
ATOM 4841 O O . VAL B 1 264 ? 8.914 35 0.009 1 98.62 264 VAL B O 1
ATOM 4844 N N . GLN B 1 265 ? 6.828 34.281 0.297 1 98.5 265 GLN B N 1
ATOM 4845 C CA . GLN B 1 265 ? 6.508 35.25 1.339 1 98.5 265 GLN B CA 1
ATOM 4846 C C . GLN B 1 265 ? 6.492 34.594 2.717 1 98.5 265 GLN B C 1
ATOM 4848 O O . GLN B 1 265 ? 6 33.469 2.871 1 98.5 265 GLN B O 1
ATOM 4853 N N . VAL B 1 266 ? 7.062 35.281 3.686 1 98.25 266 VAL B N 1
ATOM 4854 C CA . VAL B 1 266 ? 7.078 34.812 5.07 1 98.25 266 VAL B CA 1
ATOM 4855 C C . VAL B 1 266 ? 6.215 35.719 5.93 1 98.25 266 VAL B C 1
ATOM 4857 O O . VAL B 1 266 ? 6.477 36.938 6.012 1 98.25 266 VAL B O 1
ATOM 4860 N N . ILE B 1 267 ? 5.234 35.188 6.52 1 97.5 267 ILE B N 1
ATOM 4861 C CA . ILE B 1 267 ? 4.305 35.969 7.34 1 97.5 267 ILE B CA 1
ATOM 4862 C C . ILE B 1 267 ? 4.391 35.5 8.789 1 97.5 267 ILE B C 1
ATOM 4864 O O . ILE B 1 267 ? 4.309 34.312 9.078 1 97.5 267 ILE B O 1
ATOM 4868 N N . THR B 1 268 ? 4.516 36.375 9.68 1 96.62 268 THR B N 1
ATOM 4869 C CA . THR B 1 268 ? 4.562 36.031 11.102 1 96.62 268 THR B CA 1
ATOM 4870 C C . THR B 1 268 ? 3.15 35.875 11.656 1 96.62 268 THR B C 1
ATOM 4872 O O . THR B 1 268 ? 2.275 36.719 11.414 1 96.62 268 THR B O 1
ATOM 4875 N N . ILE B 1 269 ? 2.984 34.812 12.383 1 96.69 269 ILE B N 1
ATOM 4876 C CA . ILE B 1 269 ? 1.688 34.531 12.984 1 96.69 269 ILE B CA 1
ATOM 4877 C C . ILE B 1 269 ? 1.813 34.562 14.508 1 96.69 269 ILE B C 1
ATOM 4879 O O . ILE B 1 269 ? 2.5 33.719 15.102 1 96.69 269 ILE B O 1
ATOM 4883 N N . GLY B 1 270 ? 1.077 35.469 15.086 1 92.94 270 GLY B N 1
ATOM 4884 C CA . GLY B 1 270 ? 1.055 35.5 16.531 1 92.94 270 GLY B CA 1
ATOM 4885 C C . GLY B 1 270 ? 2.428 35.719 17.156 1 92.94 270 GLY B C 1
ATOM 4886 O O . GLY B 1 270 ? 3.264 36.406 16.594 1 92.94 270 GLY B O 1
ATOM 4887 N N . ASP B 1 271 ? 2.566 35.094 18.438 1 89.94 271 ASP B N 1
ATOM 4888 C CA . ASP B 1 271 ? 3.812 35.344 19.172 1 89.94 271 ASP B CA 1
ATOM 4889 C C . ASP B 1 271 ? 4.512 34 19.469 1 89.94 271 ASP B C 1
ATOM 4891 O O . ASP B 1 271 ? 4.09 32.938 19 1 89.94 271 ASP B O 1
ATOM 4895 N N . THR B 1 272 ? 5.629 34.094 20.156 1 88.75 272 THR B N 1
ATOM 4896 C CA . THR B 1 272 ? 6.461 32.938 20.438 1 88.75 272 THR B CA 1
ATOM 4897 C C . THR B 1 272 ? 6.461 32.625 21.922 1 88.75 272 THR B C 1
ATOM 4899 O O . THR B 1 272 ? 7.461 32.125 22.453 1 88.75 272 THR B O 1
ATOM 4902 N N . THR B 1 273 ? 5.34 32.906 22.531 1 92.31 273 THR B N 1
ATOM 4903 C CA . THR B 1 273 ? 5.254 32.688 23.969 1 92.31 273 THR B CA 1
ATOM 4904 C C . THR B 1 273 ? 5.227 31.188 24.281 1 92.31 273 THR B C 1
ATOM 4906 O O . THR B 1 273 ? 5.793 30.75 25.297 1 92.31 273 THR B O 1
ATOM 4909 N N . HIS B 1 274 ? 4.59 30.422 23.484 1 94.44 274 HIS B N 1
ATOM 4910 C CA . HIS B 1 274 ? 4.438 28.984 23.688 1 94.44 274 HIS B CA 1
ATOM 4911 C C . HIS B 1 274 ? 5.164 28.188 22.609 1 94.44 274 HIS B C 1
ATOM 4913 O O . HIS B 1 274 ? 4.527 27.531 21.781 1 94.44 274 HIS B O 1
ATOM 4919 N N . ARG B 1 275 ? 6.445 28.078 22.844 1 95.44 275 ARG B N 1
ATOM 4920 C CA . ARG B 1 275 ? 7.309 27.5 21.828 1 95.44 275 ARG B CA 1
ATOM 4921 C C . ARG B 1 275 ? 7.23 25.969 21.828 1 95.44 275 ARG B C 1
ATOM 4923 O O . ARG B 1 275 ? 7.715 25.312 20.906 1 95.44 275 ARG B O 1
ATOM 4930 N N . GLU B 1 276 ? 6.625 25.438 22.844 1 96.5 276 GLU B N 1
ATOM 4931 C CA . GLU B 1 276 ? 6.414 23.984 22.875 1 96.5 276 GLU B CA 1
ATOM 4932 C C . GLU B 1 276 ? 5.289 23.562 21.938 1 96.5 276 GLU B C 1
ATOM 4934 O O . GLU B 1 276 ? 5.141 22.391 21.625 1 96.5 276 GLU B O 1
ATOM 4939 N N . ARG B 1 277 ? 4.461 24.562 21.531 1 97 277 ARG B N 1
ATOM 4940 C CA . ARG B 1 277 ? 3.365 24.281 20.609 1 97 277 ARG B CA 1
ATOM 4941 C C . ARG B 1 277 ? 3.83 24.375 19.156 1 97 277 ARG B C 1
ATOM 4943 O O . ARG B 1 277 ? 4.434 25.359 18.75 1 97 277 ARG B O 1
ATOM 4950 N N . GLY B 1 278 ? 3.637 23.266 18.375 1 97.19 278 GLY B N 1
ATOM 4951 C CA . GLY B 1 278 ? 3.971 23.25 16.953 1 97.19 278 GLY B CA 1
ATOM 4952 C C . GLY B 1 278 ? 2.793 22.891 16.062 1 97.19 278 GLY B C 1
ATOM 4953 O O . GLY B 1 278 ? 1.981 22.031 16.422 1 97.19 278 GLY B O 1
ATOM 4954 N N . TYR B 1 279 ? 2.703 23.562 14.922 1 98.38 279 TYR B N 1
ATOM 4955 C CA . TYR B 1 279 ? 1.612 23.281 14 1 98.38 279 TYR B CA 1
ATOM 4956 C C . TYR B 1 279 ? 1.712 21.875 13.438 1 98.38 279 TYR B C 1
ATOM 4958 O O . TYR B 1 279 ? 2.799 21.406 13.07 1 98.38 279 TYR B O 1
ATOM 4966 N N . SER B 1 280 ? 0.611 21.172 13.391 1 98.31 280 SER B N 1
ATOM 4967 C CA . SER B 1 280 ? 0.598 19.797 12.891 1 98.31 280 SER B CA 1
ATOM 4968 C C . SER B 1 280 ? -0.363 19.641 11.719 1 98.31 280 SER B C 1
ATOM 4970 O O . SER B 1 280 ? -0.318 18.641 11 1 98.31 280 SER B O 1
ATOM 4972 N N . SER B 1 281 ? -1.28 20.547 11.547 1 98.81 281 SER B N 1
ATOM 4973 C CA . SER B 1 281 ? -2.234 20.547 10.438 1 98.81 281 SER B CA 1
ATOM 4974 C C . SER B 1 281 ? -2.93 21.891 10.305 1 98.81 281 SER B C 1
ATOM 4976 O O . SER B 1 281 ? -3.057 22.641 11.281 1 98.81 281 SER B O 1
ATOM 4978 N N . PHE B 1 282 ? -3.379 22.188 9.125 1 98.81 282 PHE B N 1
ATOM 4979 C CA . PHE B 1 282 ? -4.262 23.344 8.961 1 98.81 282 PHE B CA 1
ATOM 4980 C C . PHE B 1 282 ? -5.125 23.188 7.711 1 98.81 282 PHE B C 1
ATOM 4982 O O . PHE B 1 282 ? -4.793 22.406 6.816 1 98.81 282 PHE B O 1
ATOM 4989 N N . LYS B 1 283 ? -6.215 23.906 7.691 1 98.88 283 LYS B N 1
ATOM 4990 C CA . LYS B 1 283 ? -7.129 24.016 6.555 1 98.88 283 LYS B CA 1
ATOM 4991 C C . LYS B 1 283 ? -7.609 25.438 6.367 1 98.88 283 LYS B C 1
ATOM 4993 O O . LYS B 1 283 ? -7.703 26.203 7.332 1 98.88 283 LYS B O 1
ATOM 4998 N N . PHE B 1 284 ? -7.863 25.766 5.113 1 98.69 284 PHE B N 1
ATOM 4999 C CA . PHE B 1 284 ? -8.656 26.953 4.855 1 98.69 284 PHE B CA 1
ATOM 5000 C C . PHE B 1 284 ? -10.117 26.719 5.203 1 98.69 284 PHE B C 1
ATOM 5002 O O . PHE B 1 284 ? -10.688 25.688 4.855 1 98.69 284 PHE B O 1
ATOM 5009 N N . ILE B 1 285 ? -10.672 27.688 5.895 1 98.19 285 ILE B N 1
ATOM 5010 C CA . ILE B 1 285 ? -12.086 27.547 6.227 1 98.19 285 ILE B CA 1
ATOM 5011 C C . ILE B 1 285 ? -12.93 27.734 4.973 1 98.19 285 ILE B C 1
ATOM 5013 O O . ILE B 1 285 ? -12.883 28.797 4.344 1 98.19 285 ILE B O 1
ATOM 5017 N N . PRO B 1 286 ? -13.727 26.672 4.637 1 96.56 286 PRO B N 1
ATOM 5018 C CA . PRO B 1 286 ? -14.586 26.828 3.461 1 96.56 286 PRO B CA 1
ATOM 5019 C C . PRO B 1 286 ? -15.484 28.062 3.537 1 96.56 286 PRO B C 1
ATOM 5021 O O . PRO B 1 286 ? -16 28.375 4.609 1 96.56 286 PRO B O 1
ATOM 5024 N N . GLY B 1 287 ? -15.656 28.812 2.365 1 93 287 GLY B N 1
ATOM 5025 C CA . GLY B 1 287 ? -16.516 29.984 2.311 1 93 287 GLY B CA 1
ATOM 5026 C C . GLY B 1 287 ? -15.773 31.281 2.566 1 93 287 GLY B C 1
ATOM 5027 O O . GLY B 1 287 ? -16.344 32.375 2.451 1 93 287 GLY B O 1
ATOM 5028 N N . THR B 1 288 ? -14.484 31.219 2.865 1 95.94 288 THR B N 1
ATOM 5029 C CA . THR B 1 288 ? -13.734 32.438 3.201 1 95.94 288 THR B CA 1
ATOM 5030 C C . THR B 1 288 ? -12.789 32.812 2.064 1 95.94 288 THR B C 1
ATOM 5032 O O . THR B 1 288 ? -11.875 33.625 2.254 1 95.94 288 THR B O 1
ATOM 5035 N N . ASN B 1 289 ? -12.938 32.125 0.884 1 96.75 289 ASN B N 1
ATOM 5036 C CA . ASN B 1 289 ? -12.023 32.344 -0.235 1 96.75 289 ASN B CA 1
ATOM 5037 C C . ASN B 1 289 ? -10.57 32.156 0.188 1 96.75 289 ASN B C 1
ATOM 5039 O O . ASN B 1 289 ? -9.719 32.969 -0.151 1 96.75 289 ASN B O 1
ATOM 5043 N N . ASP B 1 290 ? -10.352 31.203 1.062 1 98.06 290 ASP B N 1
ATOM 5044 C CA . ASP B 1 290 ? -9.039 30.828 1.578 1 98.06 290 ASP B CA 1
ATOM 5045 C C . ASP B 1 290 ? -8.367 32 2.275 1 98.06 290 ASP B C 1
ATOM 5047 O O . ASP B 1 290 ? -7.152 32.188 2.176 1 98.06 290 ASP B O 1
ATOM 5051 N N . GLY B 1 291 ? -9.18 32.781 2.953 1 97.56 291 GLY B N 1
ATOM 5052 C CA . GLY B 1 291 ? -8.648 33.938 3.68 1 97.56 291 GLY B CA 1
ATOM 5053 C C . GLY B 1 291 ? -8.484 33.688 5.164 1 97.56 291 GLY B C 1
ATOM 5054 O O . GLY B 1 291 ? -7.848 34.469 5.871 1 97.56 291 GLY B O 1
ATOM 5055 N N . VAL B 1 292 ? -9.094 32.625 5.672 1 98.06 292 VAL B N 1
ATOM 5056 C CA . VAL B 1 292 ? -9.039 32.281 7.09 1 98.06 292 VAL B CA 1
ATOM 5057 C C . VAL B 1 292 ? -8.578 30.828 7.246 1 98.06 292 VAL B C 1
ATOM 5059 O O . VAL B 1 292 ? -9.102 29.922 6.578 1 98.06 292 VAL B O 1
ATOM 5062 N N . ILE B 1 293 ? -7.609 30.641 8.125 1 98.5 293 ILE B N 1
ATOM 5063 C CA . ILE B 1 293 ? -7.043 29.328 8.398 1 98.5 293 ILE B CA 1
ATOM 5064 C C . ILE B 1 293 ? -7.477 28.859 9.789 1 98.5 293 ILE B C 1
ATOM 5066 O O . ILE B 1 293 ? -7.523 29.656 10.727 1 98.5 293 ILE B O 1
ATOM 5070 N N . VAL B 1 294 ? -7.895 27.641 9.906 1 98.75 294 VAL B N 1
ATOM 5071 C CA . VAL B 1 294 ? -7.934 26.922 11.172 1 98.75 294 VAL B CA 1
ATOM 5072 C C . VAL B 1 294 ? -6.77 25.938 11.242 1 98.75 294 VAL B C 1
ATOM 5074 O O . VAL B 1 294 ? -6.449 25.266 10.258 1 98.75 294 VAL B O 1
ATOM 5077 N N . ALA B 1 295 ? -6.059 25.875 12.391 1 98.69 295 ALA B N 1
ATOM 5078 C CA . ALA B 1 295 ? -4.855 25.062 12.508 1 98.69 295 ALA B CA 1
ATOM 5079 C C . ALA B 1 295 ? -4.809 24.344 13.852 1 98.69 295 ALA B C 1
ATOM 5081 O O . ALA B 1 295 ? -5.402 24.797 14.828 1 98.69 295 ALA B O 1
ATOM 5082 N N . LEU B 1 296 ? -4.141 23.219 13.844 1 98.69 296 LEU B N 1
ATOM 5083 C CA . LEU B 1 296 ? -3.836 22.484 15.07 1 98.69 296 LEU B CA 1
ATOM 5084 C C . LEU B 1 296 ? -2.393 22.719 15.5 1 98.69 296 LEU B C 1
ATOM 5086 O O . LEU B 1 296 ? -1.491 22.781 14.656 1 98.69 296 LEU B O 1
ATOM 5090 N N . LYS B 1 297 ? -2.219 22.891 16.781 1 97.69 297 LYS B N 1
ATOM 5091 C CA . LYS B 1 297 ? -0.905 22.859 17.422 1 97.69 297 LYS B CA 1
ATOM 5092 C C . LYS B 1 297 ? -0.812 21.719 18.438 1 97.69 297 LYS B C 1
ATOM 5094 O O . LYS B 1 297 ? -1.745 21.5 19.203 1 97.69 297 LYS B O 1
ATOM 5099 N N . THR B 1 298 ? 0.29 21.047 18.359 1 96.38 298 THR B N 1
ATOM 5100 C CA . THR B 1 298 ? 0.469 19.922 19.266 1 96.38 298 THR B CA 1
ATOM 5101 C C . THR B 1 298 ? 1.696 20.125 20.156 1 96.38 298 THR B C 1
ATOM 5103 O O . THR B 1 298 ? 2.686 20.719 19.719 1 96.38 298 THR B O 1
ATOM 5106 N N . VAL B 1 299 ? 1.558 19.703 21.391 1 95.25 299 VAL B N 1
ATOM 5107 C CA . VAL B 1 299 ? 2.646 19.734 22.359 1 95.25 299 VAL B CA 1
ATOM 5108 C C . VAL B 1 299 ? 3.098 18.312 22.688 1 95.25 299 VAL B C 1
ATOM 5110 O O . VAL B 1 299 ? 2.268 17.438 22.922 1 95.25 299 VAL B O 1
ATOM 5113 N N . GLU B 1 300 ? 4.336 18.078 22.547 1 89.62 300 GLU B N 1
ATOM 5114 C CA . GLU B 1 300 ? 5 16.891 23.062 1 89.62 300 GLU B CA 1
ATOM 5115 C C . GLU B 1 300 ? 6.191 17.25 23.953 1 89.62 300 GLU B C 1
ATOM 5117 O O . GLU B 1 300 ? 7.301 17.469 23.453 1 89.62 300 GLU B O 1
ATOM 5122 N N . LEU B 1 301 ? 5.988 17.312 25.266 1 87.62 301 LEU B N 1
ATOM 5123 C CA . LEU B 1 301 ? 7.02 17.734 26.203 1 87.62 301 LEU B CA 1
ATOM 5124 C C . LEU B 1 301 ? 6.977 16.906 27.484 1 87.62 301 LEU B C 1
ATOM 5126 O O . LEU B 1 301 ? 5.949 16.859 28.172 1 87.62 301 LEU B O 1
ATOM 5130 N N . ASN B 1 302 ? 8.164 16.344 27.844 1 82.69 302 ASN B N 1
ATOM 5131 C CA . ASN B 1 302 ? 8.305 15.555 29.078 1 82.69 302 ASN B CA 1
ATOM 5132 C C . ASN B 1 302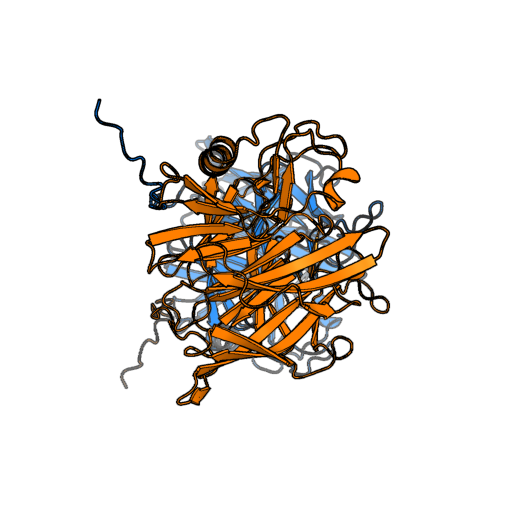 ? 7.16 14.57 29.234 1 82.69 302 ASN B C 1
ATOM 5134 O O . ASN B 1 302 ? 6.504 14.539 30.281 1 82.69 302 ASN B O 1
ATOM 5138 N N . ALA B 1 303 ? 6.727 13.844 28.234 1 77.81 303 ALA B N 1
ATOM 5139 C CA . ALA B 1 303 ? 5.715 12.789 28.219 1 77.81 303 ALA B CA 1
ATOM 5140 C C . ALA B 1 303 ? 4.309 13.383 28.219 1 77.81 303 ALA B C 1
ATOM 5142 O O . ALA B 1 303 ? 3.318 12.648 28.172 1 77.81 303 ALA B O 1
ATOM 5143 N N . ARG B 1 304 ? 4.258 14.727 28.312 1 86.19 304 ARG B N 1
ATOM 5144 C CA . ARG B 1 304 ? 2.961 15.391 28.234 1 86.19 304 ARG B CA 1
ATOM 5145 C C . ARG B 1 304 ? 2.564 15.633 26.781 1 86.19 304 ARG B C 1
ATOM 5147 O O . ARG B 1 304 ? 3.395 16.047 25.969 1 86.19 304 ARG B O 1
ATOM 5154 N N . THR B 1 305 ? 1.24 15.32 26.484 1 91.94 305 THR B N 1
ATOM 5155 C CA . THR B 1 305 ? 0.692 15.562 25.156 1 91.94 305 THR B CA 1
ATOM 5156 C C . THR B 1 305 ? -0.551 16.453 25.234 1 91.94 305 THR B C 1
ATOM 5158 O O . THR B 1 305 ? -1.429 16.219 26.062 1 91.94 305 THR B O 1
ATOM 5161 N N . GLN B 1 306 ? -0.54 17.531 24.453 1 96.12 306 GLN B N 1
ATOM 5162 C CA . GLN B 1 306 ? -1.693 18.406 24.344 1 96.12 306 GLN B CA 1
ATOM 5163 C C . GLN B 1 306 ? -1.963 18.797 22.891 1 96.12 306 GLN B C 1
ATOM 5165 O O . GLN B 1 306 ? -1.055 18.766 22.047 1 96.12 306 GLN B O 1
ATOM 5170 N N . THR B 1 307 ? -3.15 19.062 22.625 1 97.88 307 THR B N 1
ATOM 5171 C CA . THR B 1 307 ? -3.547 19.578 21.328 1 97.88 307 THR B CA 1
ATOM 5172 C C . THR B 1 307 ? -4.348 20.875 21.469 1 97.88 307 THR B C 1
ATOM 5174 O O . THR B 1 307 ? -5.25 20.953 22.312 1 97.88 307 THR B O 1
ATOM 5177 N N . TYR B 1 308 ? -3.979 21.844 20.672 1 97.88 308 TYR B N 1
ATOM 5178 C CA . TYR B 1 308 ? -4.676 23.125 20.609 1 97.88 308 TYR B CA 1
ATOM 5179 C C . TYR B 1 308 ? -5.199 23.391 19.203 1 97.88 308 TYR B C 1
ATOM 5181 O O . TYR B 1 308 ? -4.629 22.906 18.219 1 97.88 308 TYR B O 1
ATOM 5189 N N . VAL B 1 309 ? -6.301 24.125 19.156 1 98.31 309 VAL B N 1
ATOM 5190 C CA . VAL B 1 309 ? -6.793 24.656 17.891 1 98.31 309 VAL B CA 1
ATOM 5191 C C . VAL B 1 309 ? -6.691 26.172 17.891 1 98.31 309 VAL B C 1
ATOM 5193 O O . VAL B 1 309 ? -6.855 26.812 18.938 1 98.31 309 VAL B O 1
ATOM 5196 N N . THR B 1 310 ? -6.34 26.766 16.766 1 98.06 310 THR B N 1
ATOM 5197 C CA . THR B 1 310 ? -6.23 28.203 16.578 1 98.06 310 THR B CA 1
ATOM 5198 C C . THR B 1 310 ? -6.699 28.609 15.18 1 98.06 310 THR B C 1
ATOM 5200 O O . THR B 1 310 ? -6.93 27.75 14.328 1 98.06 310 THR B O 1
ATOM 5203 N N . SER B 1 311 ? -6.988 29.891 15.031 1 98.38 311 SER B N 1
ATOM 5204 C CA . SER B 1 311 ? -7.391 30.406 13.719 1 98.38 311 SER B CA 1
ATOM 5205 C C . SER B 1 311 ? -6.898 31.828 13.508 1 98.38 311 SER B C 1
ATOM 5207 O O . SER B 1 311 ? -6.797 32.625 14.461 1 98.38 311 SER B O 1
ATOM 5209 N N . PHE B 1 312 ? -6.59 32.156 12.32 1 98.06 312 PHE B N 1
ATOM 5210 C CA . PHE B 1 312 ? -6.059 33.469 11.984 1 98.06 312 PHE B CA 1
ATOM 5211 C C . PHE B 1 312 ? -6.234 33.781 10.5 1 98.06 312 PHE B C 1
ATOM 5213 O O . PHE B 1 312 ? -6.492 32.844 9.711 1 98.06 312 PHE B O 1
ATOM 5220 N N . THR B 1 313 ? -6.172 34.969 10.133 1 96.94 313 THR B N 1
ATOM 5221 C CA . THR B 1 313 ? -6.223 35.406 8.734 1 96.94 313 THR B CA 1
ATOM 5222 C C . THR B 1 313 ? -4.852 35.25 8.078 1 96.94 313 THR B C 1
ATOM 5224 O O . THR B 1 313 ? -3.85 35.031 8.758 1 96.94 313 THR B O 1
ATOM 5227 N N . LEU B 1 314 ? -4.777 35.344 6.766 1 97.06 314 LEU B N 1
ATOM 5228 C CA . LEU B 1 314 ? -3.525 35.219 6.027 1 97.06 314 LEU B CA 1
ATOM 5229 C C . LEU B 1 314 ? -2.582 36.375 6.367 1 97.06 314 LEU B C 1
ATOM 5231 O O . LEU B 1 314 ? -1.384 36.312 6.082 1 97.06 314 LEU B O 1
ATOM 5235 N N . GLU B 1 315 ? -3.127 37.469 6.902 1 94.06 315 GLU B N 1
ATOM 5236 C CA . GLU B 1 315 ? -2.311 38.594 7.312 1 94.06 315 GLU B CA 1
ATOM 5237 C C . GLU B 1 315 ? -1.737 38.375 8.711 1 94.06 315 GLU B C 1
ATOM 5239 O O . GLU B 1 315 ? -0.91 39.188 9.172 1 94.06 315 GLU B O 1
ATOM 5244 N N . GLY B 1 316 ? -2.209 37.312 9.367 1 93.62 316 GLY B N 1
ATOM 5245 C CA . GLY B 1 316 ? -1.636 37 10.656 1 93.62 316 GLY B CA 1
ATOM 5246 C C . GLY B 1 316 ? -2.512 37.406 11.82 1 93.62 316 GLY B C 1
ATOM 5247 O O . GLY B 1 316 ? -2.123 37.281 12.984 1 93.62 316 GLY B O 1
ATOM 5248 N N . ASN B 1 317 ? -3.717 37.938 11.547 1 94.38 317 ASN B N 1
ATOM 5249 C CA . ASN B 1 317 ? -4.629 38.312 12.617 1 94.38 317 ASN B CA 1
ATOM 5250 C C . ASN B 1 317 ? -5.277 37.094 13.273 1 94.38 317 ASN B C 1
ATOM 5252 O O . ASN B 1 317 ? -5.965 36.344 12.609 1 94.38 317 ASN B O 1
ATOM 5256 N N . ILE B 1 318 ? -5.133 37.031 14.586 1 96.69 318 ILE B N 1
ATOM 5257 C CA . ILE B 1 318 ? -5.66 35.906 15.32 1 96.69 318 ILE B CA 1
ATOM 5258 C C . ILE B 1 318 ? -7.172 36.062 15.5 1 96.69 318 ILE B C 1
ATOM 5260 O O . ILE B 1 318 ? -7.645 37.094 15.977 1 96.69 318 ILE B O 1
ATOM 5264 N N . LEU B 1 319 ? -7.918 35.094 15.07 1 97.12 319 LEU B N 1
ATOM 5265 C CA . LEU B 1 319 ? -9.367 35.094 15.227 1 97.12 319 LEU B CA 1
ATOM 5266 C C . LEU B 1 319 ? -9.781 34.188 16.391 1 97.12 319 LEU B C 1
ATOM 5268 O O . LEU B 1 319 ? -10.805 34.406 17.031 1 97.12 319 LEU B O 1
ATOM 5272 N N . LEU B 1 320 ? -9.102 33.125 16.609 1 97.38 320 LEU B N 1
ATOM 5273 C CA . LEU B 1 320 ? -9.242 32.188 17.719 1 97.38 320 LEU B CA 1
ATOM 5274 C C . LEU B 1 320 ? -7.895 31.922 18.375 1 97.38 320 LEU B C 1
ATOM 5276 O O . LEU B 1 320 ? -7.027 31.281 17.766 1 97.38 320 LEU B O 1
ATOM 5280 N N . PRO B 1 321 ? -7.711 32.438 19.609 1 96.56 321 PRO B N 1
ATOM 5281 C CA . PRO B 1 321 ? -6.453 32.094 20.281 1 96.56 321 PRO B CA 1
ATOM 5282 C C . PRO B 1 321 ? -6.301 30.609 20.516 1 96.56 321 PRO B C 1
ATOM 5284 O O . PRO B 1 321 ? -7.273 29.859 20.4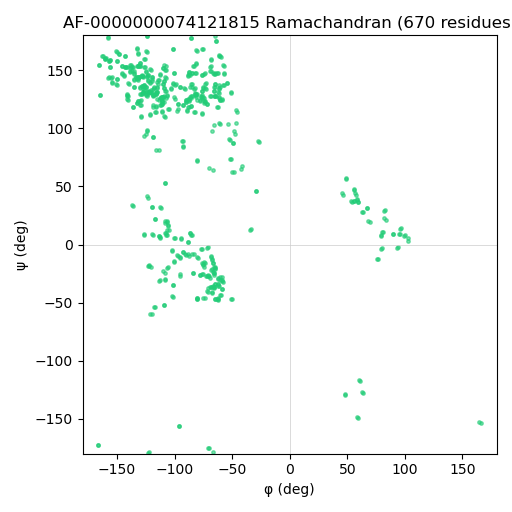06 1 96.56 321 PRO B O 1
ATOM 5287 N N . ASP B 1 322 ? -5.055 30.219 20.781 1 97.44 322 ASP B N 1
ATOM 5288 C CA . ASP B 1 322 ? -4.84 28.812 21.109 1 97.44 322 ASP B CA 1
ATOM 5289 C C . ASP B 1 322 ? -5.863 28.312 22.125 1 97.44 322 ASP B C 1
ATOM 5291 O O . ASP B 1 322 ? -5.898 28.812 23.266 1 97.44 322 ASP B O 1
ATOM 5295 N N . THR B 1 323 ? -6.652 27.391 21.672 1 97.38 323 THR B N 1
ATOM 5296 C CA . THR B 1 323 ? -7.691 26.828 22.516 1 97.38 323 THR B CA 1
ATOM 5297 C C . THR B 1 323 ? -7.473 25.328 22.719 1 97.38 323 THR B C 1
ATOM 5299 O O . THR B 1 323 ? -7.34 24.578 21.734 1 97.38 323 THR B O 1
ATOM 5302 N N . LEU B 1 324 ? -7.473 24.922 23.953 1 97 324 LEU B N 1
ATOM 5303 C CA . LEU B 1 324 ? -7.191 23.531 24.281 1 97 324 LEU B CA 1
ATOM 5304 C C . LEU B 1 324 ? -8.273 22.609 23.734 1 97 324 LEU B C 1
ATOM 5306 O O . LEU B 1 324 ? -9.469 22.844 23.953 1 97 324 LEU B O 1
ATOM 5310 N N . VAL B 1 325 ? -7.875 21.609 23.016 1 96.12 325 VAL B N 1
ATOM 5311 C CA . VAL B 1 325 ? -8.75 20.578 22.453 1 96.12 325 VAL B CA 1
ATOM 5312 C C . VAL B 1 325 ? -8.664 19.312 23.297 1 96.12 325 VAL B C 1
ATOM 5314 O O . VAL B 1 325 ? -9.672 18.641 23.531 1 96.12 325 VAL B O 1
ATOM 5317 N N . SER B 1 326 ? -7.496 18.938 23.641 1 96.25 326 SER B N 1
ATOM 5318 C CA . SER B 1 326 ? -7.27 17.719 24.406 1 96.25 326 SER B CA 1
ATOM 5319 C C . SER B 1 326 ? -5.973 17.797 25.203 1 96.25 326 SER B C 1
ATOM 5321 O O . SER B 1 326 ? -4.961 18.297 24.703 1 96.25 326 SER B O 1
ATOM 5323 N N . ASP B 1 327 ? -6.004 17.328 26.391 1 94 327 ASP B N 1
ATOM 5324 C CA . ASP B 1 327 ? -4.801 17.156 27.203 1 94 327 ASP B CA 1
ATOM 5325 C C . ASP B 1 327 ? -4.422 15.688 27.328 1 94 327 ASP B C 1
ATOM 5327 O O . ASP B 1 327 ? -3.52 15.336 28.078 1 94 327 ASP B O 1
ATOM 5331 N N . ASN B 1 328 ? -5.125 14.852 26.562 1 91.69 328 ASN B N 1
ATOM 5332 C CA . ASN B 1 328 ? -4.91 13.414 26.625 1 91.69 328 ASN B CA 1
ATOM 5333 C C . ASN B 1 328 ? -4.332 12.875 25.328 1 91.69 328 ASN B C 1
ATOM 5335 O O . ASN B 1 328 ? -3.615 11.875 25.328 1 91.69 328 ASN B O 1
ATOM 5339 N N . TYR B 1 329 ? -4.715 13.547 24.25 1 94.5 329 TYR B N 1
ATOM 5340 C CA . TYR B 1 329 ? -4.391 12.977 22.938 1 94.5 329 TYR B CA 1
ATOM 5341 C C . TYR B 1 329 ? -3.689 14 22.062 1 94.5 329 TYR B C 1
ATOM 5343 O O . TYR B 1 329 ? -3.98 15.195 22.125 1 94.5 329 TYR B O 1
ATOM 5351 N N . LYS B 1 330 ? -2.795 13.461 21.266 1 95.62 330 LYS B N 1
ATOM 5352 C CA . LYS B 1 330 ? -2.09 14.227 20.25 1 95.62 330 LYS B CA 1
ATOM 5353 C C . LYS B 1 330 ? -2.797 14.133 18.906 1 95.62 330 LYS B C 1
ATOM 5355 O O . LYS B 1 330 ? -2.518 13.227 18.109 1 95.62 330 LYS B O 1
ATOM 5360 N N . PHE B 1 331 ? -3.729 15.055 18.703 1 97.5 331 PHE B N 1
ATOM 5361 C CA . PHE B 1 331 ? -4.379 15.133 17.391 1 97.5 331 PHE B CA 1
ATOM 5362 C C . PHE B 1 331 ? -3.504 15.883 16.391 1 97.5 331 PHE B C 1
ATOM 5364 O O . PHE B 1 331 ? -3.131 17.031 16.625 1 97.5 331 PHE B O 1
ATOM 5371 N N . GLU B 1 332 ? -3.223 15.203 15.25 1 98.06 332 GLU B N 1
ATOM 5372 C CA . GLU B 1 332 ? -2.285 15.828 14.32 1 98.06 332 GLU B CA 1
ATOM 5373 C C . GLU B 1 332 ? -2.932 16.062 12.961 1 98.06 332 GLU B C 1
ATOM 5375 O O . GLU B 1 332 ? -2.424 16.844 12.156 1 98.06 332 GLU B O 1
ATOM 5380 N N . GLY B 1 333 ? -3.977 15.414 12.656 1 98.69 333 GLY B N 1
ATOM 5381 C CA . GLY B 1 333 ? -4.711 15.641 11.422 1 98.69 333 GLY B CA 1
ATOM 5382 C C . GLY B 1 333 ? -6.039 16.344 11.641 1 98.69 333 GLY B C 1
ATOM 5383 O O . GLY B 1 333 ? -6.734 16.078 12.617 1 98.69 333 GLY B O 1
ATOM 5384 N N . PHE B 1 334 ? -6.426 17.219 10.727 1 98.75 334 PHE B N 1
ATOM 5385 C CA . PHE B 1 334 ? -7.664 17.984 10.781 1 98.75 334 PHE B CA 1
ATOM 5386 C C . PHE B 1 334 ? -8.305 18.078 9.406 1 98.75 334 PHE B C 1
ATOM 5388 O O . PHE B 1 334 ? -7.613 18.266 8.406 1 98.75 334 PHE B O 1
ATOM 5395 N N . GLU B 1 335 ? -9.672 17.922 9.383 1 98.88 335 GLU B N 1
ATOM 5396 C CA . GLU B 1 335 ? -10.344 18.047 8.094 1 98.88 335 GLU B CA 1
ATOM 5397 C C . GLU B 1 335 ? -11.797 18.484 8.266 1 98.88 335 GLU B C 1
ATOM 5399 O O . GLU B 1 335 ? -12.445 18.125 9.25 1 98.88 335 GLU B O 1
ATOM 5404 N N . PHE B 1 336 ? -12.227 19.297 7.312 1 98.81 336 PHE B N 1
ATOM 5405 C CA . PHE B 1 336 ? -13.664 19.484 7.156 1 98.81 336 PHE B CA 1
ATOM 5406 C C . PHE B 1 336 ? -14.297 18.281 6.461 1 98.81 336 PHE B C 1
ATOM 5408 O O . PHE B 1 336 ? -13.812 17.844 5.422 1 98.81 336 PHE B O 1
ATOM 5415 N N . LEU B 1 337 ? -15.359 17.812 7.035 1 98.38 337 LEU B N 1
ATOM 5416 C CA . LEU B 1 337 ? -15.945 16.562 6.562 1 98.38 337 LEU B CA 1
ATOM 5417 C C . LEU B 1 337 ? -17.344 16.812 5.977 1 98.38 337 LEU B C 1
ATOM 5419 O O . LEU B 1 337 ? -18.078 17.656 6.461 1 98.38 337 LEU B O 1
#

Organism: Ciona intestinalis (NCBI:txid7719)